Protein AF-0000000077118583 (afdb_homodimer)

Radius of gyration: 20.35 Å; Cα contacts (8 Å, |Δi|>4): 885; chains: 2; bounding box: 44×58×44 Å

Structure (mmCIF, N/CA/C/O backbone):
data_AF-0000000077118583-model_v1
#
loop_
_entity.id
_entity.type
_entity.pdbx_description
1 polymer 'Similar to isochorismatase hydrolase'
#
loop_
_atom_site.group_PDB
_atom_site.id
_atom_site.type_symbol
_atom_site.label_atom_id
_atom_site.label_alt_id
_atom_site.label_comp_id
_atom_site.label_asym_id
_atom_site.label_entity_id
_atom_site.label_seq_id
_atom_site.pdbx_PDB_ins_code
_atom_site.Cartn_x
_atom_site.Cartn_y
_atom_site.Cartn_z
_atom_site.occupancy
_atom_site.B_iso_or_equiv
_atom_site.auth_seq_id
_atom_site.auth_comp_id
_atom_site.auth_asym_id
_atom_site.auth_atom_id
_atom_site.pdbx_PDB_model_num
ATOM 1 N N . MET A 1 1 ? -18.406 1.458 -17.688 1 76.25 1 MET A N 1
ATOM 2 C CA . MET A 1 1 ? -17.297 1.815 -16.797 1 76.25 1 MET A CA 1
ATOM 3 C C . MET A 1 1 ? -17.016 0.694 -15.805 1 76.25 1 MET A C 1
ATOM 5 O O . MET A 1 1 ? -17.938 0.017 -15.344 1 76.25 1 MET A O 1
ATOM 9 N N . ALA A 1 2 ? -15.719 0.486 -15.555 1 88.06 2 ALA A N 1
ATOM 10 C CA . ALA A 1 2 ? -15.391 -0.625 -14.664 1 88.06 2 ALA A CA 1
ATOM 11 C C . ALA A 1 2 ? -15.898 -0.369 -13.25 1 88.06 2 ALA A C 1
ATOM 13 O O . ALA A 1 2 ? -15.812 0.752 -12.742 1 88.06 2 ALA A O 1
ATOM 14 N N . LEU A 1 3 ? -16.484 -1.35 -12.641 1 92.44 3 LEU A N 1
ATOM 15 C CA . LEU A 1 3 ? -16.844 -1.268 -11.234 1 92.44 3 LEU A CA 1
ATOM 16 C C . LEU A 1 3 ? -15.609 -1.41 -10.344 1 92.44 3 LEU A C 1
ATOM 18 O O . LEU A 1 3 ? -14.719 -2.215 -10.633 1 92.44 3 LEU A O 1
ATOM 22 N N . SER A 1 4 ? -15.633 -0.609 -9.289 1 94.81 4 SER A N 1
ATOM 23 C CA . SER A 1 4 ? -14.586 -0.809 -8.289 1 94.81 4 SER A CA 1
ATOM 24 C C . SER A 1 4 ? -14.797 -2.109 -7.523 1 94.81 4 SER A C 1
ATOM 26 O O . SER A 1 4 ? -15.891 -2.674 -7.531 1 94.81 4 SER A O 1
ATOM 28 N N . PHE A 1 5 ? -13.781 -2.555 -6.902 1 95.38 5 PHE A N 1
ATOM 29 C CA . PHE A 1 5 ? -13.875 -3.725 -6.035 1 95.38 5 PHE A CA 1
ATOM 30 C C . PHE A 1 5 ? -14.883 -3.486 -4.918 1 95.38 5 PHE A C 1
ATOM 32 O O . PHE A 1 5 ? -15.68 -4.367 -4.594 1 95.38 5 PHE A O 1
ATOM 39 N N . ARG A 1 6 ? -14.836 -2.309 -4.297 1 94.25 6 ARG A N 1
ATOM 40 C CA . ARG A 1 6 ? -15.758 -1.964 -3.217 1 94.25 6 ARG A CA 1
ATOM 41 C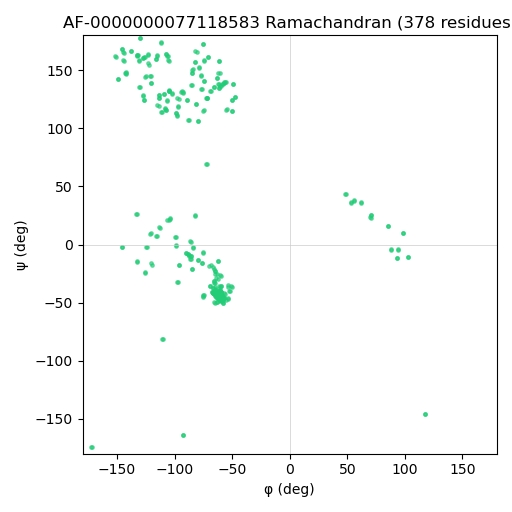 C . ARG A 1 6 ? -17.203 -1.99 -3.699 1 94.25 6 ARG A C 1
ATOM 43 O O . ARG A 1 6 ? -18.094 -2.49 -3.002 1 94.25 6 ARG A O 1
ATOM 50 N N . GLN A 1 7 ? -17.438 -1.504 -4.938 1 92.25 7 GLN A N 1
ATOM 51 C CA . GLN A 1 7 ? -18.766 -1.57 -5.527 1 92.25 7 GLN A CA 1
ATOM 52 C C . GLN A 1 7 ? -19.188 -3.018 -5.766 1 92.25 7 GLN A C 1
ATOM 54 O O . GLN A 1 7 ? -20.328 -3.389 -5.484 1 92.25 7 GLN A O 1
ATOM 59 N N . MET A 1 8 ? -18.266 -3.859 -6.246 1 90.88 8 MET A N 1
ATOM 60 C CA . MET A 1 8 ? -18.547 -5.25 -6.59 1 90.88 8 MET A CA 1
ATOM 61 C C . MET A 1 8 ? -18.922 -6.055 -5.348 1 90.88 8 MET A C 1
ATOM 63 O O . MET A 1 8 ? -19.734 -6.969 -5.414 1 90.88 8 MET A O 1
ATOM 67 N N . THR A 1 9 ? -18.297 -5.66 -4.219 1 89.88 9 THR A N 1
ATOM 68 C CA . THR A 1 9 ? -18.516 -6.43 -3 1 89.88 9 THR A CA 1
ATOM 69 C C . THR A 1 9 ? -19.562 -5.762 -2.117 1 89.88 9 THR A C 1
ATOM 71 O O . THR A 1 9 ? -19.812 -6.207 -0.995 1 89.88 9 THR A O 1
ATOM 74 N N . GLY A 1 10 ? -20.078 -4.637 -2.576 1 88.69 10 GLY A N 1
ATOM 75 C CA . GLY A 1 10 ? -21.203 -3.99 -1.91 1 88.69 10 GLY A CA 1
ATOM 76 C C . GLY A 1 10 ? -20.766 -3.08 -0.773 1 88.69 10 GLY A C 1
ATOM 77 O O . GLY A 1 10 ? -21.562 -2.785 0.124 1 88.69 10 GLY A O 1
ATOM 78 N N . ALA A 1 11 ? -19.5 -2.754 -0.754 1 88.81 11 ALA A N 1
ATOM 79 C CA . ALA A 1 11 ? -19.047 -1.814 0.268 1 88.81 11 ALA A CA 1
ATOM 80 C C . ALA A 1 11 ? -19.547 -0.401 -0.026 1 88.81 11 ALA A C 1
ATOM 82 O O . ALA A 1 11 ? -19.281 0.147 -1.098 1 88.81 11 ALA A O 1
ATOM 83 N N . PRO A 1 12 ? -20.188 0.228 0.84 1 87.56 12 PRO A N 1
ATOM 84 C CA . PRO A 1 12 ? -20.734 1.567 0.583 1 87.56 12 PRO A CA 1
ATOM 85 C C . PRO A 1 12 ? -19.672 2.66 0.694 1 87.56 12 PRO A C 1
ATOM 87 O O . PRO A 1 12 ? -18.656 2.473 1.371 1 87.56 12 PRO A O 1
ATOM 90 N N . ASN A 1 13 ? -19.875 3.773 -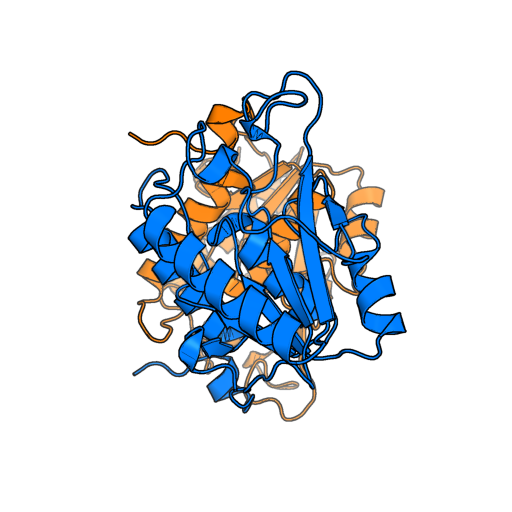0.042 1 92.62 13 ASN A N 1
ATOM 91 C CA . ASN A 1 13 ? -19.109 4.973 0.256 1 92.62 13 ASN A CA 1
ATOM 92 C C . ASN A 1 13 ? -19.406 5.508 1.651 1 92.62 13 ASN A C 1
ATOM 94 O O . ASN A 1 13 ? -20.547 5.426 2.115 1 92.62 13 ASN A O 1
ATOM 98 N N . SER A 1 14 ? -18.344 6 2.215 1 94.75 14 SER A N 1
ATOM 99 C CA . SER A 1 14 ? -18.5 6.535 3.562 1 94.75 14 SER A CA 1
ATOM 100 C C . SER A 1 14 ? -18.484 8.062 3.555 1 94.75 14 SER A C 1
ATOM 102 O O . SER A 1 14 ? -18.047 8.68 2.58 1 94.75 14 SER A O 1
ATOM 104 N N . THR A 1 15 ? -19.016 8.656 4.559 1 96.44 15 THR A N 1
ATOM 105 C CA . THR A 1 15 ? -18.875 10.07 4.883 1 96.44 15 THR A CA 1
ATOM 106 C C . THR A 1 15 ? -18.141 10.25 6.207 1 96.44 15 THR A C 1
ATOM 108 O O . THR A 1 15 ? -17.922 9.281 6.938 1 96.44 15 THR A O 1
ATOM 111 N N . ALA A 1 16 ? -17.656 11.422 6.41 1 97.81 16 ALA A N 1
ATOM 112 C CA . ALA A 1 16 ? -17 11.688 7.684 1 97.81 16 ALA A CA 1
ATOM 113 C C . ALA A 1 16 ? -17.297 13.109 8.172 1 97.81 16 ALA A C 1
ATOM 115 O O . ALA A 1 16 ? -17.5 14.016 7.363 1 97.81 16 ALA A O 1
ATOM 116 N N . SER A 1 17 ? -17.344 13.234 9.469 1 98.25 17 SER A N 1
ATOM 117 C CA . SER A 1 17 ? -17.422 14.516 10.164 1 98.25 17 SER A CA 1
ATOM 118 C C . SER A 1 17 ? -16.422 14.578 11.312 1 98.25 17 SER A C 1
ATOM 120 O O . SER A 1 17 ? -15.891 13.547 11.742 1 98.25 17 SER A O 1
ATOM 122 N N . PRO A 1 18 ? -16.156 15.766 11.773 1 98.12 18 PRO A N 1
ATOM 123 C CA . PRO A 1 18 ? -15.203 15.883 12.891 1 98.12 18 PRO A CA 1
ATOM 124 C C . PRO A 1 18 ? -15.688 15.172 14.148 1 98.12 18 PRO A C 1
ATOM 126 O O . PRO A 1 18 ? -14.875 14.859 15.031 1 98.12 18 PRO A O 1
ATOM 129 N N . SER A 1 19 ? -16.938 14.773 14.305 1 97.56 19 SER A N 1
ATOM 130 C CA . SER A 1 19 ? -17.453 14.18 15.539 1 97.56 19 SER A CA 1
ATOM 131 C C . SER A 1 19 ? -17.438 12.656 15.469 1 97.56 19 SER A C 1
ATOM 133 O O . SER A 1 19 ? -17.547 11.984 16.5 1 97.56 19 SER A O 1
ATOM 135 N N . ASP A 1 20 ? -17.328 12.125 14.297 1 98.12 20 ASP A N 1
ATOM 136 C CA . ASP A 1 20 ? -17.438 10.672 14.219 1 98.12 20 ASP A CA 1
ATOM 137 C C . ASP A 1 20 ? -16.172 10.047 13.625 1 98.12 20 ASP A C 1
ATOM 139 O O . ASP A 1 20 ? -16.172 8.883 13.234 1 98.12 20 ASP A O 1
ATOM 143 N N . SER A 1 21 ? -15.109 10.891 13.477 1 98.75 21 SER A N 1
ATOM 144 C CA . SER A 1 21 ? -13.867 10.406 12.883 1 98.75 21 SER A CA 1
ATOM 145 C C . SER A 1 21 ? -12.648 11.055 13.531 1 98.75 21 SER A C 1
ATOM 147 O O . SER A 1 21 ? -12.789 12 14.312 1 98.75 21 SER A O 1
ATOM 149 N N . ALA A 1 22 ? -11.5 10.508 13.305 1 98.88 22 ALA A N 1
ATOM 150 C CA . ALA A 1 22 ? -10.227 11.117 13.672 1 98.88 22 ALA A CA 1
ATOM 151 C C . ALA A 1 22 ? -9.469 11.586 12.438 1 98.88 22 ALA A C 1
ATOM 153 O O . ALA A 1 22 ? -9.312 10.828 11.469 1 98.88 22 ALA A O 1
ATOM 154 N N . LEU A 1 23 ? -9.031 12.836 12.469 1 98.94 23 LEU A N 1
ATOM 155 C CA . LEU A 1 23 ? -8.156 13.367 11.422 1 98.94 23 LEU A CA 1
ATOM 156 C C . LEU A 1 23 ? -6.707 12.969 11.672 1 98.94 23 LEU A C 1
ATOM 158 O O . LEU A 1 23 ? -6.16 13.234 12.742 1 98.94 23 LEU A O 1
ATOM 162 N N . ILE A 1 24 ? -6.117 12.297 10.766 1 98.94 24 ILE A N 1
ATOM 163 C CA . ILE A 1 24 ? -4.711 11.93 10.828 1 98.94 24 ILE A CA 1
ATOM 164 C C . ILE A 1 24 ? -3.924 12.688 9.766 1 98.94 24 ILE A C 1
ATOM 166 O O . ILE A 1 24 ? -4.148 12.5 8.562 1 98.94 24 ILE A O 1
ATOM 170 N N . ILE A 1 25 ? -3.059 13.547 10.164 1 98.94 25 ILE A N 1
ATOM 171 C CA . ILE A 1 25 ? -2.201 14.328 9.281 1 98.94 25 ILE A CA 1
ATOM 172 C C . ILE A 1 25 ? -0.825 13.672 9.188 1 98.94 25 ILE A C 1
ATOM 174 O O . ILE A 1 25 ? -0.042 13.711 10.141 1 98.94 25 ILE A O 1
ATOM 178 N N . ILE A 1 26 ? -0.534 13.148 8.039 1 98.94 26 ILE A N 1
ATOM 179 C CA . ILE A 1 26 ? 0.627 12.289 7.859 1 98.94 26 ILE A CA 1
ATOM 180 C C . ILE A 1 26 ? 1.782 13.094 7.266 1 98.94 26 ILE A C 1
ATOM 182 O O . ILE A 1 26 ? 1.703 13.555 6.129 1 98.94 26 ILE A O 1
ATOM 186 N N . ASP A 1 27 ? 2.795 13.281 7.969 1 98.81 27 ASP A N 1
ATOM 187 C CA . ASP A 1 27 ? 4.109 13.75 7.539 1 98.81 27 ASP A CA 1
ATOM 188 C C . ASP A 1 27 ? 4.027 15.156 6.949 1 98.81 27 ASP A C 1
ATOM 190 O O . ASP A 1 27 ? 4.664 15.445 5.938 1 98.81 27 ASP A O 1
ATOM 194 N N . ALA A 1 28 ? 3.16 16 7.492 1 98.62 28 ALA A N 1
ATOM 195 C CA . ALA A 1 28 ? 3.109 17.391 7.035 1 98.62 28 ALA A CA 1
ATOM 196 C C . ALA A 1 28 ? 4.336 18.172 7.508 1 98.62 28 ALA A C 1
ATOM 198 O O . ALA A 1 28 ? 4.223 19.078 8.328 1 98.62 28 ALA A O 1
ATOM 199 N N . GLN A 1 29 ? 5.426 17.844 6.973 1 98.75 29 GLN A N 1
ATOM 200 C CA . GLN A 1 29 ? 6.734 18.359 7.375 1 98.75 29 GLN A CA 1
ATOM 201 C C . GLN A 1 29 ? 7.375 19.156 6.254 1 98.75 29 GLN A C 1
ATOM 203 O O . GLN A 1 29 ? 7.102 18.938 5.078 1 98.75 29 GLN A O 1
ATOM 208 N N . ASN A 1 30 ? 8.328 20 6.594 1 98.69 30 ASN A N 1
ATOM 209 C CA . ASN A 1 30 ? 8.953 20.953 5.672 1 98.69 30 ASN A CA 1
ATOM 210 C C . ASN A 1 30 ? 9.727 20.234 4.574 1 98.69 30 ASN A C 1
ATOM 212 O O . ASN A 1 30 ? 9.977 20.797 3.51 1 98.69 30 ASN A O 1
ATOM 216 N N . GLU A 1 31 ? 10.141 18.969 4.801 1 98.5 31 GLU A N 1
ATOM 217 C CA . GLU A 1 31 ? 10.781 18.156 3.766 1 98.5 31 GLU A CA 1
ATOM 218 C C . GLU A 1 31 ? 9.961 18.156 2.482 1 98.5 31 GLU A C 1
ATOM 220 O O . GLU A 1 31 ? 10.508 18.25 1.383 1 98.5 31 GLU A O 1
ATOM 225 N N . TYR A 1 32 ? 8.672 18.156 2.611 1 98.69 32 TYR A N 1
ATOM 226 C CA . TYR A 1 32 ? 7.785 17.984 1.463 1 98.69 32 TYR A CA 1
ATOM 227 C C . TYR A 1 32 ? 7.488 19.328 0.804 1 98.69 32 TYR A C 1
ATOM 229 O O . TYR A 1 32 ? 6.902 19.391 -0.28 1 98.69 32 TYR A O 1
ATOM 237 N N . ALA A 1 33 ? 7.879 20.406 1.455 1 98.12 33 ALA A N 1
ATOM 238 C CA . ALA A 1 33 ? 7.707 21.734 0.86 1 98.12 33 ALA A CA 1
ATOM 239 C C . ALA A 1 33 ? 8.992 22.203 0.178 1 98.12 33 ALA A C 1
ATOM 241 O O . ALA A 1 33 ? 8.945 22.875 -0.851 1 98.12 33 ALA A O 1
ATOM 242 N N . SER A 1 34 ? 10.188 21.781 0.754 1 97.19 34 SER A N 1
ATOM 243 C CA . SER A 1 34 ? 11.383 22.469 0.298 1 97.19 34 SER A CA 1
ATOM 244 C C . SER A 1 34 ? 12.586 21.531 0.266 1 97.19 34 SER A C 1
ATOM 246 O O . SER A 1 34 ? 13.688 21.922 -0.126 1 97.19 34 SER A O 1
ATOM 248 N N . GLY A 1 35 ? 12.414 20.328 0.662 1 97 35 GLY A N 1
ATOM 249 C CA . GLY A 1 35 ? 13.508 19.375 0.677 1 97 35 GLY A CA 1
ATOM 250 C C . GLY A 1 35 ? 13.609 18.547 -0.598 1 97 35 GLY A C 1
ATOM 251 O O . GLY A 1 35 ? 13.078 18.953 -1.638 1 97 35 GLY A O 1
ATOM 252 N N . HIS A 1 36 ? 14.359 17.438 -0.546 1 96 36 HIS A N 1
ATOM 253 C CA . HIS A 1 36 ? 14.57 16.547 -1.681 1 96 36 HIS A CA 1
ATOM 254 C C . HIS A 1 36 ? 13.273 15.867 -2.102 1 96 36 HIS A C 1
ATOM 256 O O . HIS A 1 36 ? 13.117 15.484 -3.262 1 96 36 HIS A O 1
ATOM 262 N N . LEU A 1 37 ? 12.305 15.836 -1.151 1 97.94 37 LEU A N 1
ATOM 263 C CA . LEU A 1 37 ? 11.055 15.133 -1.426 1 97.94 37 LEU A CA 1
ATOM 264 C C . LEU A 1 37 ? 9.922 16.125 -1.7 1 97.94 37 LEU A C 1
ATOM 266 O O . LEU A 1 37 ? 8.75 15.773 -1.571 1 97.94 37 LEU A O 1
ATOM 270 N N . ALA A 1 38 ? 10.234 17.312 -2.055 1 98.31 38 ALA A N 1
ATOM 271 C CA . ALA A 1 38 ? 9.219 18.328 -2.291 1 98.31 38 ALA A CA 1
ATOM 272 C C . ALA A 1 38 ? 8.125 17.812 -3.223 1 98.31 38 ALA A C 1
ATOM 274 O O . ALA A 1 38 ? 8.414 17.328 -4.316 1 98.31 38 ALA A O 1
ATOM 275 N N . VAL A 1 39 ? 6.902 17.891 -2.746 1 98.56 39 VAL A N 1
ATOM 276 C CA . VAL A 1 39 ? 5.758 17.469 -3.549 1 98.56 39 VAL A CA 1
ATOM 277 C C . VAL A 1 39 ? 5.363 18.594 -4.508 1 98.56 39 VAL A C 1
ATOM 279 O O . VAL A 1 39 ? 5.73 19.75 -4.305 1 98.56 39 VAL A O 1
ATOM 282 N N . THR A 1 40 ? 4.551 18.297 -5.473 1 98.38 40 THR A N 1
ATOM 283 C CA . THR A 1 40 ? 4.309 19.219 -6.566 1 98.38 40 THR A CA 1
ATOM 284 C C . THR A 1 40 ? 3.164 20.172 -6.23 1 98.38 40 THR A C 1
ATOM 286 O O . THR A 1 40 ? 2.961 21.172 -6.914 1 98.38 40 THR A O 1
ATOM 289 N N . ASN A 1 41 ? 2.451 19.922 -5.105 1 98.44 41 ASN A N 1
ATOM 290 C CA . ASN A 1 41 ? 1.265 20.734 -4.824 1 98.44 41 ASN A CA 1
ATOM 291 C C . ASN A 1 41 ? 1.239 21.203 -3.375 1 98.44 41 ASN A C 1
ATOM 293 O O . ASN A 1 41 ? 0.167 21.406 -2.805 1 98.44 41 ASN A O 1
ATOM 297 N N . ALA A 1 42 ? 2.396 21.328 -2.748 1 97.88 42 ALA A N 1
ATOM 298 C CA . ALA A 1 42 ? 2.484 21.641 -1.325 1 97.88 42 ALA A CA 1
ATOM 299 C C . ALA A 1 42 ? 1.679 22.906 -0.99 1 97.88 42 ALA A C 1
ATOM 301 O O . ALA A 1 42 ? 0.892 22.906 -0.041 1 97.88 42 ALA A O 1
ATOM 302 N N . PRO A 1 43 ? 1.779 24 -1.736 1 97.88 43 PRO A N 1
ATOM 303 C CA . PRO A 1 43 ? 1.027 25.203 -1.365 1 97.88 43 PRO A CA 1
ATOM 304 C C . PRO A 1 43 ? -0.48 24.969 -1.322 1 97.88 43 PRO A C 1
ATOM 306 O O . PRO A 1 43 ? -1.153 25.406 -0.39 1 97.88 43 PRO A O 1
ATOM 309 N N . GLU A 1 44 ? -1.009 24.234 -2.279 1 98.19 44 GLU A N 1
ATOM 310 C CA . GLU A 1 44 ? -2.447 24 -2.344 1 98.19 44 GLU A CA 1
ATOM 311 C C . GLU A 1 44 ? -2.883 22.984 -1.285 1 98.19 44 GLU A C 1
ATOM 313 O O . GLU A 1 44 ? -3.887 23.188 -0.601 1 98.19 44 GLU A O 1
ATOM 318 N N . SER A 1 45 ? -2.121 21.891 -1.145 1 98.56 45 SER A N 1
ATOM 319 C CA . SER A 1 45 ? -2.52 20.844 -0.21 1 98.56 45 SER A CA 1
ATOM 320 C C . SER A 1 45 ? -2.396 21.312 1.234 1 98.56 45 SER A C 1
ATOM 322 O O . SER A 1 45 ? -3.244 20.984 2.07 1 98.56 45 SER A O 1
ATOM 324 N N . ARG A 1 46 ? -1.396 22.125 1.549 1 98.25 46 ARG A N 1
ATOM 325 C CA . ARG A 1 46 ? -1.222 22.656 2.896 1 98.25 46 ARG A CA 1
ATOM 326 C C . ARG A 1 46 ? -2.42 23.516 3.309 1 98.25 46 ARG A C 1
ATOM 328 O O . ARG A 1 46 ? -2.854 23.469 4.461 1 98.25 46 ARG A O 1
ATOM 335 N N . LYS A 1 47 ? -2.873 24.266 2.346 1 98.38 47 LYS A N 1
ATOM 336 C CA . LYS A 1 47 ? -4.031 25.125 2.619 1 98.38 47 LYS A CA 1
ATOM 337 C C . LYS A 1 47 ? -5.262 24.281 2.941 1 98.38 47 LYS A C 1
ATOM 339 O O . LYS A 1 47 ? -6.004 24.578 3.875 1 98.38 47 LYS A O 1
ATOM 344 N N . SER A 1 48 ? -5.469 23.266 2.189 1 98.69 48 SER A N 1
ATOM 345 C CA . SER A 1 48 ? -6.598 22.359 2.412 1 98.69 48 SER A CA 1
ATOM 346 C C . SER A 1 48 ? -6.484 21.656 3.758 1 98.69 48 SER A C 1
ATOM 348 O O . SER A 1 48 ? -7.465 21.547 4.496 1 98.69 48 SER A O 1
ATOM 350 N N . ILE A 1 49 ? -5.289 21.156 4.07 1 98.81 49 ILE A N 1
ATOM 351 C CA . ILE A 1 49 ? -5.066 20.469 5.332 1 98.81 49 ILE A CA 1
ATOM 352 C C . ILE A 1 49 ? -5.309 21.422 6.496 1 98.81 49 ILE A C 1
ATOM 354 O O . ILE A 1 49 ? -5.965 21.062 7.477 1 98.81 49 ILE A O 1
ATOM 358 N N . ALA A 1 50 ? -4.793 22.656 6.344 1 98.69 50 ALA A N 1
ATOM 359 C CA . ALA A 1 50 ? -4.957 23.656 7.402 1 98.69 50 ALA A CA 1
ATOM 360 C C . ALA A 1 50 ? -6.43 23.953 7.645 1 98.69 50 ALA A C 1
ATOM 362 O O . ALA A 1 50 ? -6.867 24.062 8.797 1 98.69 50 ALA A O 1
ATOM 363 N N . SER A 1 51 ? -7.152 24.109 6.551 1 98.38 51 SER A N 1
ATOM 364 C CA . SER A 1 51 ? -8.578 24.375 6.664 1 98.38 51 SER A CA 1
ATOM 365 C C . SER A 1 51 ? -9.305 23.219 7.355 1 98.38 51 SER A C 1
ATOM 367 O O . SER A 1 51 ? -10.148 23.453 8.227 1 98.38 51 SER A O 1
ATOM 369 N N . LEU A 1 52 ? -9.023 22.031 6.98 1 98.62 52 LEU A N 1
ATOM 370 C CA . LEU A 1 52 ? -9.641 20.844 7.566 1 98.62 52 LEU A CA 1
ATOM 371 C C . LEU A 1 52 ? -9.266 20.703 9.039 1 98.62 52 LEU A C 1
ATOM 373 O O . LEU A 1 52 ? -10.109 20.375 9.875 1 98.62 52 LEU A O 1
ATOM 377 N N . LEU A 1 53 ? -7.984 20.953 9.344 1 98.62 53 LEU A N 1
ATOM 378 C CA . LEU A 1 53 ? -7.496 20.938 10.719 1 98.62 53 LEU A CA 1
ATOM 379 C C . LEU A 1 53 ? -8.289 21.891 11.594 1 98.62 53 LEU A C 1
ATOM 381 O O . LEU A 1 53 ? -8.742 21.531 12.68 1 98.62 53 LEU A O 1
ATOM 385 N N . GLU A 1 54 ? -8.484 23.094 11.109 1 98.06 54 GLU A N 1
ATOM 386 C CA . GLU A 1 54 ? -9.234 24.078 11.867 1 98.06 54 GLU A CA 1
ATOM 387 C C . GLU A 1 54 ? -10.688 23.656 12.055 1 98.06 54 GLU A C 1
ATOM 389 O O . GLU A 1 54 ? -11.281 23.906 13.102 1 98.06 54 GLU A O 1
ATOM 394 N N . LYS A 1 55 ? -11.258 23.031 11.047 1 98.38 55 LYS A N 1
ATOM 395 C CA . LYS A 1 55 ? -12.609 22.5 11.164 1 98.38 55 LYS A CA 1
ATOM 396 C C . LYS A 1 55 ? -12.711 21.469 12.289 1 98.38 55 LYS A C 1
ATOM 398 O O . LYS A 1 55 ? -13.664 21.5 13.07 1 98.38 55 LYS A O 1
ATOM 403 N N . TYR A 1 56 ? -11.766 20.547 12.391 1 98.56 56 TYR A N 1
ATOM 404 C CA . TYR A 1 56 ? -11.758 19.562 13.453 1 98.56 56 TYR A CA 1
ATOM 405 C C . TYR A 1 56 ? -11.555 20.219 14.812 1 98.56 56 TYR A C 1
ATOM 407 O O . TYR A 1 56 ? -12.227 19.859 15.789 1 98.56 56 TYR A O 1
ATOM 415 N N . ARG A 1 57 ? -10.672 21.172 14.914 1 98.19 57 ARG A N 1
ATOM 416 C CA . ARG A 1 57 ? -10.43 21.875 16.172 1 98.19 57 ARG A CA 1
ATOM 417 C C . ARG A 1 57 ? -11.68 22.609 16.641 1 98.19 57 ARG A C 1
ATOM 419 O O . ARG A 1 57 ? -12.031 22.562 17.828 1 98.19 57 ARG A O 1
ATOM 426 N N . ALA A 1 58 ? -12.305 23.266 15.695 1 97.44 58 ALA A N 1
ATOM 427 C CA . ALA A 1 58 ? -13.508 24.031 16.016 1 97.44 58 ALA A CA 1
ATOM 428 C C . ALA A 1 58 ? -14.602 23.141 16.578 1 97.44 58 ALA A C 1
ATOM 430 O O . ALA A 1 58 ? -15.43 23.578 17.375 1 97.44 58 ALA A O 1
ATOM 431 N N . ALA A 1 59 ? -14.586 21.891 16.234 1 97.56 59 ALA A N 1
ATOM 432 C CA . ALA A 1 59 ? -15.602 20.938 16.672 1 97.56 59 ALA A CA 1
ATOM 433 C C . ALA A 1 59 ? -15.102 20.094 17.844 1 97.56 59 ALA A C 1
ATOM 435 O O . ALA A 1 59 ? -15.742 19.109 18.219 1 97.56 59 ALA A O 1
ATOM 436 N N . ASN A 1 60 ? -13.945 20.422 18.359 1 97.12 60 ASN A N 1
ATOM 437 C CA . ASN A 1 60 ? -13.297 19.625 19.391 1 97.12 60 ASN A CA 1
ATOM 438 C C . ASN A 1 60 ? -13.109 18.172 18.938 1 97.12 60 ASN A C 1
ATOM 440 O O . ASN A 1 60 ? -13.367 17.25 19.719 1 97.12 60 ASN A O 1
ATOM 444 N N . GLY A 1 61 ? -12.797 18.062 17.672 1 97.75 61 GLY A N 1
ATOM 445 C CA . GLY A 1 61 ? -12.609 16.75 17.078 1 97.75 61 GLY A CA 1
ATOM 446 C C . GLY A 1 61 ? -11.297 16.109 17.469 1 97.75 61 GLY A C 1
ATOM 447 O O . GLY A 1 61 ? -10.484 16.703 18.172 1 97.75 61 GLY A O 1
ATOM 448 N N . LYS A 1 62 ? -11.102 14.852 17.094 1 98.38 62 LYS A N 1
ATOM 449 C CA . LYS A 1 62 ? -9.891 14.07 17.359 1 98.38 62 LYS A CA 1
ATOM 450 C C . LYS A 1 62 ? -8.875 14.242 16.234 1 98.38 62 LYS A C 1
ATOM 452 O O . LYS A 1 62 ? -9.211 14.07 15.062 1 98.38 62 LYS A O 1
ATOM 457 N N . ILE A 1 63 ? -7.699 14.656 16.625 1 98.81 63 ILE A N 1
ATOM 458 C CA . ILE A 1 63 ? -6.645 14.945 15.656 1 98.81 63 ILE A CA 1
ATOM 459 C C . ILE A 1 63 ? -5.352 14.25 16.078 1 98.81 63 ILE A C 1
ATOM 461 O O . ILE A 1 63 ? -4.984 14.266 17.25 1 98.81 63 ILE A O 1
ATOM 465 N N . ILE A 1 64 ? -4.699 13.648 15.141 1 98.88 64 ILE A N 1
ATOM 466 C CA . ILE A 1 64 ? -3.385 13.062 15.367 1 98.88 64 ILE A CA 1
ATOM 467 C C . ILE A 1 64 ? -2.402 13.578 14.32 1 98.88 64 ILE A C 1
ATOM 469 O O . ILE A 1 64 ? -2.699 13.555 13.125 1 98.88 64 ILE A O 1
ATOM 473 N N . HIS A 1 65 ? -1.299 14.062 14.758 1 98.88 65 HIS A N 1
ATOM 474 C CA . HIS A 1 65 ? -0.186 14.414 13.883 1 98.88 65 HIS A CA 1
ATOM 475 C C . HIS A 1 65 ? 0.848 13.297 13.828 1 98.88 65 HIS A C 1
ATOM 477 O O . HIS A 1 65 ? 1.438 12.945 14.852 1 98.88 65 HIS A O 1
ATOM 483 N N . VAL A 1 66 ? 1.055 12.75 12.664 1 98.88 66 VAL A N 1
ATOM 484 C CA . VAL A 1 66 ? 2.096 11.75 12.461 1 98.88 66 VAL A CA 1
ATOM 485 C C . VAL A 1 66 ? 3.305 12.383 11.781 1 98.88 66 VAL A C 1
ATOM 487 O O . VAL A 1 66 ? 3.16 13.086 10.773 1 98.88 66 VAL A O 1
ATOM 490 N N . LEU A 1 67 ? 4.469 12.172 12.328 1 98.62 67 LEU A N 1
ATOM 491 C CA . LEU A 1 67 ? 5.703 12.719 11.766 1 98.62 67 LEU A CA 1
ATOM 492 C C . LEU A 1 67 ? 6.715 11.602 11.508 1 98.62 67 LEU A C 1
ATOM 494 O O . LEU A 1 67 ? 6.777 10.625 12.258 1 98.62 67 LEU A O 1
ATOM 498 N N . HIS A 1 68 ? 7.461 11.766 10.445 1 98.56 68 HIS A N 1
ATOM 499 C CA . HIS A 1 68 ? 8.453 10.781 10.039 1 98.56 68 HIS A CA 1
ATOM 500 C C . HIS A 1 68 ? 9.828 11.125 10.594 1 98.56 68 HIS A C 1
ATOM 502 O O . HIS A 1 68 ? 10.258 12.273 10.539 1 98.56 68 HIS A O 1
ATOM 508 N N . ARG A 1 69 ? 10.438 10.188 11.156 1 96.88 69 ARG A N 1
ATOM 509 C CA . ARG A 1 69 ? 11.812 10.344 11.617 1 96.88 69 ARG A CA 1
ATOM 510 C C . ARG A 1 69 ? 12.734 9.336 10.945 1 96.88 69 ARG A C 1
ATOM 512 O O . ARG A 1 69 ? 12.32 8.211 10.648 1 96.88 69 ARG A O 1
ATOM 519 N N . VAL A 1 70 ? 13.922 9.734 10.688 1 94.38 70 VAL A N 1
ATOM 520 C CA . VAL A 1 70 ? 14.945 8.906 10.055 1 94.38 70 VAL A CA 1
ATOM 521 C C . VAL A 1 70 ? 16.219 8.914 10.906 1 94.38 70 VAL A C 1
ATOM 523 O O . VAL A 1 70 ? 16.391 9.781 11.773 1 94.38 70 VAL A O 1
ATOM 526 N N . PRO A 1 71 ? 17.047 7.93 10.688 1 91.38 71 PRO A N 1
ATOM 527 C CA . PRO A 1 71 ? 18.344 7.969 11.383 1 91.38 71 PRO A CA 1
ATOM 528 C C . PRO A 1 71 ? 19.172 9.188 11 1 91.38 71 PRO A C 1
ATOM 530 O O . PRO A 1 71 ? 18.969 9.781 9.938 1 91.38 71 PRO A O 1
ATOM 533 N N . GLU A 1 72 ? 20.078 9.484 11.906 1 91.38 72 GLU A N 1
ATOM 534 C CA . GLU A 1 72 ? 21 10.578 11.625 1 91.38 72 GLU A CA 1
ATOM 535 C C . GLU A 1 72 ? 21.781 10.344 10.328 1 91.38 72 GLU A C 1
ATOM 537 O O . GLU A 1 72 ? 22.188 9.211 10.055 1 91.38 72 GLU A O 1
ATOM 542 N N . GLY A 1 73 ? 21.953 11.367 9.57 1 88.12 73 GLY A N 1
ATOM 543 C CA . GLY A 1 73 ? 22.734 11.266 8.352 1 88.12 73 GLY A CA 1
ATOM 544 C C . GLY A 1 73 ? 21.891 10.969 7.125 1 88.12 73 GLY A C 1
ATOM 545 O O . GLY A 1 73 ? 22.375 11.07 5.992 1 88.12 73 GLY A O 1
ATOM 546 N N . THR A 1 74 ? 20.672 10.625 7.332 1 88 74 THR A N 1
ATOM 547 C CA . THR A 1 74 ? 19.797 10.398 6.188 1 88 74 THR A CA 1
ATOM 548 C C . THR A 1 74 ? 19.5 11.703 5.469 1 88 74 THR A C 1
ATOM 550 O O . THR A 1 74 ? 19.141 12.703 6.105 1 88 74 THR A O 1
ATOM 553 N N . PRO A 1 75 ? 19.625 11.742 4.129 1 91.06 75 PRO A N 1
ATOM 554 C CA . PRO A 1 75 ? 19.516 12.992 3.377 1 91.06 75 PRO A CA 1
ATOM 555 C C . PRO A 1 75 ? 18.062 13.383 3.104 1 91.06 75 PRO A C 1
ATOM 557 O O . PRO A 1 75 ? 17.75 13.875 2.016 1 91.06 75 PRO A O 1
ATOM 560 N N . VAL A 1 76 ? 17.125 12.984 3.869 1 94.69 76 VAL A N 1
ATOM 561 C CA . VAL A 1 76 ? 15.719 13.375 3.867 1 94.69 76 VAL A CA 1
ATOM 562 C C . VAL A 1 76 ? 15.203 13.469 5.301 1 94.69 76 VAL A C 1
ATOM 564 O O . VAL A 1 76 ? 15.586 12.664 6.156 1 94.69 76 VAL A O 1
ATOM 567 N N . PHE A 1 77 ? 14.273 14.391 5.535 1 96.25 77 PHE A N 1
ATOM 568 C CA . PHE A 1 77 ? 13.844 14.648 6.906 1 96.25 77 PHE A CA 1
ATOM 569 C C . PHE A 1 77 ? 15.047 14.828 7.828 1 96.25 77 PHE A C 1
ATOM 571 O O . PHE A 1 77 ? 15.086 14.25 8.914 1 96.25 77 PHE A O 1
ATOM 578 N N . THR A 1 78 ? 16.016 15.555 7.375 1 94.31 78 THR A N 1
ATOM 579 C CA . THR A 1 78 ? 17.281 15.633 8.086 1 94.31 78 THR A CA 1
ATOM 580 C C . THR A 1 78 ? 17.078 16.062 9.531 1 94.31 78 THR A C 1
ATOM 582 O O . THR A 1 78 ? 16.656 17.203 9.781 1 94.31 78 THR A O 1
ATOM 585 N N . PRO A 1 79 ? 17.422 15.195 10.43 1 9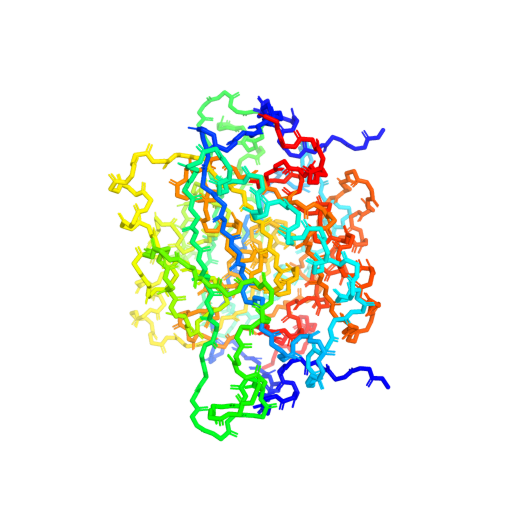3.19 79 PRO A N 1
ATOM 586 C CA . PRO A 1 79 ? 17.203 15.508 11.844 1 93.19 79 PRO A CA 1
ATOM 587 C C . PRO A 1 79 ? 17.922 16.781 12.289 1 93.19 79 PRO A C 1
ATOM 589 O O . PRO A 1 79 ? 19.062 17.031 11.867 1 93.19 79 PRO A O 1
ATOM 592 N N . GLY A 1 80 ? 17.219 17.578 13.086 1 93 80 GLY A N 1
ATOM 593 C CA . GLY A 1 80 ? 17.828 18.766 13.656 1 93 80 GLY A CA 1
ATOM 594 C C . GLY A 1 80 ? 17.703 19.984 12.75 1 93 80 GLY A C 1
ATOM 595 O O . GLY A 1 80 ? 18.172 21.062 13.102 1 93 80 GLY A O 1
ATOM 596 N N . THR A 1 81 ? 17.172 19.797 11.609 1 95.88 81 THR A N 1
ATOM 597 C CA . THR A 1 81 ? 16.984 20.906 10.695 1 95.88 81 THR A CA 1
ATOM 598 C C . THR A 1 81 ? 15.5 21.219 10.523 1 95.88 81 THR A C 1
ATOM 600 O O . THR A 1 81 ? 14.648 20.453 10.977 1 95.88 81 THR A O 1
ATOM 603 N N . GLU A 1 82 ? 15.203 22.281 9.805 1 96.88 82 GLU A N 1
ATOM 604 C CA . GLU A 1 82 ? 13.828 22.688 9.539 1 96.88 82 GLU A CA 1
ATOM 605 C C . GLU A 1 82 ? 13.109 21.641 8.68 1 96.88 82 GLU A C 1
ATOM 607 O O . GLU A 1 82 ? 11.883 21.531 8.727 1 96.88 82 GLU A O 1
ATOM 612 N N . LEU A 1 83 ? 13.82 20.906 7.93 1 97.69 83 LEU A N 1
ATOM 613 C CA . LEU A 1 83 ? 13.227 19.938 7.012 1 97.69 83 LEU A CA 1
ATOM 614 C C . LEU A 1 83 ? 12.453 18.875 7.777 1 97.69 83 LEU A C 1
ATOM 616 O O . LEU A 1 83 ? 11.469 18.328 7.273 1 97.69 83 LEU A O 1
ATOM 620 N N . ALA A 1 84 ? 12.898 18.578 9.023 1 97.38 84 ALA A N 1
ATOM 621 C CA . ALA A 1 84 ? 12.266 17.547 9.836 1 97.38 84 ALA A CA 1
ATOM 622 C C . ALA A 1 84 ? 11.07 18.109 10.609 1 97.38 84 ALA A C 1
ATOM 624 O O . ALA A 1 84 ? 10.266 17.359 11.156 1 97.38 84 ALA A O 1
ATOM 625 N N . GLN A 1 85 ? 10.883 19.422 10.617 1 97.62 85 GLN A N 1
ATOM 626 C CA . GLN A 1 85 ? 9.836 20.062 11.406 1 97.62 85 GLN A CA 1
ATOM 627 C C . GLN A 1 85 ? 8.508 20.062 10.664 1 97.62 85 GLN A C 1
ATOM 629 O O . GLN A 1 85 ? 8.477 20.078 9.43 1 97.62 85 GLN A O 1
ATOM 634 N N . GLU A 1 86 ? 7.477 19.969 11.469 1 98.06 86 GLU A N 1
ATOM 635 C CA . GLU A 1 86 ? 6.129 20.094 10.93 1 98.06 86 GLU A CA 1
ATOM 636 C C . GLU A 1 86 ? 5.914 21.484 10.312 1 98.06 86 GLU A C 1
ATOM 638 O O . GLU A 1 86 ? 6.551 22.453 10.719 1 98.06 86 GLU A O 1
ATOM 643 N N . PHE A 1 87 ? 5.059 21.547 9.219 1 98.25 87 PHE A N 1
ATOM 644 C CA . PHE A 1 87 ? 4.652 22.875 8.75 1 98.25 87 PHE A CA 1
ATOM 645 C C . PHE A 1 87 ? 4.168 23.734 9.906 1 98.25 87 PHE A C 1
ATOM 647 O O . PHE A 1 87 ? 3.383 23.281 10.742 1 98.25 87 PHE A O 1
ATOM 654 N N . LYS A 1 88 ? 4.543 24.906 9.898 1 97.31 88 LYS A N 1
ATOM 655 C CA . LYS A 1 88 ? 4.258 25.781 11.023 1 97.31 88 LYS A CA 1
ATOM 656 C C . LYS A 1 88 ? 2.758 25.891 11.281 1 97.31 88 LYS A C 1
ATOM 658 O O . LYS A 1 88 ? 2.307 25.797 12.422 1 97.31 88 LYS A O 1
ATOM 663 N N . GLU A 1 89 ? 1.957 26.047 10.258 1 97.56 89 GLU A N 1
ATOM 664 C CA . GLU A 1 89 ? 0.523 26.281 10.391 1 97.56 89 GLU A CA 1
ATOM 665 C C . GLU A 1 89 ? -0.219 25 10.758 1 97.56 89 GLU A C 1
ATOM 667 O O . GLU A 1 89 ? -1.407 25.047 11.078 1 97.56 89 GLU A O 1
ATOM 672 N N . LEU A 1 90 ? 0.492 23.859 10.758 1 98.25 90 LEU A N 1
ATOM 673 C CA . LEU A 1 90 ? -0.153 22.562 11.008 1 98.25 90 LEU A CA 1
ATOM 674 C C . LEU A 1 90 ? 0.359 21.938 12.305 1 98.25 90 LEU A C 1
ATOM 676 O O . LEU A 1 90 ? 0.003 20.812 12.633 1 98.25 90 LEU A O 1
ATOM 680 N N . THR A 1 91 ? 1.143 22.672 13.039 1 97.81 91 THR A N 1
ATOM 681 C CA . THR A 1 91 ? 1.79 22.156 14.242 1 97.81 91 THR A CA 1
ATOM 682 C C . THR A 1 91 ? 0.751 21.734 15.273 1 97.81 91 THR A C 1
ATOM 684 O O . THR A 1 91 ? -0.23 22.453 15.5 1 97.81 91 THR A O 1
ATOM 687 N N . ALA A 1 92 ? 0.982 20.641 15.883 1 97.31 92 ALA A N 1
ATOM 688 C CA . ALA A 1 92 ? 0.105 20.125 16.938 1 97.31 92 ALA A CA 1
ATOM 689 C C . ALA A 1 92 ? -0.069 21.156 18.047 1 97.31 92 ALA A C 1
ATOM 691 O O . ALA A 1 92 ? 0.888 21.828 18.438 1 97.31 92 ALA A O 1
ATOM 692 N N . LYS A 1 93 ? -1.284 21.25 18.531 1 94.88 93 LYS A N 1
ATOM 693 C CA . LYS A 1 93 ? -1.608 22.156 19.625 1 94.88 93 LYS A CA 1
ATOM 694 C C . LYS A 1 93 ? -2.4 21.453 20.719 1 94.88 93 LYS A C 1
ATOM 696 O O . LYS A 1 93 ? -2.979 20.391 20.484 1 94.88 93 LYS A O 1
ATOM 701 N N . ASP A 1 94 ? -2.332 22.047 21.953 1 89.5 94 ASP A N 1
ATOM 702 C CA . ASP A 1 94 ? -3.277 21.797 23.047 1 89.5 94 ASP A CA 1
ATOM 703 C C . ASP A 1 94 ? -3.393 20.297 23.344 1 89.5 94 ASP A C 1
ATOM 705 O O . ASP A 1 94 ? -4.5 19.766 23.469 1 89.5 94 ASP A O 1
ATOM 709 N N . GLY A 1 95 ? -2.312 19.562 23.234 1 92.44 95 GLY A N 1
ATOM 710 C CA . GLY A 1 95 ? -2.361 18.156 23.625 1 92.44 95 GLY A CA 1
ATOM 711 C C . GLY A 1 95 ? -2.646 17.219 22.484 1 92.44 95 GLY A C 1
ATOM 712 O O . GLY A 1 95 ? -2.738 16 22.672 1 92.44 95 GLY A O 1
ATOM 713 N N . GLU A 1 96 ? -2.9 17.766 21.312 1 97.31 96 GLU A N 1
ATOM 71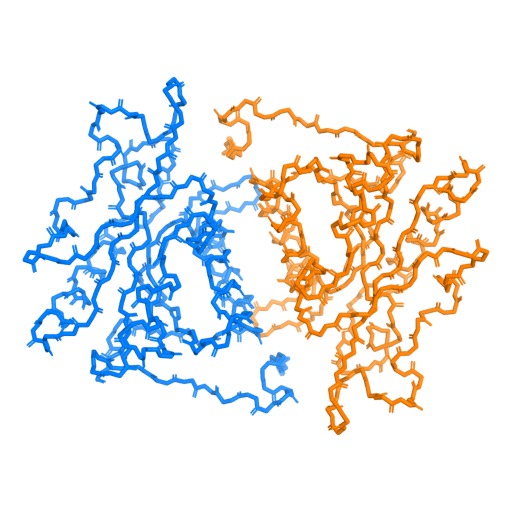4 C CA . GLU A 1 96 ? -2.984 16.891 20.141 1 97.31 96 GLU A CA 1
ATOM 715 C C . GLU A 1 96 ? -1.811 15.914 20.094 1 97.31 96 GLU A C 1
ATOM 717 O O . GLU A 1 96 ? -0.654 16.312 20.234 1 97.31 96 GLU A O 1
ATOM 722 N N . PRO A 1 97 ? -2.117 14.633 19.984 1 98.06 97 PRO A N 1
ATOM 723 C CA . PRO A 1 97 ? -1.02 13.664 19.938 1 98.06 97 PRO A CA 1
ATOM 724 C C . PRO A 1 97 ? -0.1 13.875 18.734 1 98.06 97 PRO A C 1
ATOM 726 O O . PRO A 1 97 ? -0.573 14.164 17.641 1 98.06 97 PRO A O 1
ATOM 729 N N . GLU A 1 98 ? 1.145 13.828 19.016 1 98.19 98 GLU A N 1
ATOM 730 C CA . GLU A 1 98 ? 2.205 13.734 18.016 1 98.19 98 GLU A CA 1
ATOM 731 C C . GLU A 1 98 ? 2.855 12.352 18.016 1 98.19 98 GLU A C 1
ATOM 733 O O . GLU A 1 98 ? 3.418 11.938 19.031 1 98.19 98 GLU A O 1
ATOM 738 N N . ILE A 1 99 ? 2.742 11.648 16.922 1 98.56 99 ILE A N 1
ATOM 739 C CA . ILE A 1 99 ? 3.266 10.289 16.844 1 98.56 99 ILE A CA 1
ATOM 740 C C . ILE A 1 99 ? 4.402 10.234 15.82 1 98.56 99 ILE A C 1
ATOM 742 O O . ILE A 1 99 ? 4.199 10.539 14.641 1 98.56 99 ILE A O 1
ATOM 746 N N . TRP A 1 100 ? 5.574 9.875 16.219 1 98.25 100 TRP A N 1
ATOM 747 C CA . TRP A 1 100 ? 6.734 9.734 15.352 1 98.25 100 TRP A CA 1
ATOM 748 C C . TRP A 1 100 ? 6.863 8.305 14.844 1 98.25 100 TRP A C 1
ATOM 750 O O . TRP A 1 100 ? 6.754 7.352 15.625 1 98.25 100 TRP A O 1
ATOM 760 N N . LYS A 1 101 ? 7.031 8.188 13.562 1 98.44 101 LYS A N 1
ATOM 761 C CA . LYS A 1 101 ? 7.168 6.871 12.961 1 98.44 101 LYS A CA 1
ATOM 762 C C . LYS A 1 101 ? 8.477 6.75 12.188 1 98.44 101 LYS A C 1
ATOM 764 O O . LYS A 1 101 ? 9.078 7.762 11.805 1 98.44 101 LYS A O 1
ATOM 769 N N . GLN A 1 102 ? 8.852 5.484 11.891 1 97.19 102 GLN A N 1
ATOM 770 C CA . GLN A 1 102 ? 10.078 5.219 11.141 1 97.19 102 GLN A CA 1
ATOM 771 C C . GLN A 1 102 ? 9.773 4.484 9.836 1 97.19 102 GLN A C 1
ATOM 773 O O . GLN A 1 102 ? 10.617 4.43 8.938 1 97.19 102 GLN A O 1
ATOM 778 N N . HIS A 1 103 ? 8.602 3.893 9.719 1 97.88 103 HIS A N 1
ATOM 779 C CA . HIS A 1 103 ? 8.172 3.164 8.531 1 97.88 103 HIS A CA 1
ATOM 780 C C . HIS A 1 103 ? 7.141 3.963 7.734 1 97.88 103 HIS A C 1
ATOM 782 O O . HIS A 1 103 ? 6.523 4.887 8.266 1 97.88 103 HIS A O 1
ATOM 788 N N . PRO A 1 104 ? 6.922 3.609 6.473 1 98.44 104 PRO A N 1
ATOM 789 C CA . PRO A 1 104 ? 5.918 4.305 5.668 1 98.44 104 PRO A CA 1
ATOM 790 C C . PRO A 1 104 ? 4.523 4.258 6.293 1 98.44 104 PRO A C 1
ATOM 792 O O . PRO A 1 104 ? 3.832 5.277 6.344 1 98.44 104 PRO A O 1
ATOM 795 N N . GLY A 1 105 ? 4.105 3.105 6.766 1 98.81 105 GLY A N 1
ATOM 796 C CA . GLY A 1 105 ? 2.805 2.971 7.402 1 98.81 105 GLY A CA 1
ATOM 797 C C . GLY A 1 105 ? 2.773 3.518 8.812 1 98.81 105 GLY A C 1
ATOM 798 O O . GLY A 1 105 ? 3.602 3.145 9.648 1 98.81 105 GLY A O 1
ATOM 799 N N . SER A 1 106 ? 1.807 4.262 9.148 1 98.94 106 SER A N 1
ATOM 800 C CA . SER A 1 106 ? 1.758 4.996 10.414 1 98.94 106 SER A CA 1
ATOM 801 C C . SER A 1 106 ? 1.416 4.07 11.578 1 98.94 106 SER A C 1
ATOM 803 O O . SER A 1 106 ? 1.609 4.43 12.742 1 98.94 106 SER A O 1
ATOM 805 N N . PHE A 1 107 ? 0.909 2.877 11.305 1 98.81 107 PHE A N 1
ATOM 806 C CA . PHE A 1 107 ? 0.537 1.942 12.359 1 98.81 107 PHE A CA 1
ATOM 807 C C . PHE A 1 107 ? 1.741 1.121 12.805 1 98.81 107 PHE A C 1
ATOM 809 O O . PHE A 1 107 ? 1.722 0.511 13.875 1 98.81 107 PHE A O 1
ATOM 816 N N . ALA A 1 108 ? 2.76 1.051 11.938 1 98.44 108 ALA A N 1
ATOM 817 C CA . ALA A 1 108 ? 3.893 0.163 12.195 1 98.44 108 ALA A CA 1
ATOM 818 C C . ALA A 1 108 ? 4.801 0.729 13.281 1 98.44 108 ALA A C 1
ATOM 820 O O . ALA A 1 108 ? 5.422 1.779 13.094 1 98.44 108 ALA A O 1
ATOM 821 N N . GLY A 1 109 ? 4.879 0.027 14.391 1 98.06 109 GLY A N 1
ATOM 822 C CA . GLY A 1 109 ? 5.805 0.403 15.453 1 98.06 109 GLY A CA 1
ATOM 823 C C . GLY A 1 109 ? 5.398 1.672 16.172 1 98.06 109 GLY A C 1
ATOM 824 O O . GLY A 1 109 ? 6.254 2.41 16.672 1 98.06 109 GLY A O 1
ATOM 825 N N . THR A 1 110 ? 4.191 2.064 16.219 1 98.69 110 THR A N 1
ATOM 826 C CA . THR A 1 110 ? 3.705 3.275 16.859 1 98.69 110 THR A CA 1
ATOM 827 C C . THR A 1 110 ? 2.527 2.957 17.781 1 98.69 110 THR A C 1
ATOM 829 O O . THR A 1 110 ? 2.08 1.81 17.859 1 98.69 110 THR A O 1
ATOM 832 N N . ASN A 1 111 ? 2.047 3.922 18.438 1 98.56 111 ASN A N 1
ATOM 833 C CA . ASN A 1 111 ? 0.881 3.734 19.297 1 98.56 111 ASN A CA 1
ATOM 834 C C . ASN A 1 111 ? -0.385 4.293 18.656 1 98.56 111 ASN A C 1
ATOM 836 O O . ASN A 1 111 ? -1.342 4.637 19.344 1 98.56 111 ASN A O 1
ATOM 840 N N . LEU A 1 112 ? -0.395 4.438 17.312 1 98.81 112 LEU A N 1
AT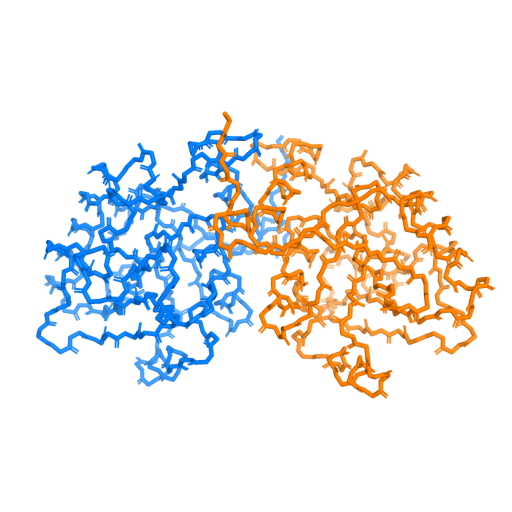OM 841 C CA . LEU A 1 112 ? -1.548 4.977 16.594 1 98.81 112 LEU A CA 1
ATOM 842 C C . LEU A 1 112 ? -2.793 4.133 16.859 1 98.81 112 LEU A C 1
ATOM 844 O O . LEU A 1 112 ? -3.844 4.668 17.219 1 98.81 112 LEU A O 1
ATOM 848 N N . GLN A 1 113 ? -2.637 2.842 16.688 1 98.56 113 GLN A N 1
ATOM 849 C CA . GLN A 1 113 ? -3.779 1.956 16.875 1 98.56 113 GLN A CA 1
ATOM 850 C C . GLN A 1 113 ? -4.316 2.055 18.297 1 98.56 113 GLN A C 1
ATOM 852 O O . GLN A 1 113 ? -5.527 2.152 18.516 1 98.56 113 GLN A O 1
ATOM 857 N N . GLU A 1 114 ? -3.424 1.986 19.266 1 98.56 114 GLU A N 1
ATOM 858 C CA . GLU A 1 114 ? -3.812 2.092 20.656 1 98.56 114 GLU A CA 1
ATOM 859 C C . GLU A 1 114 ? -4.547 3.4 20.938 1 98.56 114 GLU A C 1
ATOM 861 O O . GLU A 1 114 ? -5.543 3.42 21.656 1 98.56 114 GLU A O 1
ATOM 866 N N . THR A 1 115 ? -4.066 4.484 20.375 1 98.62 115 THR A N 1
ATOM 867 C CA . THR A 1 115 ? -4.68 5.797 20.547 1 98.62 115 THR A CA 1
ATOM 868 C C . THR A 1 115 ? -6.102 5.805 20 1 98.62 115 THR A C 1
ATOM 870 O O . THR A 1 115 ? -7.035 6.238 20.672 1 98.62 115 THR A O 1
ATOM 873 N N . LEU A 1 116 ? -6.305 5.281 18.797 1 98.75 116 LEU A N 1
ATOM 874 C CA . LEU A 1 116 ? -7.613 5.246 18.156 1 98.75 116 LEU A CA 1
ATOM 875 C C . LEU A 1 116 ? -8.578 4.363 18.938 1 98.75 116 LEU A C 1
ATOM 877 O O . LEU A 1 116 ? -9.75 4.703 19.094 1 98.75 116 LEU A O 1
ATOM 881 N N . GLN A 1 117 ? -8.055 3.236 19.438 1 98.44 117 GLN A N 1
ATOM 882 C CA . GLN A 1 117 ? -8.875 2.318 20.219 1 98.44 117 GLN A CA 1
ATOM 883 C C . GLN A 1 117 ? -9.328 2.959 21.531 1 98.44 117 GLN A C 1
ATOM 885 O O . GLN A 1 117 ? -10.484 2.816 21.938 1 98.44 117 GLN A O 1
ATOM 890 N N . LYS A 1 118 ? -8.438 3.633 22.156 1 98.25 118 LYS A N 1
ATOM 891 C CA . LYS A 1 118 ? -8.766 4.332 23.406 1 98.25 118 LYS A CA 1
ATOM 892 C C . LYS A 1 118 ? -9.867 5.363 23.172 1 98.25 118 LYS A C 1
ATOM 894 O O . LYS A 1 118 ? -10.727 5.566 24.031 1 98.25 118 LYS A O 1
ATOM 899 N N . TRP A 1 119 ? -9.828 5.98 22 1 98.12 119 TRP A N 1
ATOM 900 C CA . TRP A 1 119 ? -10.82 7 21.672 1 98.12 119 TRP A CA 1
ATOM 901 C C . TRP A 1 119 ? -12.133 6.359 21.219 1 98.12 119 TRP A C 1
ATOM 903 O O . TRP A 1 119 ? -13.141 7.047 21.062 1 98.12 119 TRP A O 1
ATOM 913 N N . GLY A 1 120 ? -12.094 5.012 20.922 1 98.25 120 GLY A N 1
ATOM 914 C CA . GLY A 1 120 ? -13.266 4.34 20.391 1 98.25 120 GLY A CA 1
ATOM 915 C C . GLY A 1 120 ? -13.586 4.746 18.953 1 98.25 120 GLY A C 1
ATOM 916 O O . GLY A 1 120 ? -14.742 4.699 18.547 1 98.25 120 GLY A O 1
ATOM 917 N N . ILE A 1 121 ? -12.594 5.227 18.234 1 97.94 121 ILE A N 1
ATOM 918 C CA . ILE A 1 121 ? -12.758 5.711 16.875 1 97.94 121 ILE A CA 1
ATOM 919 C C . ILE A 1 121 ? -12.656 4.543 15.891 1 97.94 121 ILE A C 1
ATOM 921 O O . ILE A 1 121 ? -11.75 3.719 15.992 1 97.94 121 ILE A O 1
ATOM 925 N N . LYS A 1 122 ? -13.523 4.531 14.922 1 97.94 122 LYS A N 1
ATOM 926 C CA . LYS A 1 122 ? -13.516 3.475 13.914 1 97.94 122 LYS A CA 1
ATOM 927 C C . LYS A 1 122 ? -13.406 4.055 12.508 1 97.94 122 LYS A C 1
ATOM 929 O O . LYS A 1 122 ? -13.352 3.312 11.531 1 97.94 122 LYS A O 1
ATOM 934 N N . LYS A 1 123 ? -13.383 5.367 12.422 1 98.75 123 LYS A N 1
ATOM 935 C CA . LYS A 1 123 ? -13.328 6.09 11.156 1 98.75 123 LYS A CA 1
ATOM 936 C C . LYS A 1 123 ? -12.172 7.082 11.133 1 98.75 123 LYS A C 1
ATOM 938 O O . LYS A 1 123 ? -12.055 7.934 12.016 1 98.75 123 LYS A O 1
ATOM 943 N N . VAL A 1 124 ? -11.289 6.938 10.078 1 98.94 124 VAL A N 1
ATOM 944 C CA . VAL A 1 124 ? -10.117 7.812 10.016 1 98.94 124 VAL A CA 1
ATOM 945 C C . VAL A 1 124 ? -10.148 8.625 8.727 1 98.94 124 VAL A C 1
ATOM 947 O O . VAL A 1 124 ? -10.539 8.109 7.672 1 98.94 124 VAL A O 1
ATOM 950 N N . VAL A 1 125 ? -9.805 9.852 8.797 1 98.94 125 VAL A N 1
ATOM 951 C CA . VAL A 1 125 ? -9.625 10.781 7.688 1 98.94 125 VAL A CA 1
ATOM 952 C C . VAL A 1 125 ? -8.141 11.07 7.484 1 98.94 125 VAL A C 1
ATOM 954 O O . VAL A 1 125 ? -7.492 11.656 8.352 1 98.94 125 VAL A O 1
ATOM 957 N N . LEU A 1 126 ? -7.645 10.672 6.355 1 98.94 126 LEU A N 1
ATOM 958 C CA . LEU A 1 126 ? -6.207 10.727 6.109 1 98.94 126 LEU A CA 1
ATOM 959 C C . LEU A 1 126 ? -5.859 11.875 5.172 1 98.94 126 LEU A C 1
ATOM 961 O O . LEU A 1 126 ? -6.508 12.055 4.137 1 98.94 126 LEU A O 1
ATOM 965 N N . THR A 1 127 ? -4.891 12.656 5.508 1 98.94 127 THR A N 1
ATOM 966 C CA . THR A 1 127 ? -4.262 13.695 4.691 1 98.94 127 THR A CA 1
ATOM 967 C C . THR A 1 127 ? -2.746 13.672 4.859 1 98.94 127 THR A C 1
ATOM 969 O O . THR A 1 127 ? -2.223 12.977 5.73 1 98.94 127 THR A O 1
ATOM 972 N N . GLY A 1 128 ? -2.08 14.375 3.967 1 98.81 128 GLY A N 1
ATOM 973 C CA . GLY A 1 128 ? -0.639 14.508 4.113 1 98.81 128 GLY A CA 1
ATOM 974 C C . GLY A 1 128 ? 0.139 13.898 2.963 1 98.81 128 GLY A C 1
ATOM 975 O O . GLY A 1 128 ? -0.261 14.023 1.803 1 98.81 128 GLY A O 1
ATOM 976 N N . TYR A 1 129 ? 1.38 13.328 3.336 1 98.75 129 TYR A N 1
ATOM 977 C CA . TYR A 1 129 ? 2.342 12.984 2.297 1 98.75 129 TYR A CA 1
ATOM 978 C C . TYR A 1 129 ? 3.107 11.719 2.664 1 98.75 129 TYR A C 1
ATOM 980 O O . TYR A 1 129 ? 3.26 11.398 3.846 1 98.75 129 TYR A O 1
ATOM 988 N N . MET A 1 130 ? 3.605 11.164 1.624 1 98.5 130 MET A N 1
ATOM 989 C CA . MET A 1 130 ? 3.275 11.211 0.202 1 98.5 130 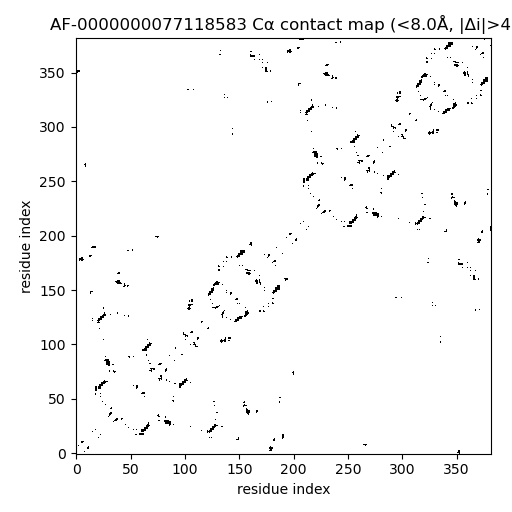MET A CA 1
ATOM 990 C C . MET A 1 130 ? 2.137 10.258 -0.126 1 98.5 130 MET A C 1
ATOM 992 O O . MET A 1 130 ? 1.943 9.25 0.565 1 98.5 130 MET A O 1
ATOM 996 N N . ALA A 1 131 ? 1.471 10.5 -1.158 1 98.81 131 ALA A N 1
ATOM 997 C CA . ALA A 1 131 ? 0.308 9.703 -1.545 1 98.81 131 ALA A CA 1
ATOM 998 C C . ALA A 1 131 ? 0.685 8.234 -1.73 1 98.81 131 ALA A C 1
ATOM 1000 O O . ALA A 1 131 ? 0.095 7.352 -1.104 1 98.81 131 ALA A O 1
ATOM 1001 N N . HIS A 1 132 ? 1.764 7.984 -2.48 1 98.88 132 HIS A N 1
ATOM 1002 C CA . HIS A 1 132 ? 2.01 6.621 -2.928 1 98.88 132 HIS A CA 1
ATOM 1003 C C . HIS A 1 132 ? 2.779 5.828 -1.878 1 98.88 132 HIS A C 1
ATOM 1005 O O . HIS A 1 132 ? 2.869 4.598 -1.964 1 98.88 132 HIS A O 1
ATOM 1011 N N . VAL A 1 133 ? 3.367 6.477 -0.824 1 98.81 133 VAL A N 1
ATOM 1012 C CA . VAL A 1 133 ? 4.18 5.781 0.168 1 98.81 133 VAL A CA 1
ATOM 1013 C C . VAL A 1 133 ? 3.447 5.75 1.507 1 98.81 133 VAL A C 1
ATOM 1015 O O . VAL A 1 133 ? 2.779 4.77 1.835 1 98.81 133 VAL A O 1
ATOM 1018 N N . CYS A 1 134 ? 3.539 6.828 2.217 1 98.88 134 CYS A N 1
ATOM 1019 C CA . CYS A 1 134 ? 3.082 6.805 3.602 1 98.88 134 CYS A CA 1
ATOM 1020 C C . CYS A 1 134 ? 1.559 6.816 3.672 1 98.88 134 CYS A C 1
ATOM 1022 O O . CYS A 1 134 ? 0.964 6.086 4.469 1 98.88 134 CYS A O 1
ATOM 1024 N N . VAL A 1 135 ? 0.876 7.668 2.854 1 98.94 135 VAL A N 1
ATOM 1025 C CA . VAL A 1 135 ? -0.578 7.77 2.898 1 98.94 135 VAL A CA 1
ATOM 1026 C C . VAL A 1 135 ? -1.204 6.449 2.455 1 98.94 135 VAL A C 1
ATOM 1028 O O . VAL A 1 135 ? -2.057 5.895 3.15 1 98.94 135 VAL A O 1
ATOM 1031 N N . SER A 1 136 ? -0.758 5.953 1.339 1 98.94 136 SER A N 1
ATOM 1032 C CA . SER A 1 136 ? -1.3 4.711 0.798 1 98.94 136 SER A CA 1
ATOM 1033 C C . SER A 1 136 ? -1.049 3.541 1.742 1 98.94 136 SER A C 1
ATOM 1035 O O . SER A 1 136 ? -1.947 2.734 1.994 1 98.94 136 SER A O 1
ATOM 1037 N N . THR A 1 137 ? 0.181 3.439 2.287 1 98.94 137 THR A N 1
ATOM 1038 C CA . THR A 1 137 ? 0.5 2.35 3.203 1 98.94 137 THR A CA 1
ATOM 1039 C C . THR A 1 137 ? -0.35 2.439 4.465 1 98.94 137 THR A C 1
ATOM 1041 O O . THR A 1 137 ? -0.875 1.43 4.941 1 98.94 137 THR A O 1
ATOM 1044 N N . THR A 1 138 ? -0.553 3.631 4.98 1 98.94 138 THR A N 1
ATOM 1045 C CA . THR A 1 138 ? -1.365 3.834 6.176 1 98.94 138 THR A CA 1
ATOM 1046 C C . THR A 1 138 ? -2.826 3.486 5.902 1 98.94 138 THR A C 1
ATOM 1048 O O . THR A 1 138 ? -3.49 2.869 6.738 1 98.94 138 THR A O 1
ATOM 1051 N N . ALA A 1 139 ? -3.332 3.895 4.715 1 98.94 139 ALA A N 1
ATOM 1052 C CA . ALA A 1 139 ? -4.707 3.576 4.336 1 98.94 139 ALA A CA 1
ATOM 1053 C C . ALA A 1 139 ? -4.93 2.068 4.297 1 98.94 139 ALA A C 1
ATOM 1055 O O . ALA A 1 139 ? -5.949 1.571 4.785 1 98.94 139 ALA A O 1
ATOM 1056 N N . ARG A 1 140 ? -4.004 1.382 3.77 1 98.88 140 ARG A N 1
ATOM 1057 C CA . ARG A 1 140 ? -4.094 -0.071 3.666 1 98.88 140 ARG A CA 1
ATOM 1058 C C . ARG A 1 140 ? -4.051 -0.721 5.047 1 98.88 140 ARG A C 1
ATOM 1060 O O . ARG A 1 140 ? -4.805 -1.658 5.32 1 98.88 140 ARG A O 1
ATOM 1067 N N . GLN A 1 141 ? -3.191 -0.223 5.926 1 98.88 141 GLN A N 1
ATOM 1068 C CA . GLN A 1 141 ? -3.129 -0.715 7.297 1 98.88 141 GLN A CA 1
ATOM 1069 C C . GLN A 1 141 ? -4.449 -0.476 8.031 1 98.88 141 GLN A C 1
ATOM 1071 O O . GLN A 1 141 ? -4.953 -1.366 8.719 1 98.88 141 GLN A O 1
ATOM 1076 N N . ALA A 1 142 ? -4.93 0.722 7.859 1 98.88 142 ALA A N 1
ATOM 1077 C CA . ALA A 1 142 ? -6.176 1.076 8.531 1 98.88 142 ALA A CA 1
ATOM 1078 C C . ALA A 1 142 ? -7.32 0.177 8.07 1 98.88 142 ALA A C 1
ATOM 1080 O O . ALA A 1 142 ? -8.086 -0.329 8.898 1 98.88 142 ALA A O 1
ATOM 1081 N N . ALA A 1 143 ? -7.43 -0.007 6.773 1 98.56 143 ALA A N 1
ATOM 1082 C CA . ALA A 1 143 ? -8.477 -0.867 6.23 1 98.56 143 ALA A CA 1
ATOM 1083 C C . ALA A 1 143 ? -8.352 -2.291 6.766 1 98.56 143 ALA A C 1
ATOM 1085 O O . ALA A 1 143 ? -9.352 -2.918 7.121 1 98.56 143 ALA A O 1
ATOM 1086 N N . GLN A 1 144 ? -7.129 -2.779 6.848 1 98.12 144 GLN A N 1
ATOM 1087 C CA . GLN A 1 144 ? -6.859 -4.117 7.359 1 98.12 144 GLN A CA 1
ATOM 1088 C C . GLN A 1 144 ? -7.324 -4.254 8.805 1 98.12 144 GLN A C 1
ATOM 1090 O O . GLN A 1 144 ? -7.82 -5.309 9.211 1 98.12 144 GLN A O 1
ATOM 1095 N N . GLU A 1 145 ? -7.176 -3.188 9.562 1 97.75 145 GLU A N 1
ATOM 1096 C CA . GLU A 1 145 ? -7.535 -3.201 10.977 1 97.75 145 GLU A CA 1
ATOM 1097 C C . GLU A 1 145 ? -9.023 -2.934 11.172 1 97.75 145 GLU A C 1
ATOM 1099 O O . GLU A 1 145 ? -9.5 -2.85 12.305 1 97.75 145 GLU A O 1
ATOM 1104 N N . GLY A 1 146 ? -9.773 -2.68 10.102 1 97 146 GLY A N 1
ATOM 1105 C CA . GLY A 1 146 ? -11.219 -2.6 10.164 1 97 146 GLY A CA 1
ATOM 1106 C C . GLY A 1 146 ? -11.734 -1.175 10.242 1 97 146 GLY A C 1
ATOM 1107 O O . GLY A 1 146 ? -12.922 -0.951 10.5 1 97 146 GLY A O 1
ATOM 1108 N N . TYR A 1 147 ? -10.914 -0.203 10.055 1 98.44 147 TYR A N 1
ATOM 1109 C CA . TYR A 1 147 ? -11.359 1.186 10.07 1 98.44 147 TYR A CA 1
ATOM 1110 C C . TYR A 1 147 ? -12.062 1.544 8.766 1 98.44 147 TYR A C 1
ATOM 1112 O O . TYR A 1 147 ? -11.688 1.047 7.699 1 98.44 147 TYR A O 1
ATOM 1120 N N . GLU A 1 148 ? -13.047 2.377 8.867 1 98.38 148 GLU A N 1
ATOM 1121 C CA . GLU A 1 148 ? -13.492 3.115 7.688 1 98.38 148 GLU A CA 1
ATOM 1122 C C . GLU A 1 148 ? -12.484 4.191 7.293 1 98.38 148 GLU A C 1
ATOM 1124 O O . GLU A 1 148 ? -12.117 5.035 8.117 1 98.38 148 GLU A O 1
ATOM 1129 N N . VAL A 1 149 ? -12.07 4.176 6.09 1 98.88 149 VAL A N 1
ATOM 1130 C CA . VAL A 1 149 ? -10.969 5.039 5.68 1 98.88 149 VAL A CA 1
ATOM 1131 C C . VAL A 1 149 ? -11.477 6.09 4.695 1 98.88 149 VAL A C 1
ATOM 1133 O O . VAL A 1 149 ? -12.102 5.754 3.686 1 98.88 149 VAL A O 1
ATOM 1136 N N . ILE A 1 150 ? -11.234 7.316 4.98 1 98.88 150 ILE A N 1
ATOM 1137 C CA . ILE A 1 150 ? -11.477 8.438 4.078 1 98.88 150 ILE A CA 1
ATOM 1138 C C . ILE A 1 150 ? -10.141 9.062 3.668 1 98.88 150 ILE A C 1
ATOM 1140 O O . ILE A 1 150 ? -9.297 9.344 4.52 1 98.88 150 ILE A O 1
ATOM 1144 N N . ILE A 1 151 ? -9.969 9.219 2.41 1 98.88 151 ILE A N 1
ATOM 1145 C CA . ILE A 1 151 ? -8.797 9.906 1.869 1 98.88 151 ILE A CA 1
ATOM 1146 C C . ILE A 1 151 ? -9.211 11.289 1.347 1 98.88 151 ILE A C 1
ATOM 1148 O O . ILE A 1 151 ? -10.094 11.398 0.498 1 98.88 151 ILE A O 1
ATOM 1152 N N . VAL A 1 152 ? -8.586 12.297 1.823 1 98.88 152 VAL A N 1
ATOM 1153 C CA . VAL A 1 152 ? -8.93 13.656 1.435 1 98.88 152 VAL A CA 1
ATOM 1154 C C . VAL A 1 152 ? -8.148 14.055 0.187 1 98.88 152 VAL A C 1
ATOM 1156 O O . VAL A 1 152 ? -6.969 14.398 0.272 1 98.88 152 VAL A O 1
ATOM 1159 N N . GLU A 1 153 ? -8.797 14.117 -0.863 1 98.81 153 GLU A N 1
ATOM 1160 C CA . GLU A 1 153 ? -8.18 14.273 -2.178 1 98.81 153 GLU A CA 1
ATOM 1161 C C . GLU A 1 153 ? -7.34 15.539 -2.246 1 98.81 153 GLU A C 1
ATOM 1163 O O . GLU A 1 153 ? -6.203 15.516 -2.723 1 98.81 153 GLU A O 1
ATOM 1168 N N . ASP A 1 154 ? -7.859 16.641 -1.805 1 98.81 154 ASP A N 1
ATOM 1169 C CA . ASP A 1 154 ? -7.176 17.922 -1.962 1 98.81 154 ASP A CA 1
ATOM 1170 C C . ASP A 1 154 ? -6.199 18.172 -0.812 1 98.81 154 ASP A C 1
ATOM 1172 O O . ASP A 1 154 ? -5.613 19.25 -0.708 1 98.81 154 ASP A O 1
ATOM 1176 N N . GLY A 1 155 ? -6.051 17.203 0.128 1 98.75 155 GLY A N 1
ATOM 1177 C CA . GLY A 1 155 ? -5.129 17.297 1.246 1 98.75 155 GLY A CA 1
ATOM 1178 C C . GLY A 1 155 ? -3.992 16.297 1.176 1 98.75 155 GLY A C 1
ATOM 1179 O O . GLY A 1 155 ? -3.359 15.992 2.189 1 98.75 155 GLY A O 1
ATOM 1180 N N . ILE A 1 156 ? -3.781 15.68 0.04 1 98.5 156 ILE A N 1
ATOM 1181 C CA . ILE A 1 156 ? -2.668 14.758 -0.139 1 98.5 156 ILE A CA 1
ATOM 1182 C C . ILE A 1 156 ? -1.796 15.219 -1.305 1 98.5 156 ILE A C 1
ATOM 1184 O O . ILE A 1 156 ? -2.262 15.945 -2.188 1 98.5 156 ILE A O 1
ATOM 1188 N N . GLY A 1 157 ? -0.595 14.82 -1.272 1 98.31 157 GLY A N 1
ATOM 1189 C CA . GLY A 1 157 ? 0.328 15.203 -2.328 1 98.31 157 GLY A CA 1
ATOM 1190 C C . GLY A 1 157 ? 1.434 14.188 -2.553 1 98.31 157 GLY A C 1
ATOM 1191 O O . GLY A 1 157 ? 1.65 13.305 -1.722 1 98.31 157 GLY A O 1
ATOM 1192 N N . ASP A 1 158 ? 2.035 14.289 -3.668 1 98.75 158 ASP A N 1
ATOM 1193 C CA . ASP A 1 158 ? 3.16 13.438 -4.047 1 98.75 158 ASP A CA 1
ATOM 1194 C C . ASP A 1 158 ? 4.168 14.203 -4.898 1 98.75 158 ASP A C 1
ATOM 1196 O O . ASP A 1 158 ? 3.922 15.352 -5.273 1 98.75 158 ASP A O 1
ATOM 1200 N N . ARG A 1 159 ? 5.273 13.648 -5.09 1 98.69 159 ARG A N 1
ATOM 1201 C CA . ARG A 1 159 ? 6.363 14.195 -5.891 1 98.69 159 ARG A CA 1
ATOM 1202 C C . ARG A 1 159 ? 6.504 13.445 -7.211 1 98.69 159 ARG A C 1
ATOM 1204 O O . ARG A 1 159 ? 5.895 12.383 -7.398 1 98.69 159 ARG A O 1
ATOM 1211 N N . ASP A 1 160 ? 7.25 14.109 -8.125 1 98.5 160 ASP A N 1
ATOM 1212 C CA . ASP A 1 160 ? 7.617 13.352 -9.32 1 98.5 160 ASP A CA 1
ATOM 1213 C C . ASP A 1 160 ? 8.438 12.117 -8.961 1 98.5 160 ASP A C 1
ATOM 1215 O O . ASP A 1 160 ? 9.305 12.172 -8.094 1 98.5 160 ASP A O 1
ATOM 1219 N N . ILE A 1 161 ? 8.109 11 -9.594 1 98.44 161 ILE A N 1
ATOM 1220 C CA . ILE A 1 161 ? 8.93 9.797 -9.5 1 98.44 161 ILE A CA 1
ATOM 1221 C C . ILE A 1 161 ? 9.297 9.305 -10.898 1 98.44 161 ILE A C 1
ATOM 1223 O O . ILE A 1 161 ? 8.711 9.75 -11.891 1 98.44 161 ILE A O 1
ATOM 1227 N N . PRO A 1 162 ? 10.312 8.477 -11.023 1 97.88 162 PRO A N 1
ATOM 1228 C CA . PRO A 1 162 ? 10.609 7.965 -12.367 1 97.88 162 PRO A CA 1
ATOM 1229 C C . PRO A 1 162 ? 9.367 7.406 -13.062 1 97.88 162 PRO A C 1
ATOM 1231 O O . PRO A 1 162 ? 8.711 6.508 -12.539 1 97.88 162 PRO A O 1
ATOM 1234 N N . GLY A 1 163 ? 8.984 8.039 -14.109 1 97.62 163 GLY A N 1
ATOM 1235 C CA . GLY A 1 163 ? 7.918 7.52 -14.945 1 97.62 163 GLY A CA 1
ATOM 1236 C C . GLY A 1 163 ? 6.598 8.234 -14.734 1 97.62 163 GLY A C 1
ATOM 1237 O O . GLY A 1 163 ? 5.648 8.031 -15.5 1 97.62 163 GLY A O 1
ATOM 1238 N N . MET A 1 164 ? 6.492 9.102 -13.648 1 98.31 164 MET A N 1
ATOM 1239 C CA . MET A 1 164 ? 5.223 9.773 -13.359 1 98.31 164 MET A CA 1
ATOM 1240 C C . MET A 1 164 ? 5.461 11.133 -12.727 1 98.31 164 MET A C 1
ATOM 1242 O O . MET A 1 164 ? 6.355 11.289 -11.891 1 98.31 164 MET A O 1
ATOM 1246 N N . THR A 1 165 ? 4.605 12.125 -13.117 1 98.5 165 THR A N 1
ATOM 1247 C CA . THR A 1 165 ? 4.582 13.391 -12.391 1 98.5 165 THR A CA 1
ATOM 1248 C C . THR A 1 165 ? 3.885 13.234 -11.047 1 98.5 165 THR A C 1
ATOM 1250 O O . THR A 1 165 ? 3.135 12.281 -10.836 1 98.5 165 THR A O 1
ATOM 1253 N N . GLY A 1 166 ? 4.191 14.141 -10.172 1 98.62 166 GLY A N 1
ATOM 1254 C CA . GLY A 1 166 ? 3.533 14.117 -8.875 1 98.62 166 GLY A CA 1
ATOM 1255 C C . GLY A 1 166 ? 2.02 14.078 -8.977 1 98.62 166 GLY A C 1
ATOM 1256 O O . GLY A 1 166 ? 1.362 13.367 -8.211 1 98.62 166 GLY A O 1
ATOM 1257 N N . ALA A 1 167 ? 1.458 14.828 -9.906 1 98.44 167 ALA A N 1
ATOM 1258 C CA . ALA A 1 167 ? 0.011 14.844 -10.102 1 98.44 167 ALA A CA 1
ATOM 1259 C C . ALA A 1 167 ? -0.495 13.484 -10.57 1 98.44 167 ALA A C 1
ATOM 1261 O O . ALA A 1 167 ? -1.547 13.016 -10.125 1 98.44 167 ALA A O 1
ATOM 1262 N N . GLU A 1 168 ? 0.276 12.828 -11.445 1 98.62 168 GLU A N 1
ATOM 1263 C CA . GLU A 1 168 ? -0.093 11.508 -11.938 1 98.62 168 GLU A CA 1
ATOM 1264 C C . GLU A 1 168 ? -0.039 10.469 -10.82 1 98.62 168 GLU A C 1
ATOM 1266 O O . GLU A 1 168 ? -0.918 9.609 -10.727 1 98.62 168 GLU A O 1
ATOM 1271 N N . VAL A 1 169 ? 1.008 10.547 -9.977 1 98.88 169 VAL A N 1
ATOM 1272 C CA . VAL A 1 169 ? 1.144 9.625 -8.859 1 98.88 169 VAL A CA 1
ATOM 1273 C C . VAL A 1 169 ? -0.052 9.773 -7.918 1 98.88 169 VAL A C 1
ATOM 1275 O O . VAL A 1 169 ? -0.684 8.781 -7.547 1 98.88 169 VAL A O 1
ATOM 1278 N N . THR A 1 170 ? -0.354 11.008 -7.594 1 98.81 170 THR A N 1
ATOM 1279 C CA . THR A 1 170 ? -1.458 11.273 -6.676 1 98.81 170 THR A CA 1
ATOM 1280 C C . THR A 1 170 ? -2.771 10.734 -7.242 1 98.81 170 THR A C 1
ATOM 1282 O O . THR A 1 170 ? -3.525 10.062 -6.539 1 98.81 170 THR A O 1
ATOM 1285 N N . LYS A 1 171 ? -3.004 10.977 -8.492 1 98.69 171 LYS A N 1
ATOM 1286 C CA . LYS A 1 171 ? -4.234 10.523 -9.133 1 98.69 171 LYS A CA 1
ATOM 1287 C C . LYS A 1 171 ? -4.316 9 -9.148 1 98.69 171 LYS A C 1
ATOM 1289 O O . LYS A 1 171 ? -5.367 8.422 -8.852 1 98.69 171 LYS A O 1
ATOM 1294 N N . ALA A 1 172 ? -3.244 8.328 -9.508 1 98.88 172 ALA A N 1
ATOM 1295 C CA . ALA A 1 172 ? -3.217 6.871 -9.547 1 98.88 172 ALA A CA 1
ATOM 1296 C C . ALA A 1 172 ? -3.5 6.277 -8.172 1 98.88 172 ALA A C 1
ATOM 1298 O O . ALA A 1 172 ? -4.309 5.352 -8.047 1 98.88 172 ALA A O 1
ATOM 1299 N N . VAL A 1 173 ? -2.867 6.836 -7.156 1 98.88 173 VAL A N 1
ATOM 1300 C CA . VAL A 1 173 ? -3.018 6.348 -5.789 1 98.88 173 VAL A CA 1
ATOM 1301 C C . VAL A 1 173 ? -4.465 6.52 -5.336 1 98.88 173 VAL A C 1
ATOM 1303 O O . VAL A 1 173 ? -5.043 5.617 -4.727 1 98.88 173 VAL A O 1
ATOM 1306 N N . LEU A 1 174 ? -5.059 7.652 -5.664 1 98.88 174 LEU A N 1
ATOM 1307 C CA . LEU A 1 174 ? -6.441 7.902 -5.277 1 98.88 174 LEU A CA 1
ATOM 1308 C C . LEU A 1 174 ? -7.383 6.906 -5.945 1 98.88 174 LEU A C 1
ATOM 1310 O O . LEU A 1 174 ? -8.312 6.402 -5.312 1 98.88 174 LEU A O 1
ATOM 1314 N N . ASN A 1 175 ? -7.16 6.625 -7.219 1 98.81 175 ASN A N 1
ATOM 1315 C CA . ASN A 1 175 ? -7.969 5.629 -7.918 1 98.81 175 ASN A CA 1
ATOM 1316 C C . ASN A 1 175 ? -7.812 4.242 -7.297 1 98.81 175 ASN A C 1
ATOM 1318 O O . ASN A 1 175 ? -8.797 3.521 -7.125 1 98.81 175 ASN A O 1
ATOM 1322 N N . GLU A 1 176 ? -6.574 3.881 -6.945 1 98.88 176 GLU A N 1
ATOM 1323 C CA . GLU A 1 176 ? -6.293 2.586 -6.336 1 98.88 176 GLU A CA 1
ATOM 1324 C C . GLU A 1 176 ? -7 2.447 -4.988 1 98.88 176 GLU A C 1
ATOM 1326 O O . GLU A 1 176 ? -7.664 1.439 -4.73 1 98.88 176 GLU A O 1
ATOM 1331 N N . LEU A 1 177 ? -6.836 3.459 -4.152 1 98.81 177 LEU A N 1
ATOM 1332 C CA . LEU A 1 177 ? -7.406 3.412 -2.811 1 98.81 177 LEU A CA 1
ATOM 1333 C C . LEU A 1 177 ? -8.93 3.441 -2.865 1 98.81 177 LEU A C 1
ATOM 1335 O O . LEU A 1 177 ? -9.594 2.76 -2.084 1 98.81 177 LEU A O 1
ATOM 1339 N N . ALA A 1 178 ? -9.492 4.215 -3.793 1 98.62 178 ALA A N 1
ATOM 1340 C CA . ALA A 1 178 ? -10.945 4.273 -3.961 1 98.62 178 ALA A CA 1
ATOM 1341 C C . ALA A 1 178 ? -11.492 2.932 -4.43 1 98.62 178 ALA A C 1
ATOM 1343 O O . ALA A 1 178 ? -12.633 2.576 -4.105 1 98.62 178 ALA A O 1
ATOM 1344 N N . ASP A 1 179 ? -10.727 2.25 -5.156 1 98.56 179 ASP A N 1
ATOM 1345 C CA . ASP A 1 179 ? -11.18 0.961 -5.672 1 98.56 179 ASP A CA 1
ATOM 1346 C C . ASP A 1 179 ? -11.352 -0.053 -4.543 1 98.56 179 ASP A C 1
ATOM 1348 O O . ASP A 1 179 ? -12.383 -0.719 -4.453 1 98.56 179 ASP A O 1
ATOM 1352 N N . ALA A 1 180 ? -10.344 -0.029 -3.562 1 98.12 180 ALA A N 1
ATOM 1353 C CA . ALA A 1 180 ? -10.344 -1.239 -2.744 1 98.12 180 ALA A CA 1
ATOM 1354 C C . ALA A 1 180 ? -10.266 -0.897 -1.258 1 98.12 180 ALA A C 1
ATOM 1356 O O . ALA A 1 180 ? -10.562 -1.736 -0.405 1 98.12 180 ALA A O 1
ATOM 1357 N N . PHE A 1 181 ? -9.906 0.368 -0.857 1 98.56 181 PHE A N 1
ATOM 1358 C CA . PHE A 1 181 ? -9.453 0.504 0.523 1 98.56 181 PHE A CA 1
ATOM 1359 C C . PHE A 1 181 ? -10.258 1.577 1.25 1 98.56 181 PHE A C 1
ATOM 1361 O O . PHE A 1 181 ? -10.312 1.59 2.48 1 98.56 181 PHE A O 1
ATOM 1368 N N . GLY A 1 182 ? -10.812 2.496 0.438 1 98.5 182 GLY A N 1
ATOM 1369 C CA . GLY A 1 182 ? -11.508 3.566 1.135 1 98.5 182 GLY A CA 1
ATOM 1370 C C . GLY A 1 182 ? -12.281 4.48 0.204 1 98.5 182 GLY A C 1
ATOM 1371 O O . GLY A 1 182 ? -12.383 4.211 -0.995 1 98.5 182 GLY A O 1
ATOM 1372 N N . THR A 1 183 ? -12.844 5.562 0.81 1 98.69 183 THR A N 1
ATOM 1373 C CA . THR A 1 183 ? -13.609 6.57 0.081 1 98.69 183 THR A CA 1
ATOM 1374 C C . THR A 1 183 ? -12.789 7.848 -0.09 1 98.69 183 THR A C 1
ATOM 1376 O O . THR A 1 183 ? -12.141 8.305 0.853 1 98.69 183 THR A O 1
ATOM 1379 N N . VAL A 1 184 ? -12.742 8.367 -1.27 1 98.69 184 VAL A N 1
ATOM 1380 C CA . VAL A 1 184 ? -12.047 9.617 -1.555 1 98.69 184 VAL A CA 1
ATOM 1381 C C . VAL A 1 184 ? -13.039 10.781 -1.542 1 98.69 184 VAL A C 1
ATOM 1383 O O . VAL A 1 184 ? -14.062 10.742 -2.236 1 98.69 184 VAL A O 1
ATOM 1386 N N . LEU A 1 185 ? -12.734 11.758 -0.742 1 98.56 185 LEU A N 1
ATOM 1387 C CA . LEU A 1 185 ? -13.57 12.953 -0.635 1 98.56 185 LEU A CA 1
ATOM 1388 C C . LEU A 1 185 ? -12.727 14.219 -0.719 1 98.56 185 LEU A C 1
ATOM 1390 O O . LEU A 1 185 ? -11.508 14.164 -0.545 1 98.56 185 LEU A O 1
ATOM 1394 N N . GLN A 1 186 ? -13.414 15.305 -0.982 1 98.25 186 GLN A N 1
ATOM 1395 C CA . GLN A 1 186 ? -12.812 16.625 -0.815 1 98.25 186 GLN A CA 1
ATOM 1396 C C . GLN A 1 186 ? -12.914 17.094 0.631 1 98.25 186 GLN A C 1
ATOM 1398 O O . GLN A 1 186 ? -13.867 16.75 1.336 1 98.25 186 GLN A O 1
ATOM 1403 N N . SER A 1 187 ? -11.93 17.922 1.024 1 98.12 187 SER A N 1
ATOM 1404 C CA . SER A 1 187 ? -11.945 18.453 2.383 1 98.12 187 SER A CA 1
ATOM 1405 C C . SER A 1 187 ? -13.281 19.125 2.695 1 98.12 187 SER A C 1
ATOM 1407 O O . SER A 1 187 ? -13.805 19 3.805 1 98.12 187 SER A O 1
ATOM 1409 N N . LYS A 1 188 ? -13.867 19.797 1.7 1 96.94 188 LYS A N 1
ATOM 1410 C CA . LYS A 1 188 ? -15.102 20.547 1.888 1 96.94 188 LYS A CA 1
ATOM 1411 C C . LYS A 1 188 ? -16.281 19.609 2.141 1 96.94 188 LYS A C 1
ATOM 1413 O O . LYS A 1 188 ? -17.328 20.031 2.625 1 96.94 188 LYS A O 1
ATOM 1418 N N . ASP A 1 189 ? -16.109 18.328 1.796 1 97.19 189 ASP A N 1
ATOM 1419 C CA . ASP A 1 189 ? -17.203 17.359 1.922 1 97.19 189 ASP A CA 1
ATOM 1420 C C . ASP A 1 189 ? -17.188 16.688 3.289 1 97.19 189 ASP A C 1
ATOM 1422 O O . ASP A 1 189 ? -18.078 15.914 3.619 1 97.19 189 ASP A O 1
ATOM 1426 N N . ILE A 1 190 ? -16.188 16.922 4.062 1 97.19 190 ILE A N 1
ATOM 1427 C CA . ILE A 1 190 ? -16.172 16.5 5.457 1 97.19 190 ILE A CA 1
ATOM 1428 C C . ILE A 1 190 ? -16.984 17.469 6.301 1 97.19 190 ILE A C 1
ATOM 1430 O O . ILE A 1 190 ? -16.625 18.641 6.449 1 97.19 190 ILE A O 1
ATOM 1434 N N . LYS A 1 191 ? -18.281 17.031 6.773 1 89.75 191 LYS A N 1
ATOM 1435 C CA . LYS A 1 191 ? -19.203 17.953 7.414 1 89.75 191 LYS A CA 1
ATOM 1436 C C . LYS A 1 191 ? -19.734 17.375 8.727 1 89.75 191 LYS A C 1
ATOM 1438 O O . LYS A 1 191 ? -19.844 16.156 8.883 1 89.75 191 LYS A O 1
ATOM 1443 N N . MET B 1 1 ? 15.758 13.664 -14.891 1 76.44 1 MET B N 1
ATOM 1444 C CA . MET B 1 1 ? 14.781 12.672 -14.453 1 76.44 1 MET B CA 1
ATOM 1445 C C . MET B 1 1 ? 14.727 12.586 -12.93 1 76.44 1 MET B C 1
ATOM 1447 O O . MET B 1 1 ? 15.758 12.727 -12.266 1 76.44 1 MET B O 1
ATOM 1451 N N . ALA B 1 2 ? 13.516 12.422 -12.43 1 88 2 ALA B N 1
ATOM 1452 C CA . ALA B 1 2 ? 13.391 12.406 -10.977 1 88 2 ALA B CA 1
ATOM 1453 C C . ALA B 1 2 ? 14.086 11.188 -10.383 1 88 2 ALA B C 1
ATOM 1455 O O . ALA B 1 2 ? 14 10.086 -10.93 1 88 2 ALA B O 1
ATOM 1456 N N . LEU B 1 3 ? 14.812 11.375 -9.336 1 92.44 3 LEU B N 1
ATOM 1457 C CA . LEU B 1 3 ? 15.367 10.258 -8.578 1 92.44 3 LEU B CA 1
ATOM 1458 C C . LEU B 1 3 ? 14.289 9.578 -7.75 1 92.44 3 LEU B C 1
ATOM 1460 O O . LEU B 1 3 ? 13.422 10.242 -7.176 1 92.44 3 LEU B O 1
ATOM 1464 N N . SER B 1 4 ? 14.406 8.242 -7.727 1 94.88 4 SER B N 1
ATOM 1465 C CA . SER B 1 4 ? 13.531 7.523 -6.812 1 94.88 4 SER B CA 1
ATOM 1466 C C . SER B 1 4 ? 13.938 7.754 -5.359 1 94.88 4 SER B C 1
ATOM 1468 O O . SER B 1 4 ? 15.055 8.195 -5.086 1 94.88 4 SER B O 1
ATOM 1470 N N . PHE B 1 5 ? 13.055 7.484 -4.484 1 95.38 5 PHE B N 1
ATOM 1471 C CA . PHE B 1 5 ? 13.359 7.547 -3.059 1 95.38 5 PHE B CA 1
ATOM 1472 C C . PHE B 1 5 ? 14.492 6.598 -2.703 1 95.38 5 PHE B C 1
ATOM 1474 O O . PHE B 1 5 ? 15.391 6.953 -1.932 1 95.38 5 PHE B O 1
ATOM 1481 N N . ARG B 1 6 ? 14.461 5.375 -3.232 1 94.31 6 ARG B N 1
ATOM 1482 C CA . ARG B 1 6 ? 15.5 4.383 -2.973 1 94.31 6 ARG B CA 1
ATOM 1483 C C . ARG B 1 6 ? 16.859 4.875 -3.459 1 94.31 6 ARG B C 1
ATOM 1485 O O . ARG B 1 6 ? 17.875 4.707 -2.77 1 94.31 6 ARG B O 1
ATOM 1492 N N . GLN B 1 7 ? 16.875 5.551 -4.621 1 92.31 7 GLN B N 1
ATOM 1493 C CA . GLN B 1 7 ? 18.109 6.145 -5.125 1 92.31 7 GLN B CA 1
ATOM 1494 C C . GLN B 1 7 ? 18.594 7.266 -4.207 1 92.31 7 GLN B C 1
ATOM 1496 O O . GLN B 1 7 ? 19.781 7.363 -3.916 1 92.31 7 GLN B O 1
ATOM 1501 N N . MET B 1 8 ? 17.688 8.102 -3.713 1 90.88 8 MET B N 1
ATOM 1502 C CA . MET B 1 8 ? 18 9.258 -2.883 1 90.88 8 MET B CA 1
ATOM 1503 C C . MET B 1 8 ? 18.594 8.82 -1.548 1 90.88 8 MET B C 1
ATOM 1505 O O . MET B 1 8 ? 19.469 9.5 -0.997 1 90.88 8 MET B O 1
ATOM 1509 N N . THR B 1 9 ? 18.125 7.652 -1.077 1 90 9 THR B N 1
ATOM 1510 C CA . THR B 1 9 ? 18.562 7.199 0.237 1 90 9 THR B CA 1
ATOM 1511 C C . THR B 1 9 ? 19.688 6.168 0.107 1 90 9 THR B C 1
ATOM 1513 O O . THR B 1 9 ? 20.109 5.582 1.103 1 90 9 THR B O 1
ATOM 1516 N N . GLY B 1 10 ? 20.047 5.859 -1.126 1 88.62 10 GLY B N 1
ATOM 1517 C CA . GLY B 1 10 ? 21.203 5.016 -1.383 1 88.62 10 GLY B CA 1
ATOM 1518 C C . GLY B 1 10 ? 20.891 3.535 -1.334 1 88.62 10 GLY B C 1
ATOM 1519 O O . GLY B 1 10 ? 21.781 2.707 -1.131 1 88.62 10 GLY B O 1
ATOM 1520 N N . ALA B 1 11 ? 19.609 3.219 -1.396 1 88.75 11 ALA B N 1
ATOM 1521 C CA . ALA B 1 11 ? 19.25 1.806 -1.433 1 88.75 11 ALA B CA 1
ATOM 1522 C C . ALA B 1 11 ? 19.609 1.183 -2.779 1 88.75 11 ALA B C 1
ATOM 1524 O O . ALA B 1 11 ? 19.156 1.659 -3.828 1 88.75 11 ALA B O 1
ATOM 1525 N N . PRO B 1 12 ? 20.328 0.154 -2.818 1 87.44 12 PRO B N 1
ATOM 1526 C CA . PRO B 1 12 ? 20.734 -0.453 -4.09 1 87.44 12 PRO B CA 1
ATOM 1527 C C . PRO B 1 12 ? 19.625 -1.293 -4.719 1 87.44 12 PRO B C 1
ATOM 1529 O O . PRO B 1 12 ? 18.719 -1.767 -4.012 1 87.44 12 PRO B O 1
ATOM 1532 N N . ASN B 1 13 ? 19.641 -1.4 -6.062 1 92.5 13 ASN B N 1
ATOM 1533 C CA . ASN B 1 13 ? 18.844 -2.436 -6.699 1 92.5 13 ASN B CA 1
ATOM 1534 C C . ASN B 1 13 ? 19.312 -3.834 -6.301 1 92.5 13 ASN B C 1
ATOM 1536 O O . ASN B 1 13 ? 20.5 -4.062 -6.117 1 92.5 13 ASN B O 1
ATOM 1540 N N . SER B 1 14 ? 18.297 -4.641 -6.18 1 94.69 14 SER B N 1
ATOM 1541 C CA . SER B 1 14 ? 18.609 -6.012 -5.789 1 94.69 14 SER B CA 1
ATOM 1542 C C . SER B 1 14 ? 18.484 -6.965 -6.973 1 94.69 14 SER B C 1
ATOM 1544 O O . SER B 1 14 ? 17.875 -6.625 -7.988 1 94.69 14 SER B O 1
ATOM 1546 N N . THR B 1 15 ? 19.125 -8.086 -6.898 1 96.44 15 THR B N 1
ATOM 1547 C CA . THR B 1 15 ? 18.922 -9.234 -7.773 1 96.44 15 THR B CA 1
ATOM 1548 C C . THR B 1 15 ? 18.375 -10.422 -6.992 1 96.44 15 THR B C 1
ATOM 1550 O O . THR B 1 15 ? 18.344 -10.406 -5.762 1 96.44 15 THR B O 1
ATOM 1553 N N . ALA B 1 16 ? 17.844 -11.359 -7.711 1 97.88 16 ALA B N 1
ATOM 1554 C CA . ALA B 1 16 ? 17.359 -12.562 -7.039 1 97.88 16 ALA B CA 1
ATOM 1555 C C . ALA B 1 16 ? 17.625 -13.805 -7.879 1 97.88 16 ALA B C 1
ATOM 1557 O O . ALA B 1 16 ? 17.656 -13.734 -9.109 1 97.88 16 ALA B O 1
ATOM 1558 N N . SER B 1 17 ? 17.859 -14.883 -7.191 1 98.25 17 SER B N 1
ATOM 1559 C CA . SER B 1 17 ? 17.953 -16.219 -7.766 1 98.25 17 SER B CA 1
ATOM 1560 C C . SER B 1 17 ? 17.125 -17.219 -6.965 1 98.25 17 SER B C 1
ATOM 1562 O O . SER B 1 17 ? 16.75 -16.953 -5.824 1 98.25 17 SER B O 1
ATOM 1564 N N . PRO B 1 18 ? 16.844 -18.344 -7.566 1 98.12 18 PRO B N 1
ATOM 1565 C CA . PRO B 1 18 ? 16.062 -19.344 -6.84 1 98.12 18 PRO B CA 1
ATOM 1566 C C . PRO B 1 18 ? 16.766 -19.844 -5.578 1 98.12 18 PRO B C 1
ATOM 1568 O O . PRO B 1 18 ? 16.125 -20.391 -4.68 1 98.12 18 PRO B O 1
ATOM 1571 N N . SER B 1 19 ? 18.047 -19.625 -5.348 1 97.56 19 SER B N 1
ATOM 1572 C CA . SER B 1 19 ? 18.781 -20.172 -4.207 1 97.56 19 SER B CA 1
ATOM 1573 C C . SER B 1 19 ? 18.859 -19.172 -3.064 1 97.56 19 SER B C 1
ATOM 1575 O O . SER B 1 19 ? 19.141 -19.531 -1.923 1 97.56 19 SER B O 1
ATOM 1577 N N . ASP B 1 20 ? 18.609 -17.922 -3.35 1 98.19 20 ASP B N 1
ATOM 1578 C CA . ASP B 1 20 ? 18.812 -16.938 -2.287 1 98.19 20 ASP B CA 1
ATOM 1579 C C . ASP B 1 20 ? 17.531 -16.188 -1.99 1 98.19 20 ASP B C 1
ATOM 1581 O O . ASP B 1 20 ? 17.547 -15.148 -1.319 1 98.19 20 ASP B O 1
ATOM 1585 N N . SER B 1 21 ? 16.406 -16.672 -2.59 1 98.75 21 SER B N 1
ATOM 1586 C CA . SER B 1 21 ? 15.125 -15.992 -2.408 1 98.75 21 SER B CA 1
ATOM 1587 C C . SER B 1 21 ? 13.969 -16.984 -2.334 1 98.75 21 SER B C 1
ATOM 1589 O O . SER B 1 21 ? 14.148 -18.172 -2.607 1 98.75 21 SER B O 1
ATOM 1591 N N . ALA B 1 22 ? 12.836 -16.547 -1.882 1 98.88 22 ALA B N 1
ATOM 1592 C CA . ALA B 1 22 ? 11.594 -17.312 -1.943 1 98.88 22 ALA B CA 1
ATOM 1593 C C . ALA B 1 22 ? 10.625 -16.703 -2.955 1 98.88 22 ALA B C 1
ATOM 1595 O O . ALA B 1 22 ? 10.391 -15.492 -2.945 1 98.88 22 ALA B O 1
ATOM 1596 N N . LEU B 1 23 ? 10.109 -17.531 -3.842 1 98.94 23 LEU B N 1
ATOM 1597 C CA . LEU B 1 23 ? 9.062 -17.125 -4.766 1 98.94 23 LEU B CA 1
ATOM 1598 C C . LEU B 1 23 ? 7.691 -17.172 -4.094 1 98.94 23 LEU B C 1
ATOM 1600 O O . LEU B 1 23 ? 7.289 -18.203 -3.562 1 98.94 23 LEU B O 1
ATOM 1604 N N . ILE B 1 24 ? 7.023 -16.078 -4.055 1 98.94 24 ILE B N 1
ATOM 1605 C CA . ILE B 1 24 ? 5.668 -15.992 -3.523 1 98.94 24 ILE B CA 1
ATOM 1606 C C . ILE B 1 24 ? 4.684 -15.703 -4.656 1 98.94 24 ILE B C 1
ATOM 1608 O O . ILE B 1 24 ? 4.746 -14.641 -5.277 1 98.94 24 ILE B O 1
ATOM 1612 N N . ILE B 1 25 ? 3.838 -16.609 -4.949 1 98.94 25 ILE B N 1
ATOM 1613 C CA . ILE B 1 25 ? 2.809 -16.484 -5.977 1 98.94 25 ILE B CA 1
ATOM 1614 C C . ILE B 1 25 ? 1.483 -16.094 -5.328 1 98.94 25 ILE B C 1
ATOM 1616 O O . ILE B 1 25 ? 0.844 -16.906 -4.664 1 98.94 25 ILE B O 1
ATOM 1620 N N . ILE B 1 26 ? 1.061 -14.891 -5.586 1 98.94 26 ILE B N 1
ATOM 1621 C CA . ILE B 1 26 ? -0.052 -14.297 -4.859 1 98.94 26 ILE B CA 1
ATOM 1622 C C . ILE B 1 26 ? -1.334 -14.422 -5.68 1 98.94 26 ILE B C 1
ATOM 1624 O O . ILE B 1 26 ? -1.456 -13.82 -6.75 1 98.94 26 ILE B O 1
ATOM 1628 N N . ASP B 1 27 ? -2.234 -15.156 -5.25 1 98.75 27 ASP B N 1
ATOM 1629 C CA . ASP B 1 27 ? -3.627 -15.211 -5.684 1 98.75 27 ASP B CA 1
ATOM 1630 C C . ASP B 1 27 ? -3.73 -15.625 -7.148 1 98.75 27 ASP B C 1
ATOM 1632 O O . ASP B 1 27 ? -4.527 -15.062 -7.902 1 98.75 27 ASP B O 1
ATOM 1636 N N . ALA B 1 28 ? -2.861 -16.531 -7.602 1 98.62 28 ALA B N 1
ATOM 1637 C CA . ALA B 1 28 ? -2.977 -17.031 -8.969 1 98.62 28 ALA B CA 1
ATOM 1638 C C . ALA B 1 28 ? -4.176 -17.969 -9.102 1 98.62 28 ALA B C 1
ATOM 1640 O O . ALA B 1 28 ? -4.008 -19.172 -9.32 1 98.62 28 ALA B O 1
ATOM 1641 N N . GLN B 1 29 ? -5.301 -17.422 -9.008 1 98.75 29 GLN B N 1
ATOM 1642 C CA . GLN B 1 29 ? -6.566 -18.156 -8.969 1 98.75 29 GLN B CA 1
ATOM 1643 C C . GLN B 1 29 ? -7.422 -17.828 -10.188 1 98.75 29 GLN B C 1
ATOM 1645 O O . GLN B 1 29 ? -7.305 -16.75 -10.773 1 98.75 29 GLN B O 1
ATOM 1650 N N . ASN B 1 30 ? -8.375 -18.688 -10.5 1 98.69 30 ASN B N 1
ATOM 1651 C CA . ASN B 1 30 ? -9.188 -18.609 -11.703 1 98.69 30 ASN B CA 1
ATOM 1652 C C . ASN B 1 30 ? -10.062 -17.359 -11.711 1 98.69 30 ASN B C 1
ATOM 1654 O O . ASN B 1 30 ? -10.5 -16.906 -12.766 1 98.69 30 ASN B O 1
ATOM 1658 N N . GLU B 1 31 ? -10.344 -16.781 -10.531 1 98.5 31 GLU B N 1
ATOM 1659 C CA . GLU B 1 31 ? -11.07 -15.516 -10.445 1 98.5 31 GLU B CA 1
ATOM 1660 C C . GLU B 1 31 ? -10.438 -14.461 -11.344 1 98.5 31 GLU B C 1
ATOM 1662 O O . GLU B 1 31 ? -11.148 -13.703 -12.016 1 98.5 31 GLU B O 1
ATOM 1667 N N . TYR B 1 32 ? -9.148 -14.477 -11.453 1 98.69 32 TYR B N 1
ATOM 1668 C CA . TYR B 1 32 ? -8.43 -13.414 -12.164 1 98.69 32 TYR B CA 1
ATOM 1669 C C . TYR B 1 32 ? -8.328 -13.727 -13.648 1 98.69 32 TYR B C 1
ATOM 1671 O O . TYR B 1 32 ? -7.91 -12.875 -14.438 1 98.69 32 TYR B O 1
ATOM 1679 N N . ALA B 1 33 ? -8.703 -14.93 -14.031 1 98.12 33 ALA B N 1
ATOM 1680 C CA . ALA B 1 33 ? -8.711 -15.281 -15.445 1 98.12 33 ALA B CA 1
ATOM 1681 C C . ALA B 1 33 ? -10.109 -15.141 -16.031 1 98.12 33 ALA B C 1
ATOM 1683 O O . ALA B 1 33 ? -10.258 -14.758 -17.203 1 98.12 33 ALA B O 1
ATOM 1684 N N . SER B 1 34 ? -11.164 -15.414 -15.18 1 97.25 34 SER B N 1
ATOM 1685 C CA . SER B 1 34 ? -12.469 -15.578 -15.82 1 97.25 34 SER B CA 1
ATOM 1686 C C . SER B 1 34 ? -13.594 -15.047 -14.938 1 97.25 34 SER B C 1
ATOM 1688 O O . SER B 1 34 ? -14.758 -15.078 -15.328 1 97.25 34 SER B O 1
ATOM 1690 N N . GLY B 1 35 ? -13.281 -14.586 -13.789 1 97.06 35 GLY B N 1
ATOM 1691 C CA . GLY B 1 35 ? -14.297 -14.078 -12.883 1 97.06 35 GLY B CA 1
ATOM 1692 C C . GLY B 1 35 ? -14.516 -12.578 -13.016 1 97.06 35 GLY B C 1
ATOM 1693 O O . GLY B 1 35 ? -14.18 -11.984 -14.039 1 97.06 35 GLY B O 1
ATOM 1694 N N . HIS B 1 36 ? -15.172 -11.969 -12.008 1 96 36 HIS B N 1
ATOM 1695 C CA . HIS B 1 36 ? -15.492 -10.547 -11.984 1 96 36 HIS B CA 1
ATOM 1696 C C . HIS B 1 36 ? -14.219 -9.703 -11.891 1 96 36 HIS B C 1
ATOM 1698 O O . HIS B 1 36 ? -14.211 -8.547 -12.328 1 96 36 HIS B O 1
ATOM 1704 N N . LEU B 1 37 ? -13.125 -10.359 -11.445 1 97.94 37 LEU B N 1
ATOM 1705 C CA . LEU B 1 37 ? -11.883 -9.617 -11.242 1 97.94 37 LEU B CA 1
ATOM 1706 C C . LEU B 1 37 ? -10.875 -9.945 -12.344 1 97.94 37 LEU B C 1
ATOM 1708 O O . LEU B 1 37 ? -9.672 -9.75 -12.156 1 97.94 37 LEU B O 1
ATOM 1712 N N . ALA B 1 38 ? -11.32 -10.43 -13.438 1 98.31 38 ALA B N 1
ATOM 1713 C CA . ALA B 1 38 ? -10.422 -10.812 -14.523 1 98.31 38 ALA B CA 1
ATOM 1714 C C . ALA B 1 38 ? -9.438 -9.688 -14.852 1 98.31 38 ALA B C 1
ATOM 1716 O O . ALA B 1 38 ? -9.852 -8.555 -15.109 1 98.31 38 ALA B O 1
ATOM 1717 N N . VAL B 1 39 ? -8.172 -10.023 -14.789 1 98.56 39 VAL B N 1
ATOM 1718 C CA . VAL B 1 39 ? -7.129 -9.062 -15.133 1 98.56 39 VAL B CA 1
ATOM 1719 C C . VAL B 1 39 ? -6.961 -8.992 -16.641 1 98.56 39 VAL B C 1
ATOM 1721 O O . VAL B 1 39 ? -7.371 -9.906 -17.359 1 98.56 39 VAL B O 1
ATOM 1724 N N . THR B 1 40 ? -6.281 -7.996 -17.125 1 98.38 40 THR B N 1
ATOM 1725 C CA . THR B 1 40 ? -6.273 -7.715 -18.562 1 98.38 40 THR B CA 1
ATOM 1726 C C . THR B 1 40 ? -5.156 -8.492 -19.25 1 98.38 40 THR B C 1
ATOM 1728 O O . THR B 1 40 ? -5.129 -8.586 -20.484 1 98.38 40 THR B O 1
ATOM 1731 N N . ASN B 1 41 ? -4.27 -9.148 -18.469 1 98.5 41 ASN B N 1
ATOM 1732 C CA . ASN B 1 41 ? -3.111 -9.789 -19.094 1 98.5 41 ASN B CA 1
ATOM 1733 C C . ASN B 1 41 ? -2.912 -11.211 -18.578 1 98.5 41 ASN B C 1
ATOM 1735 O O . ASN B 1 41 ? -1.786 -11.711 -18.547 1 98.5 41 ASN B O 1
ATOM 1739 N N . ALA B 1 42 ? -3.969 -11.867 -18.125 1 97.88 42 ALA B N 1
ATOM 1740 C CA . ALA B 1 42 ? -3.869 -13.172 -17.484 1 97.88 42 ALA B CA 1
ATOM 1741 C C . ALA B 1 42 ? -3.109 -14.164 -18.375 1 97.88 42 ALA B C 1
ATOM 1743 O O . ALA B 1 42 ? -2.193 -14.844 -17.906 1 97.88 42 ALA B O 1
ATOM 1744 N N . PRO B 1 43 ? -3.389 -14.273 -19.672 1 97.88 43 PRO B N 1
ATOM 1745 C CA . PRO B 1 43 ? -2.672 -15.258 -20.469 1 97.88 43 PRO B CA 1
ATOM 1746 C C . PRO B 1 43 ? -1.161 -15.039 -20.484 1 97.88 43 PRO B C 1
ATOM 1748 O O . PRO B 1 43 ? -0.392 -15.992 -20.344 1 97.88 43 PRO B O 1
ATOM 1751 N N . GLU B 1 44 ? -0.732 -13.812 -20.578 1 98.19 44 GLU B N 1
ATOM 1752 C CA . GLU B 1 44 ? 0.694 -13.508 -20.641 1 98.19 44 GLU B CA 1
ATOM 1753 C C . GLU B 1 44 ? 1.347 -13.664 -19.266 1 98.19 44 GLU B C 1
ATOM 1755 O O . GLU B 1 44 ? 2.426 -14.25 -19.156 1 98.19 44 GLU B O 1
ATOM 1760 N N . SER B 1 45 ? 0.692 -13.141 -18.219 1 98.56 45 SER B N 1
ATOM 1761 C CA . SER B 1 45 ? 1.294 -13.18 -16.891 1 98.56 45 SER B CA 1
ATOM 1762 C C . SER B 1 45 ? 1.35 -14.602 -16.359 1 98.56 45 SER B C 1
ATOM 1764 O O . SER B 1 45 ? 2.328 -14.992 -15.711 1 98.56 45 SER B O 1
ATOM 1766 N N . ARG B 1 46 ? 0.352 -15.43 -16.656 1 98.31 46 ARG B N 1
ATOM 1767 C CA . ARG B 1 46 ? 0.339 -16.828 -16.219 1 98.31 46 ARG B CA 1
ATOM 1768 C C . ARG B 1 46 ? 1.521 -17.594 -16.797 1 98.31 46 ARG B C 1
ATOM 1770 O O . ARG B 1 46 ? 2.121 -18.422 -16.109 1 98.31 46 ARG B O 1
ATOM 1777 N N . LYS B 1 47 ? 1.77 -17.281 -18.031 1 98.38 47 LYS B N 1
ATOM 1778 C CA . LYS B 1 47 ? 2.893 -17.953 -18.688 1 98.38 47 LYS B CA 1
ATOM 1779 C C . LYS B 1 47 ? 4.215 -17.578 -18.016 1 98.38 47 LYS B C 1
ATOM 1781 O O . LYS B 1 47 ? 5.062 -18.453 -17.797 1 98.38 47 LYS B O 1
ATOM 1786 N N . SER B 1 48 ? 4.383 -16.344 -17.734 1 98.69 48 SER B N 1
ATOM 1787 C CA . SER B 1 48 ? 5.59 -15.875 -17.062 1 98.69 48 SER B CA 1
ATOM 1788 C C . SER B 1 48 ? 5.723 -16.484 -15.664 1 98.69 48 SER B C 1
ATOM 1790 O O . SER B 1 48 ? 6.809 -16.922 -15.273 1 98.69 48 SER B O 1
ATOM 1792 N N . ILE B 1 49 ? 4.629 -16.5 -14.922 1 98.81 49 ILE B N 1
ATOM 1793 C CA . ILE B 1 49 ? 4.645 -17.062 -13.57 1 98.81 49 ILE B CA 1
ATOM 1794 C C . ILE B 1 49 ? 4.988 -18.547 -13.641 1 98.81 49 ILE B C 1
ATOM 1796 O O . ILE B 1 49 ? 5.801 -19.047 -12.852 1 98.81 49 ILE B O 1
ATOM 1800 N N . ALA B 1 50 ? 4.363 -19.25 -14.609 1 98.69 50 ALA B N 1
ATOM 1801 C CA . ALA B 1 50 ? 4.609 -20.672 -14.758 1 98.69 50 ALA B CA 1
ATOM 1802 C C . ALA B 1 50 ? 6.082 -20.953 -15.055 1 98.69 50 ALA B C 1
ATOM 1804 O O . ALA B 1 50 ? 6.676 -21.875 -14.492 1 98.69 50 ALA B O 1
ATOM 1805 N N . SER B 1 51 ? 6.625 -20.156 -15.961 1 98.38 51 SER B N 1
ATOM 1806 C CA . SER B 1 51 ? 8.031 -20.312 -16.297 1 98.38 51 SER B CA 1
ATOM 1807 C C . SER B 1 51 ? 8.93 -20.062 -15.086 1 98.38 51 SER B C 1
ATOM 1809 O O . SER B 1 51 ? 9.867 -20.828 -14.844 1 98.38 51 SER B O 1
ATOM 1811 N N . LEU B 1 52 ? 8.68 -19.047 -14.344 1 98.62 52 LEU B N 1
ATOM 1812 C CA . LEU B 1 52 ? 9.461 -18.719 -13.148 1 98.62 52 LEU B CA 1
ATOM 1813 C C . LEU B 1 52 ? 9.305 -19.797 -12.086 1 98.62 52 LEU B C 1
ATOM 1815 O O . LEU B 1 52 ? 10.281 -20.172 -11.43 1 98.62 52 LEU B O 1
ATOM 1819 N N . LEU B 1 53 ? 8.07 -20.297 -11.906 1 98.62 53 LEU B N 1
ATOM 1820 C CA . LEU B 1 53 ? 7.793 -21.375 -10.969 1 98.62 53 LEU B CA 1
ATOM 1821 C C . LEU B 1 53 ? 8.641 -22.609 -11.297 1 98.62 53 LEU B C 1
ATOM 1823 O O . LEU B 1 53 ? 9.266 -23.188 -10.406 1 98.62 53 LEU B O 1
ATOM 1827 N N . GLU B 1 54 ? 8.68 -22.953 -12.539 1 98.06 54 GLU B N 1
ATOM 1828 C CA . GLU B 1 54 ? 9.461 -24.109 -12.961 1 98.06 54 GLU B CA 1
ATOM 1829 C C . GLU B 1 54 ? 10.953 -23.891 -12.719 1 98.06 54 GLU B C 1
ATOM 1831 O O . GLU B 1 54 ? 11.672 -24.828 -12.359 1 98.06 54 GLU B O 1
ATOM 1836 N N . LYS B 1 55 ? 11.414 -22.688 -12.945 1 98.31 55 LYS B N 1
ATOM 1837 C CA . LYS B 1 55 ? 12.805 -22.344 -12.656 1 98.31 55 LYS B CA 1
ATOM 1838 C C . LYS B 1 55 ? 13.133 -22.562 -11.188 1 98.31 55 LYS B C 1
ATOM 1840 O O . LYS B 1 55 ? 14.188 -23.125 -10.859 1 98.31 55 LYS B O 1
ATOM 1845 N N . TYR B 1 56 ? 12.273 -22.125 -10.273 1 98.56 56 TYR B N 1
ATOM 1846 C CA . TYR B 1 56 ? 12.484 -22.328 -8.844 1 98.56 56 TYR B CA 1
ATOM 1847 C C . TYR B 1 56 ? 12.445 -23.812 -8.492 1 98.56 56 TYR B C 1
ATOM 1849 O O . TYR B 1 56 ? 13.273 -24.297 -7.719 1 98.56 56 TYR B O 1
ATOM 1857 N N . ARG B 1 57 ? 11.516 -24.562 -9.047 1 98.19 57 ARG B N 1
ATOM 1858 C CA . ARG B 1 57 ? 11.414 -25.984 -8.773 1 98.19 57 ARG B CA 1
ATOM 1859 C C . ARG B 1 57 ? 12.664 -26.734 -9.242 1 98.19 57 ARG B C 1
ATOM 1861 O O . ARG B 1 57 ? 13.188 -27.594 -8.531 1 98.19 57 ARG B O 1
ATOM 1868 N N . ALA B 1 58 ? 13.102 -26.375 -10.422 1 97.44 58 ALA B N 1
ATOM 1869 C CA . ALA B 1 58 ? 14.281 -27.016 -10.992 1 97.44 58 ALA B CA 1
ATOM 1870 C C . ALA B 1 58 ? 15.508 -26.812 -10.102 1 97.44 58 ALA B C 1
ATOM 1872 O O . ALA B 1 58 ? 16.406 -27.641 -10.07 1 97.44 58 ALA B O 1
ATOM 1873 N N . ALA B 1 59 ? 15.523 -25.75 -9.359 1 97.56 59 ALA B N 1
ATOM 1874 C CA . ALA B 1 59 ? 16.656 -25.406 -8.5 1 97.56 59 ALA B CA 1
ATOM 1875 C C . ALA B 1 59 ? 16.391 -25.828 -7.055 1 97.56 59 ALA B C 1
ATOM 1877 O O . ALA B 1 59 ? 17.156 -25.469 -6.152 1 97.56 59 ALA B O 1
ATOM 1878 N N . ASN B 1 60 ? 15.305 -26.516 -6.832 1 97.12 60 ASN B N 1
ATOM 1879 C CA . ASN B 1 60 ? 14.875 -26.859 -5.48 1 97.12 60 ASN B CA 1
ATOM 1880 C C . ASN B 1 60 ? 14.727 -25.625 -4.605 1 97.12 60 ASN B C 1
ATOM 1882 O O . ASN B 1 60 ? 15.156 -25.625 -3.449 1 97.12 60 ASN B O 1
ATOM 1886 N N . GLY B 1 61 ? 14.234 -24.594 -5.246 1 97.75 61 GLY B N 1
ATOM 1887 C CA . GLY B 1 61 ? 14.055 -23.328 -4.566 1 97.75 61 GLY B CA 1
ATOM 1888 C C . GLY B 1 61 ? 12.859 -23.312 -3.629 1 97.75 61 GLY B C 1
ATOM 1889 O O . GLY B 1 61 ? 12.117 -24.297 -3.553 1 97.75 61 GLY B O 1
ATOM 1890 N N . LYS B 1 62 ? 12.695 -22.266 -2.861 1 98.38 62 LYS B N 1
ATOM 1891 C CA . LYS B 1 62 ? 11.594 -22.062 -1.924 1 98.38 62 LYS B CA 1
ATOM 1892 C C . LYS B 1 62 ? 10.414 -21.359 -2.6 1 98.38 62 LYS B C 1
ATOM 1894 O O . LYS B 1 62 ? 10.578 -20.328 -3.236 1 98.38 62 LYS B O 1
ATOM 1899 N N . ILE B 1 63 ? 9.273 -22 -2.514 1 98.81 63 ILE B N 1
ATOM 1900 C CA . ILE B 1 63 ? 8.07 -21.516 -3.182 1 98.81 63 ILE B CA 1
ATOM 1901 C C . ILE B 1 63 ? 6.906 -21.484 -2.197 1 98.81 63 ILE B C 1
ATOM 1903 O O . ILE B 1 63 ? 6.707 -22.453 -1.441 1 98.81 63 ILE B O 1
ATOM 1907 N N . ILE B 1 64 ? 6.164 -20.438 -2.205 1 98.88 64 ILE B N 1
ATOM 1908 C CA . ILE B 1 64 ? 4.938 -20.328 -1.418 1 98.88 64 ILE B CA 1
ATOM 1909 C C . ILE B 1 64 ? 3.781 -19.906 -2.318 1 98.88 64 ILE B C 1
ATOM 1911 O O . ILE B 1 64 ? 3.902 -18.953 -3.084 1 98.88 64 ILE B O 1
ATOM 1915 N N . HIS B 1 65 ? 2.725 -20.625 -2.268 1 98.88 65 HIS B N 1
ATOM 1916 C CA . HIS B 1 65 ? 1.476 -20.234 -2.916 1 98.88 65 HIS B CA 1
ATOM 1917 C C . HIS B 1 65 ? 0.526 -19.562 -1.932 1 98.88 65 HIS B C 1
ATOM 1919 O O . HIS B 1 65 ? 0.121 -20.172 -0.939 1 98.88 65 HIS B O 1
ATOM 1925 N N . VAL B 1 66 ? 0.193 -18.344 -2.201 1 98.88 66 VAL B N 1
ATOM 1926 C CA . VAL B 1 66 ? -0.794 -17.625 -1.394 1 98.88 66 VAL B CA 1
ATOM 1927 C C . VAL B 1 66 ? -2.131 -17.594 -2.131 1 98.88 66 VAL B C 1
ATOM 1929 O O . VAL B 1 66 ? -2.184 -17.234 -3.312 1 98.88 66 VAL B O 1
ATOM 1932 N N . LEU B 1 67 ? -3.186 -17.953 -1.462 1 98.62 67 LEU B N 1
ATOM 1933 C CA . LEU B 1 67 ? -4.523 -17.953 -2.043 1 98.62 67 LEU B CA 1
ATOM 1934 C C . LEU B 1 67 ? -5.484 -17.125 -1.196 1 98.62 67 LEU B C 1
ATOM 1936 O O . LEU B 1 67 ? -5.375 -17.109 0.031 1 98.62 67 LEU B O 1
ATOM 1940 N N . HIS B 1 68 ? -6.383 -16.453 -1.871 1 98.56 68 HIS B N 1
ATOM 1941 C CA . HIS B 1 68 ? -7.355 -15.594 -1.209 1 98.56 68 HIS B CA 1
ATOM 1942 C C . HIS B 1 68 ? -8.656 -16.344 -0.926 1 98.56 68 HIS B C 1
ATOM 1944 O O . HIS B 1 68 ? -9.164 -17.062 -1.791 1 98.56 68 HIS B O 1
ATOM 1950 N N . ARG B 1 69 ? -9.102 -16.219 0.238 1 96.81 69 ARG B N 1
ATOM 1951 C CA . ARG B 1 69 ? -10.398 -16.781 0.601 1 96.81 69 ARG B CA 1
ATOM 1952 C C . ARG B 1 69 ? -11.344 -15.688 1.104 1 96.81 69 ARG B C 1
ATOM 1954 O O . ARG B 1 69 ? -10.906 -14.727 1.729 1 96.81 69 ARG B O 1
ATOM 1961 N N . VAL B 1 70 ? -12.578 -15.836 0.802 1 94.38 70 VAL B N 1
ATOM 1962 C CA . VAL B 1 70 ? -13.625 -14.906 1.204 1 94.38 70 VAL B CA 1
ATOM 1963 C C . VAL B 1 70 ? -14.758 -15.664 1.898 1 94.38 70 VAL B C 1
ATOM 1965 O O . VAL B 1 70 ? -14.852 -16.891 1.78 1 94.38 70 VAL B O 1
ATOM 1968 N N . PRO B 1 71 ? -15.547 -14.938 2.654 1 91.38 71 PRO B N 1
ATOM 1969 C CA . PRO B 1 71 ? -16.719 -15.594 3.23 1 91.38 71 PRO B CA 1
ATOM 1970 C C . PRO B 1 71 ? -17.688 -16.125 2.166 1 91.38 71 PRO B C 1
ATOM 1972 O O . PRO B 1 71 ? -17.672 -15.656 1.026 1 91.38 71 PRO B O 1
ATOM 1975 N N . GLU B 1 72 ? -18.469 -17.078 2.615 1 91.38 72 GLU B N 1
ATOM 1976 C CA . GLU B 1 72 ? -19.5 -17.609 1.722 1 91.38 72 GLU B CA 1
ATOM 1977 C C . GLU B 1 72 ? -20.422 -16.516 1.224 1 91.38 72 GLU B C 1
ATOM 1979 O O . GLU B 1 72 ? -20.812 -15.625 1.987 1 91.38 72 GLU B O 1
ATOM 1984 N N . GLY B 1 73 ? -20.781 -16.578 -0.013 1 88.12 73 GLY B N 1
ATOM 1985 C CA . GLY B 1 73 ? -21.719 -15.617 -0.573 1 88.12 73 GLY B CA 1
ATOM 1986 C C . GLY B 1 73 ? -21.047 -14.422 -1.212 1 88.12 73 GLY B C 1
ATOM 1987 O O . GLY B 1 73 ? -21.688 -13.633 -1.903 1 88.12 73 GLY B O 1
ATOM 1988 N N . THR B 1 74 ? -19.797 -14.281 -0.987 1 88.19 74 THR B N 1
ATOM 1989 C CA . THR B 1 74 ? -19.078 -13.188 -1.631 1 88.19 74 THR B CA 1
ATOM 1990 C C . THR B 1 74 ? -18.984 -13.422 -3.137 1 88.19 74 THR B C 1
ATOM 1992 O O . THR B 1 74 ? -18.625 -14.508 -3.58 1 88.19 74 THR B O 1
ATOM 1995 N N . PRO B 1 75 ? -19.297 -12.398 -3.959 1 91.06 75 PRO B N 1
ATOM 1996 C CA . PRO B 1 75 ? -19.391 -12.578 -5.41 1 91.06 75 PRO B CA 1
ATOM 1997 C C . PRO B 1 75 ? -18.016 -12.523 -6.094 1 91.06 75 PRO B C 1
ATOM 1999 O O . PRO B 1 75 ? -17.906 -11.969 -7.188 1 91.06 75 PRO B O 1
ATOM 2002 N N . VAL B 1 76 ? -16.953 -12.797 -5.438 1 94.69 76 VAL B N 1
ATOM 2003 C CA . VAL B 1 76 ? -15.594 -12.945 -5.953 1 94.69 76 VAL B CA 1
ATOM 2004 C C . VAL B 1 76 ? -14.883 -14.086 -5.215 1 94.69 76 VAL B C 1
ATOM 2006 O O . VAL B 1 76 ? -15.078 -14.266 -4.012 1 94.69 76 VAL B O 1
ATOM 2009 N N . PHE B 1 77 ? -13.992 -14.773 -5.93 1 96.31 77 PHE B N 1
ATOM 2010 C CA . PHE B 1 77 ? -13.383 -15.969 -5.352 1 96.31 77 PHE B CA 1
ATOM 2011 C C . PHE B 1 77 ? -14.453 -16.875 -4.754 1 96.31 77 PHE B C 1
ATOM 2013 O O . PHE B 1 77 ? -14.297 -17.375 -3.631 1 96.31 77 PHE B O 1
ATOM 2020 N N . THR B 1 78 ? -15.531 -17.047 -5.449 1 94.31 78 THR B N 1
ATOM 2021 C CA . THR B 1 78 ? -16.688 -17.734 -4.895 1 94.31 78 THR B CA 1
ATOM 2022 C C . THR B 1 78 ? -16.297 -19.125 -4.379 1 94.31 78 THR B C 1
ATOM 2024 O O . THR B 1 78 ? -15.93 -20 -5.16 1 94.31 78 THR B O 1
ATOM 2027 N N . PRO B 1 79 ? -16.438 -19.297 -3.092 1 93.25 79 PRO B N 1
ATOM 2028 C CA . PRO B 1 79 ? -16.047 -20.578 -2.5 1 93.25 79 PRO B CA 1
ATOM 2029 C C . PRO B 1 79 ? -16.781 -21.766 -3.111 1 93.25 79 PRO B C 1
ATOM 2031 O O . PRO B 1 79 ? -17.969 -21.672 -3.402 1 93.25 79 PRO B O 1
ATOM 2034 N N . GLY B 1 80 ? -16.016 -22.844 -3.342 1 93 80 GLY B N 1
ATOM 2035 C CA . GLY B 1 80 ? -16.625 -24.062 -3.836 1 93 80 GLY B CA 1
ATOM 2036 C C . GLY B 1 80 ? -16.719 -24.125 -5.348 1 93 80 GLY B C 1
ATOM 2037 O O . GLY B 1 80 ? -17.203 -25.094 -5.91 1 93 80 GLY B O 1
ATOM 2038 N N . THR B 1 81 ? -16.344 -23.078 -5.98 1 95.88 81 THR B N 1
ATOM 2039 C CA . THR B 1 81 ? -16.375 -23.047 -7.438 1 95.88 81 THR B CA 1
ATOM 2040 C C . THR B 1 81 ? -14.953 -23 -7.996 1 95.88 81 THR B C 1
ATOM 2042 O O . THR B 1 81 ? -13.992 -22.812 -7.25 1 95.88 81 THR B O 1
ATOM 2045 N N . GLU B 1 82 ? -14.828 -23.109 -9.305 1 96.88 82 GLU B N 1
ATOM 2046 C CA . GLU B 1 82 ? -13.539 -23.047 -9.984 1 96.88 82 GLU B CA 1
ATOM 2047 C C . GLU B 1 82 ? -12.883 -21.688 -9.805 1 96.88 82 GLU B C 1
ATOM 2049 O O . GLU B 1 82 ? -11.656 -21.562 -9.867 1 96.88 82 GLU B O 1
ATOM 2054 N N . LEU B 1 83 ? -13.648 -20.688 -9.578 1 97.69 83 LEU B N 1
ATOM 2055 C CA . LEU B 1 83 ? -13.125 -19.328 -9.477 1 97.69 83 LEU B CA 1
ATOM 2056 C C . LEU B 1 83 ? -12.18 -19.188 -8.289 1 97.69 83 LEU B C 1
ATOM 2058 O O . LEU B 1 83 ? -11.242 -18.391 -8.328 1 97.69 83 LEU B O 1
ATOM 2062 N N . ALA B 1 84 ? -12.414 -20.016 -7.238 1 97.38 84 ALA B N 1
ATOM 2063 C CA . ALA B 1 84 ? -11.594 -19.953 -6.031 1 97.38 84 ALA B CA 1
ATOM 2064 C C . ALA B 1 84 ? -10.344 -20.812 -6.168 1 97.38 84 ALA B C 1
ATOM 2066 O O . ALA B 1 84 ? -9.422 -20.719 -5.363 1 97.38 84 ALA B O 1
ATOM 2067 N N . GLN B 1 85 ? -10.25 -21.625 -7.199 1 97.62 85 GLN B N 1
ATOM 2068 C CA . GLN B 1 85 ? -9.148 -22.578 -7.363 1 97.62 85 GLN B CA 1
ATOM 2069 C C . GLN B 1 85 ? -7.941 -21.906 -8.016 1 97.62 85 GLN B C 1
ATOM 2071 O O . GLN B 1 85 ? -8.094 -20.953 -8.789 1 97.62 85 GLN B O 1
ATOM 2076 N N . GLU B 1 86 ? -6.805 -22.391 -7.602 1 98.06 86 GLU B N 1
ATOM 2077 C CA . GLU B 1 86 ? -5.562 -21.969 -8.234 1 98.06 86 GLU B CA 1
ATOM 2078 C C . GLU B 1 86 ? -5.543 -22.328 -9.719 1 98.06 86 GLU B C 1
ATOM 2080 O O . GLU B 1 86 ? -6.176 -23.312 -10.125 1 98.06 86 GLU B O 1
ATOM 2085 N N . PHE B 1 87 ? -4.863 -21.469 -10.57 1 98.25 87 PHE B N 1
ATOM 2086 C CA . PHE B 1 87 ? -4.625 -21.906 -11.945 1 98.25 87 PHE B CA 1
ATOM 2087 C C . PHE B 1 87 ? -4.035 -23.312 -11.977 1 98.25 87 PHE B C 1
ATOM 2089 O O . PHE B 1 87 ? -3.107 -23.609 -11.227 1 98.25 87 PHE B O 1
ATOM 2096 N N . LYS B 1 88 ? -4.484 -24.078 -12.836 1 97.31 88 LYS B N 1
ATOM 2097 C CA . LYS B 1 88 ? -4.102 -25.484 -12.859 1 97.31 88 LYS B CA 1
ATOM 2098 C C . LYS B 1 88 ? -2.592 -25.641 -13 1 97.31 88 LYS B C 1
ATOM 2100 O O . LYS B 1 88 ? -1.975 -26.422 -12.281 1 97.31 88 LYS B O 1
ATOM 2105 N N . GLU B 1 89 ? -1.966 -24.891 -13.875 1 97.5 89 GLU B N 1
ATOM 2106 C CA . GLU B 1 89 ? -0.547 -25.047 -14.18 1 97.5 89 GLU B CA 1
ATOM 2107 C C . GLU B 1 89 ? 0.324 -24.469 -13.07 1 97.5 89 GLU B C 1
ATOM 2109 O O . GLU B 1 89 ? 1.542 -24.656 -13.062 1 97.5 89 GLU B O 1
ATOM 2114 N N . LEU B 1 90 ? -0.298 -23.797 -12.062 1 98.25 90 LEU B N 1
ATOM 2115 C CA . LEU B 1 90 ? 0.463 -23.141 -11.008 1 98.25 90 LEU B CA 1
ATOM 2116 C C . LEU B 1 90 ? 0.187 -23.781 -9.656 1 98.25 90 LEU B C 1
ATOM 2118 O O . LEU B 1 90 ? 0.664 -23.297 -8.625 1 98.25 90 LEU B O 1
ATOM 2122 N N . THR B 1 91 ? -0.537 -24.875 -9.664 1 97.81 91 THR B N 1
ATOM 2123 C CA . THR B 1 91 ? -0.962 -25.516 -8.422 1 97.81 91 THR B CA 1
ATOM 2124 C C . THR B 1 91 ? 0.244 -25.984 -7.617 1 97.81 91 THR B C 1
ATOM 2126 O O . THR B 1 91 ? 1.195 -26.531 -8.172 1 97.81 91 THR B O 1
ATOM 2129 N N . ALA B 1 92 ? 0.183 -25.781 -6.352 1 97.38 92 ALA B N 1
ATOM 2130 C CA . ALA B 1 92 ? 1.238 -26.203 -5.441 1 97.38 92 ALA B CA 1
ATOM 2131 C C . ALA B 1 92 ? 1.5 -27.703 -5.574 1 97.38 92 ALA B C 1
ATOM 2133 O O . ALA B 1 92 ? 0.563 -28.5 -5.719 1 97.38 92 ALA B O 1
ATOM 2134 N N . LYS B 1 93 ? 2.766 -28.047 -5.531 1 94.94 93 LYS B N 1
ATOM 2135 C CA . LYS B 1 93 ? 3.18 -29.438 -5.609 1 94.94 93 LYS B CA 1
ATOM 2136 C C . LYS B 1 93 ? 4.164 -29.781 -4.496 1 94.94 93 LYS B C 1
ATOM 2138 O O . LYS B 1 93 ? 4.77 -28.891 -3.896 1 94.94 93 LYS B O 1
ATOM 2143 N N . ASP B 1 94 ? 4.254 -31.125 -4.191 1 89.38 94 ASP B N 1
ATOM 2144 C CA . ASP B 1 94 ? 5.363 -31.75 -3.471 1 89.38 94 ASP B CA 1
ATOM 2145 C C . ASP B 1 94 ? 5.617 -31.031 -2.145 1 89.38 94 ASP B C 1
ATOM 2147 O O . ASP B 1 94 ? 6.762 -30.734 -1.808 1 89.38 94 ASP B O 1
ATOM 2151 N N . GLY B 1 95 ? 4.582 -30.562 -1.464 1 92.38 95 GLY B N 1
ATOM 2152 C CA . GLY B 1 95 ? 4.777 -30 -0.14 1 92.38 95 GLY B CA 1
ATOM 2153 C C . GLY B 1 95 ? 4.965 -28.484 -0.158 1 92.38 95 GLY B C 1
ATOM 2154 O O . GLY B 1 95 ? 5.172 -27.875 0.888 1 92.38 95 GLY B O 1
ATOM 2155 N N . GLU B 1 96 ? 5 -27.906 -1.344 1 97.31 96 GLU B N 1
ATOM 2156 C CA . GLU B 1 96 ? 4.977 -26.453 -1.394 1 97.31 96 GLU B CA 1
ATOM 2157 C C . GLU B 1 96 ? 3.881 -25.891 -0.495 1 97.31 96 GLU B C 1
ATOM 2159 O O . GLU B 1 96 ? 2.732 -26.328 -0.556 1 97.31 96 GLU B O 1
ATOM 2164 N N . PRO B 1 97 ? 4.258 -24.969 0.39 1 98.06 97 PRO B N 1
ATOM 2165 C CA . PRO B 1 97 ? 3.236 -24.406 1.271 1 98.06 97 PRO B CA 1
ATOM 2166 C C . PRO B 1 97 ? 2.139 -23.672 0.502 1 98.06 97 PRO B C 1
ATOM 2168 O O . PRO B 1 97 ? 2.426 -22.969 -0.465 1 98.06 97 PRO B O 1
ATOM 2171 N N . GLU B 1 98 ? 0.954 -23.938 0.873 1 98.19 98 GLU B N 1
ATOM 2172 C CA . GLU B 1 98 ? -0.233 -23.188 0.482 1 98.19 98 GLU B CA 1
ATOM 2173 C C . GLU B 1 98 ? -0.781 -22.375 1.652 1 98.19 98 GLU B C 1
ATOM 2175 O O . GLU B 1 98 ? -1.169 -22.938 2.678 1 98.19 98 GLU B O 1
ATOM 2180 N N . ILE B 1 99 ? -0.769 -21.078 1.518 1 98.56 99 ILE B N 1
ATOM 2181 C CA . ILE B 1 99 ? -1.203 -20.188 2.596 1 98.56 99 ILE B CA 1
ATOM 2182 C C . ILE B 1 99 ? -2.469 -19.453 2.176 1 98.56 99 ILE B C 1
ATOM 2184 O O . ILE B 1 99 ? -2.463 -18.703 1.189 1 98.56 99 ILE B O 1
ATOM 2188 N N . TRP B 1 100 ? -3.545 -19.625 2.879 1 98.25 100 TRP B N 1
ATOM 2189 C CA . TRP B 1 100 ? -4.805 -18.938 2.619 1 98.25 100 TRP B CA 1
ATOM 2190 C C . TRP B 1 100 ? -4.906 -17.656 3.436 1 98.25 100 TRP B C 1
ATOM 2192 O O . TRP B 1 100 ? -4.621 -17.656 4.637 1 98.25 100 TRP B O 1
ATOM 2202 N N . LYS B 1 101 ? -5.258 -16.594 2.766 1 98.44 101 LYS B N 1
ATOM 2203 C CA . LYS B 1 101 ? -5.387 -15.305 3.436 1 98.44 101 LYS B CA 1
ATOM 2204 C C . LYS B 1 101 ? -6.785 -14.727 3.244 1 98.44 101 LYS B C 1
ATOM 2206 O O . LYS B 1 101 ? -7.5 -15.102 2.314 1 98.44 101 LYS B O 1
ATOM 2211 N N . GLN B 1 102 ? -7.113 -13.727 4.102 1 97.19 102 GLN B N 1
ATOM 2212 C CA . GLN B 1 102 ? -8.414 -13.062 4.023 1 97.19 102 GLN B CA 1
ATOM 2213 C C . GLN B 1 102 ? -8.25 -11.57 3.76 1 97.19 102 GLN B C 1
ATOM 2215 O O . GLN B 1 102 ? -9.211 -10.898 3.385 1 97.19 102 GLN B O 1
ATOM 2220 N N . HIS B 1 103 ? -7.066 -11.031 3.959 1 97.94 103 HIS B N 1
ATOM 2221 C CA . HIS B 1 103 ? -6.762 -9.617 3.734 1 97.94 103 HIS B CA 1
ATOM 2222 C C . HIS B 1 103 ? -5.918 -9.43 2.479 1 97.94 103 HIS B C 1
ATOM 2224 O O . HIS B 1 103 ? -5.293 -10.383 1.998 1 97.94 103 HIS B O 1
ATOM 2230 N N . PRO B 1 104 ? -5.859 -8.219 1.943 1 98.38 104 PRO B N 1
ATOM 2231 C CA . PRO B 1 104 ? -5.031 -7.957 0.765 1 98.38 104 PRO B CA 1
ATOM 2232 C C . PRO B 1 104 ? -3.564 -8.32 0.985 1 98.38 104 PRO B C 1
ATOM 2234 O O . PRO B 1 104 ? -2.943 -8.953 0.126 1 98.38 104 PRO B O 1
ATOM 2237 N N . GLY B 1 105 ? -3.002 -7.93 2.107 1 98.81 105 GLY B N 1
ATOM 2238 C CA . GLY B 1 105 ? -1.617 -8.25 2.416 1 98.81 105 GLY B CA 1
ATOM 2239 C C . GLY B 1 105 ? -1.419 -9.688 2.859 1 98.81 105 GLY B C 1
ATOM 2240 O O . GLY B 1 105 ? -2.086 -10.148 3.785 1 98.81 105 GLY B O 1
ATOM 2241 N N . SER B 1 106 ? -0.475 -10.344 2.352 1 98.88 106 SER B N 1
ATOM 2242 C CA . SER B 1 106 ? -0.295 -11.781 2.555 1 98.88 106 SER B CA 1
ATOM 2243 C C . SER B 1 106 ? 0.279 -12.078 3.938 1 98.88 106 SER B C 1
ATOM 2245 O O . SER B 1 106 ? 0.234 -13.219 4.402 1 98.88 106 SER B O 1
ATOM 2247 N N . PHE B 1 107 ? 0.822 -11.078 4.617 1 98.81 107 PHE B N 1
ATOM 2248 C CA . PHE B 1 107 ? 1.41 -11.281 5.934 1 98.81 107 PHE B CA 1
ATOM 2249 C C . PHE B 1 107 ? 0.345 -11.203 7.023 1 98.81 107 PHE B C 1
ATOM 2251 O O . PHE B 1 107 ? 0.563 -11.648 8.148 1 98.81 107 PHE B O 1
ATOM 2258 N N . ALA B 1 108 ? -0.784 -10.562 6.699 1 98.44 108 ALA B N 1
ATOM 2259 C CA . ALA B 1 108 ? -1.803 -10.289 7.707 1 98.44 108 ALA B CA 1
ATOM 2260 C C . ALA B 1 108 ? -2.582 -11.547 8.062 1 98.44 108 ALA B C 1
ATOM 2262 O O . ALA B 1 108 ? -3.289 -12.109 7.219 1 98.44 108 ALA B O 1
ATOM 2263 N N . GLY B 1 109 ? -2.449 -11.977 9.297 1 98.06 109 GLY B N 1
ATOM 2264 C CA . GLY B 1 109 ? -3.236 -13.094 9.789 1 98.06 109 GLY B CA 1
ATOM 2265 C C . GLY B 1 109 ? -2.82 -14.422 9.18 1 98.06 109 GLY B C 1
ATOM 2266 O O . GLY B 1 109 ? -3.646 -15.328 9.023 1 98.06 109 GLY B O 1
ATOM 2267 N N . THR B 1 110 ? -1.643 -14.617 8.734 1 98.69 110 THR B N 1
ATOM 2268 C CA . THR B 1 110 ? -1.15 -15.852 8.117 1 98.69 110 THR B CA 1
ATOM 2269 C C . THR B 1 110 ? 0.168 -16.281 8.758 1 98.69 110 THR B C 1
ATOM 2271 O O . THR B 1 110 ? 0.698 -15.586 9.625 1 98.69 110 THR B O 1
ATOM 2274 N N . ASN B 1 111 ? 0.67 -17.359 8.336 1 98.56 111 ASN B N 1
ATOM 2275 C CA . ASN B 1 111 ? 1.958 -17.812 8.844 1 98.56 111 ASN B CA 1
ATOM 2276 C C . ASN B 1 111 ? 3.074 -17.578 7.828 1 98.56 111 ASN B C 1
ATOM 2278 O O . ASN B 1 111 ? 4.098 -18.266 7.852 1 98.56 111 ASN B O 1
ATOM 2282 N N . LEU B 1 112 ? 2.877 -16.625 6.887 1 98.81 112 LEU B N 1
ATOM 2283 C CA . LEU B 1 112 ? 3.875 -16.328 5.863 1 98.81 112 LEU B CA 1
ATOM 2284 C C . LEU B 1 112 ? 5.199 -15.922 6.5 1 98.81 112 LEU B C 1
ATOM 2286 O O . LEU B 1 112 ? 6.254 -16.469 6.152 1 98.81 112 LEU B O 1
ATOM 2290 N N . GLN B 1 113 ? 5.113 -14.984 7.422 1 98.56 113 GLN B N 1
ATOM 2291 C CA . GLN B 1 113 ? 6.332 -14.5 8.062 1 98.56 113 GLN B CA 1
ATOM 2292 C C . GLN B 1 113 ? 7.059 -15.633 8.781 1 98.56 113 GLN B C 1
ATOM 2294 O O . GLN B 1 113 ? 8.281 -15.773 8.664 1 98.56 113 GLN B O 1
ATOM 2299 N N . GLU B 1 114 ? 6.324 -16.391 9.555 1 98.56 114 GLU B N 1
ATOM 2300 C CA . GLU B 1 114 ? 6.902 -17.531 10.273 1 98.56 114 GLU B CA 1
ATOM 2301 C C . GLU B 1 114 ? 7.578 -18.5 9.32 1 98.56 114 GLU B C 1
ATOM 2303 O O . GLU B 1 114 ? 8.664 -19.016 9.609 1 98.56 114 GLU B O 1
ATOM 2308 N N . THR B 1 115 ? 6.949 -18.781 8.203 1 98.69 115 THR B N 1
ATOM 2309 C CA . THR B 1 115 ? 7.492 -19.703 7.207 1 98.69 115 THR B CA 1
ATOM 2310 C C . THR B 1 115 ? 8.812 -19.172 6.652 1 98.69 115 THR B C 1
ATOM 2312 O O . THR B 1 115 ? 9.805 -19.906 6.602 1 98.69 115 THR B O 1
ATOM 2315 N N . LEU B 1 116 ? 8.875 -17.906 6.297 1 98.75 116 LEU B N 1
ATOM 2316 C CA . LEU B 1 116 ? 10.078 -17.297 5.742 1 98.75 116 LEU B CA 1
ATOM 2317 C C . LEU B 1 116 ? 11.203 -17.281 6.773 1 98.75 116 LEU B C 1
ATOM 2319 O O . LEU B 1 116 ? 12.359 -17.531 6.434 1 98.75 116 LEU B O 1
ATOM 2323 N N . GLN B 1 117 ? 10.844 -17 8.031 1 98.44 117 GLN B N 1
ATOM 2324 C CA . GLN B 1 117 ? 11.828 -16.969 9.109 1 98.44 117 GLN B CA 1
ATOM 2325 C C . GLN B 1 117 ? 12.422 -18.359 9.344 1 98.44 117 GLN B C 1
ATOM 2327 O O . GLN B 1 117 ? 13.625 -18.5 9.539 1 98.44 117 GLN B O 1
ATOM 2332 N N . LYS B 1 118 ? 11.578 -19.328 9.336 1 98.25 118 LYS B N 1
ATOM 2333 C CA . LYS B 1 118 ? 12.039 -20.703 9.508 1 98.25 118 LYS B CA 1
ATOM 2334 C C . LYS B 1 118 ? 13.023 -21.094 8.414 1 98.25 118 LYS B C 1
ATOM 2336 O O . LYS B 1 118 ? 13.977 -21.844 8.656 1 98.25 118 LYS B O 1
ATOM 2341 N N . TRP B 1 119 ? 12.766 -20.578 7.223 1 98.19 119 TRP B N 1
ATOM 2342 C CA . TRP B 1 119 ? 13.625 -20.891 6.082 1 98.19 119 TRP B CA 1
ATOM 2343 C C . TRP B 1 119 ? 14.898 -20.047 6.113 1 98.19 119 TRP B C 1
ATOM 2345 O O . TRP B 1 119 ? 15.828 -20.297 5.34 1 98.19 119 TRP B O 1
ATOM 2355 N N . GLY B 1 120 ? 14.914 -18.984 6.984 1 98.25 120 GLY B N 1
ATOM 2356 C CA . GLY B 1 120 ? 16.031 -18.047 7.004 1 98.25 120 GLY B CA 1
ATOM 2357 C C . GLY B 1 120 ? 16.109 -17.172 5.766 1 98.25 120 GLY B C 1
ATOM 2358 O O . GLY B 1 120 ? 17.188 -16.734 5.375 1 98.25 120 GLY B O 1
ATOM 2359 N N . ILE B 1 121 ? 15 -16.984 5.086 1 98 121 ILE B N 1
ATOM 2360 C CA . ILE B 1 121 ? 14.93 -16.219 3.85 1 98 121 ILE B CA 1
ATOM 2361 C C . ILE B 1 121 ? 14.766 -14.734 4.172 1 98 121 ILE B C 1
ATOM 2363 O O . ILE B 1 121 ? 13.945 -14.367 5.016 1 98 121 ILE B O 1
ATOM 2367 N N . LYS B 1 122 ? 15.477 -13.922 3.457 1 97.94 122 LYS B N 1
ATOM 2368 C CA . LYS B 1 122 ? 15.398 -12.477 3.662 1 97.94 122 LYS B CA 1
ATOM 2369 C C . LYS B 1 122 ? 15.047 -11.758 2.363 1 97.94 122 LYS B C 1
ATOM 2371 O O . LYS B 1 122 ? 14.898 -10.531 2.346 1 97.94 122 LYS B O 1
ATOM 2376 N N . LYS B 1 123 ? 14.914 -12.508 1.289 1 98.75 123 LYS B N 1
ATOM 2377 C CA . LYS B 1 123 ? 14.633 -11.977 -0.04 1 98.75 123 LYS B CA 1
ATOM 2378 C C . LYS B 1 123 ? 13.414 -12.664 -0.659 1 98.75 123 LYS B C 1
ATOM 2380 O O . LYS B 1 123 ? 13.375 -13.891 -0.769 1 98.75 123 LYS B O 1
ATOM 2385 N N . VAL B 1 124 ? 12.398 -11.82 -1.068 1 98.94 124 VAL B N 1
ATOM 2386 C CA . VAL B 1 124 ? 11.172 -12.406 -1.611 1 98.94 124 VAL B CA 1
ATOM 2387 C C . VAL B 1 124 ? 10.953 -11.914 -3.039 1 98.94 124 VAL B C 1
ATOM 2389 O O . VAL B 1 124 ? 11.219 -10.75 -3.344 1 98.94 124 VAL B O 1
ATOM 2392 N N . VAL B 1 125 ? 10.547 -12.773 -3.898 1 98.94 125 VAL B N 1
ATOM 2393 C CA . VAL B 1 125 ? 10.148 -12.508 -5.277 1 98.94 125 VAL B CA 1
ATOM 2394 C C . VAL B 1 125 ? 8.633 -12.633 -5.406 1 98.94 125 VAL B C 1
ATOM 2396 O O . VAL B 1 125 ? 8.078 -13.719 -5.238 1 98.94 125 VAL B O 1
ATOM 2399 N N . LEU B 1 126 ? 8.016 -11.531 -5.715 1 98.94 126 LEU B N 1
ATOM 2400 C CA . LEU B 1 126 ? 6.555 -11.477 -5.703 1 98.94 126 LEU B CA 1
ATOM 2401 C C . LEU B 1 126 ? 5.996 -11.492 -7.121 1 98.94 126 LEU B C 1
ATOM 2403 O O . LEU B 1 126 ? 6.473 -10.758 -7.988 1 98.94 126 LEU B O 1
ATOM 2407 N N . THR B 1 127 ? 5.027 -12.312 -7.379 1 98.94 127 THR B N 1
ATOM 2408 C CA . THR B 1 127 ? 4.219 -12.375 -8.594 1 98.94 127 THR B CA 1
ATOM 2409 C C . THR B 1 127 ? 2.748 -12.594 -8.258 1 98.94 127 THR B C 1
ATOM 2411 O O . THR B 1 127 ? 2.404 -12.867 -7.105 1 98.94 127 THR B O 1
ATOM 2414 N N . GLY B 1 128 ? 1.918 -12.383 -9.25 1 98.81 128 GLY B N 1
ATOM 2415 C CA . GLY B 1 128 ? 0.507 -12.68 -9.062 1 98.81 128 GLY B CA 1
ATOM 2416 C C . GLY B 1 128 ? -0.383 -11.461 -9.18 1 98.81 128 GLY B C 1
ATOM 2417 O O . GLY B 1 128 ? -0.162 -10.609 -10.047 1 98.81 128 GLY B O 1
ATOM 2418 N N . TYR B 1 129 ? -1.512 -11.477 -8.336 1 98.75 129 TYR B N 1
ATOM 2419 C CA . TYR B 1 129 ? -2.588 -10.523 -8.562 1 98.75 129 TYR B CA 1
ATOM 2420 C C . TYR B 1 129 ? -3.199 -10.062 -7.242 1 98.75 129 TYR B C 1
ATOM 2422 O O . TYR B 1 129 ? -3.162 -10.797 -6.25 1 98.75 129 TYR B O 1
ATOM 2430 N N . MET B 1 130 ? -3.801 -8.938 -7.375 1 98.5 130 MET B N 1
ATOM 2431 C CA . MET B 1 130 ? -3.691 -7.84 -8.336 1 98.5 130 MET B CA 1
ATOM 2432 C C . MET B 1 130 ? -2.545 -6.906 -7.961 1 98.5 130 MET B C 1
ATOM 2434 O O . MET B 1 130 ? -2.184 -6.797 -6.785 1 98.5 130 MET B O 1
ATOM 2438 N N . ALA B 1 131 ? -2.061 -6.215 -8.875 1 98.81 131 ALA B N 1
ATOM 2439 C CA . ALA B 1 131 ? -0.916 -5.332 -8.664 1 98.81 131 ALA B CA 1
ATOM 2440 C C . ALA B 1 131 ? -1.213 -4.297 -7.586 1 98.81 131 ALA B C 1
ATOM 2442 O O . ALA B 1 131 ? -0.478 -4.188 -6.602 1 98.81 131 ALA B O 1
ATOM 2443 N N . HIS B 1 132 ? -2.371 -3.633 -7.688 1 98.88 132 HIS B N 1
ATOM 2444 C CA . HIS B 1 132 ? -2.586 -2.447 -6.867 1 98.88 132 HIS B CA 1
ATOM 2445 C C . HIS B 1 132 ? -3.139 -2.82 -5.496 1 98.88 132 HIS B C 1
ATOM 2447 O O . HIS B 1 132 ? -3.158 -1.991 -4.582 1 98.88 132 HIS B O 1
ATOM 2453 N N . VAL B 1 133 ? -3.605 -4.094 -5.27 1 98.81 133 VAL B N 1
ATOM 2454 C CA . VAL B 1 133 ? -4.215 -4.484 -4.004 1 98.81 133 VAL B CA 1
ATOM 2455 C C . VAL B 1 133 ? -3.299 -5.457 -3.266 1 98.81 133 VAL B C 1
ATOM 2457 O O . VAL B 1 133 ? -2.521 -5.051 -2.398 1 98.81 133 VAL B O 1
ATOM 2460 N N . CYS B 1 134 ? -3.363 -6.691 -3.656 1 98.88 134 CYS B N 1
ATOM 2461 C CA . CYS B 1 134 ? -2.711 -7.723 -2.855 1 98.88 134 CYS B CA 1
ATOM 2462 C C . CYS B 1 134 ? -1.198 -7.68 -3.041 1 98.88 134 CYS B C 1
ATOM 2464 O O . CYS B 1 134 ? -0.446 -7.801 -2.072 1 98.88 134 CYS B O 1
ATOM 2466 N N . VAL B 1 135 ? -0.705 -7.523 -4.297 1 98.94 135 VAL B N 1
ATOM 2467 C CA . VAL B 1 135 ? 0.73 -7.523 -4.559 1 98.94 135 VAL B CA 1
ATOM 2468 C C . VAL B 1 135 ? 1.377 -6.309 -3.898 1 98.94 135 VAL B C 1
ATOM 2470 O O . VAL B 1 135 ? 2.357 -6.441 -3.164 1 98.94 135 VAL B O 1
ATOM 2473 N N . SER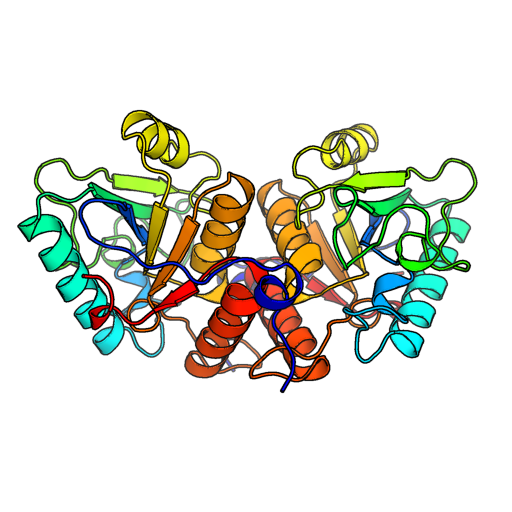 B 1 136 ? 0.809 -5.16 -4.133 1 98.94 136 SER B N 1
ATOM 2474 C CA . SER B 1 136 ? 1.353 -3.924 -3.576 1 98.94 136 SER B CA 1
ATOM 2475 C C . SER B 1 136 ? 1.321 -3.939 -2.053 1 98.94 136 SER B C 1
ATOM 2477 O O . SER B 1 136 ? 2.301 -3.57 -1.401 1 98.94 136 SER B O 1
ATOM 2479 N N . THR B 1 137 ? 0.194 -4.387 -1.461 1 98.94 137 THR B N 1
ATOM 2480 C CA . THR B 1 137 ? 0.086 -4.438 -0.007 1 98.94 137 THR B CA 1
ATOM 2481 C C . THR B 1 137 ? 1.101 -5.418 0.576 1 98.94 137 THR B C 1
ATOM 2483 O O . THR B 1 137 ? 1.76 -5.117 1.573 1 98.94 137 THR B O 1
ATOM 2486 N N . THR B 1 138 ? 1.294 -6.547 -0.062 1 98.94 138 THR B N 1
ATOM 2487 C CA . THR B 1 138 ? 2.256 -7.543 0.394 1 98.94 138 THR B CA 1
ATOM 2488 C C . THR B 1 138 ? 3.682 -7.012 0.281 1 98.94 138 THR B C 1
ATOM 2490 O O . THR B 1 138 ? 4.504 -7.223 1.176 1 98.94 138 THR B O 1
ATOM 2493 N N . ALA B 1 139 ? 3.98 -6.312 -0.841 1 98.94 139 ALA B N 1
ATOM 2494 C CA . ALA B 1 139 ? 5.305 -5.723 -1.028 1 98.94 139 ALA B CA 1
ATOM 2495 C C . ALA B 1 139 ? 5.625 -4.73 0.084 1 98.94 139 ALA B C 1
ATOM 2497 O O . ALA B 1 139 ? 6.734 -4.723 0.62 1 98.94 139 ALA B O 1
ATOM 2498 N N . ARG B 1 140 ? 4.68 -3.953 0.425 1 98.88 140 ARG B N 1
ATOM 2499 C CA . ARG B 1 140 ? 4.855 -2.955 1.475 1 98.88 140 ARG B CA 1
ATOM 2500 C C . ARG B 1 140 ? 5.059 -3.617 2.834 1 98.88 140 ARG B C 1
ATOM 2502 O O . ARG B 1 140 ? 5.906 -3.186 3.619 1 98.88 140 ARG B O 1
ATOM 2509 N N . GLN B 1 141 ? 4.309 -4.672 3.119 1 98.88 141 GLN B N 1
ATOM 2510 C CA . GLN B 1 141 ? 4.48 -5.434 4.352 1 98.88 141 GLN B CA 1
ATOM 2511 C C . GLN B 1 141 ? 5.875 -6.055 4.426 1 98.88 141 GLN B C 1
ATOM 2513 O O . GLN B 1 141 ? 6.535 -5.992 5.465 1 98.88 141 GLN B O 1
ATOM 2518 N N . ALA B 1 142 ? 6.242 -6.641 3.326 1 98.88 142 ALA B N 1
ATOM 2519 C CA . ALA B 1 142 ? 7.547 -7.297 3.279 1 98.88 142 ALA B CA 1
ATOM 2520 C C . ALA B 1 142 ? 8.672 -6.297 3.529 1 98.88 142 ALA B C 1
ATOM 2522 O O . ALA B 1 142 ? 9.586 -6.566 4.316 1 98.88 142 ALA B O 1
ATOM 2523 N N . ALA B 1 143 ? 8.602 -5.172 2.852 1 98.56 143 ALA B N 1
ATOM 2524 C CA . ALA B 1 143 ? 9.617 -4.137 3.035 1 98.56 143 ALA B CA 1
ATOM 2525 C C . ALA B 1 143 ? 9.664 -3.668 4.484 1 98.56 143 ALA B C 1
ATOM 2527 O O . ALA B 1 143 ? 10.75 -3.477 5.043 1 98.56 143 ALA B O 1
ATOM 2528 N N . GLN B 1 144 ? 8.508 -3.508 5.09 1 98.12 144 GLN B N 1
ATOM 2529 C CA . GLN B 1 144 ? 8.406 -3.086 6.484 1 98.12 144 GLN B CA 1
ATOM 2530 C C . GLN B 1 144 ? 9.086 -4.086 7.41 1 98.12 144 GLN B C 1
ATOM 2532 O O . GLN B 1 144 ? 9.711 -3.699 8.398 1 98.12 144 GLN B O 1
ATOM 2537 N N . GLU B 1 145 ? 8.977 -5.352 7.066 1 97.75 145 GLU B N 1
ATOM 2538 C CA . GLU B 1 145 ? 9.539 -6.414 7.895 1 97.75 145 GLU B CA 1
ATOM 2539 C C . GLU B 1 145 ? 11.023 -6.625 7.59 1 97.75 145 GLU B C 1
ATOM 2541 O O . GLU B 1 145 ? 11.656 -7.523 8.148 1 97.75 145 GLU B O 1
ATOM 2546 N N . GLY B 1 146 ? 11.594 -5.902 6.629 1 97 146 GLY B N 1
ATOM 2547 C CA . GLY B 1 146 ? 13.023 -5.902 6.395 1 97 146 GLY B CA 1
ATOM 2548 C C . GLY B 1 146 ? 13.445 -6.82 5.262 1 97 146 GLY B C 1
ATOM 2549 O O . GLY B 1 146 ? 14.633 -7.082 5.074 1 97 146 GLY B O 1
ATOM 2550 N N . TYR B 1 147 ? 12.531 -7.344 4.512 1 98.44 147 TYR B N 1
ATOM 2551 C CA . TYR B 1 147 ? 12.883 -8.195 3.381 1 98.44 147 TYR B CA 1
ATOM 2552 C C . TYR B 1 147 ? 13.359 -7.359 2.197 1 98.44 147 TYR B C 1
ATOM 2554 O O . TYR B 1 147 ? 12.875 -6.246 1.979 1 98.44 147 TYR B O 1
ATOM 2562 N N . GLU B 1 148 ? 14.281 -7.898 1.462 1 98.38 148 GLU B N 1
ATOM 2563 C CA . GLU B 1 148 ? 14.5 -7.418 0.101 1 98.38 148 GLU B CA 1
ATOM 2564 C C . GLU B 1 148 ? 13.367 -7.855 -0.828 1 98.38 148 GLU B C 1
ATOM 2566 O O . GLU B 1 148 ? 13.062 -9.047 -0.919 1 98.38 148 GLU B O 1
ATOM 2571 N N . VAL B 1 149 ? 12.789 -6.945 -1.49 1 98.88 149 VAL B N 1
ATOM 2572 C CA . VAL B 1 149 ? 11.586 -7.246 -2.252 1 98.88 149 VAL B CA 1
ATOM 2573 C C . VAL B 1 149 ? 11.867 -7.105 -3.746 1 98.88 149 VAL B C 1
ATOM 2575 O O . VAL B 1 149 ? 12.359 -6.066 -4.199 1 98.88 149 VAL B O 1
ATOM 2578 N N . ILE B 1 150 ? 11.586 -8.117 -4.48 1 98.88 150 ILE B N 1
ATOM 2579 C CA . ILE B 1 150 ? 11.617 -8.109 -5.941 1 98.88 150 ILE B CA 1
ATOM 2580 C C . ILE B 1 150 ? 10.203 -8.281 -6.484 1 98.88 150 ILE B C 1
ATOM 2582 O O . ILE B 1 150 ? 9.469 -9.172 -6.059 1 98.88 150 ILE B O 1
ATOM 2586 N N . ILE B 1 151 ? 9.836 -7.414 -7.352 1 98.88 151 ILE B N 1
ATOM 2587 C CA . ILE B 1 151 ? 8.555 -7.504 -8.047 1 98.88 151 ILE B CA 1
ATOM 2588 C C . ILE B 1 151 ? 8.781 -7.934 -9.492 1 98.88 151 ILE B C 1
ATOM 2590 O O . ILE B 1 151 ? 9.523 -7.281 -10.234 1 98.88 151 ILE B O 1
ATOM 2594 N N . VAL B 1 152 ? 8.172 -8.977 -9.898 1 98.88 152 VAL B N 1
ATOM 2595 C CA . VAL B 1 152 ? 8.359 -9.5 -11.242 1 98.88 152 VAL B CA 1
ATOM 2596 C C . VAL B 1 152 ? 7.379 -8.836 -12.203 1 98.88 152 VAL B C 1
ATOM 2598 O O . VAL B 1 152 ? 6.203 -9.203 -12.25 1 98.88 152 VAL B O 1
ATOM 2601 N N . GLU B 1 153 ? 7.859 -8.023 -12.992 1 98.81 153 GLU B N 1
ATOM 2602 C CA . GLU B 1 153 ? 7.047 -7.148 -13.828 1 98.81 153 GLU B CA 1
ATOM 2603 C C . GLU B 1 153 ? 6.121 -7.949 -14.734 1 98.81 153 GLU B C 1
ATOM 2605 O O . GLU B 1 153 ? 4.93 -7.645 -14.844 1 98.81 153 GLU B O 1
ATOM 2610 N N . ASP B 1 154 ? 6.625 -8.945 -15.398 1 98.81 154 ASP B N 1
ATOM 2611 C CA . ASP B 1 154 ? 5.84 -9.672 -16.391 1 98.81 154 ASP B CA 1
ATOM 2612 C C . ASP B 1 154 ? 5.023 -10.781 -15.734 1 98.81 154 ASP B C 1
ATOM 2614 O O . ASP B 1 154 ? 4.387 -11.578 -16.422 1 98.81 154 ASP B O 1
ATOM 2618 N N . GLY B 1 155 ? 5.078 -10.914 -14.383 1 98.75 155 GLY B N 1
ATOM 2619 C CA . GLY B 1 155 ? 4.312 -11.906 -13.641 1 98.75 155 GLY B CA 1
ATOM 2620 C C . GLY B 1 155 ? 3.258 -11.289 -12.742 1 98.75 155 GLY B C 1
ATOM 2621 O O . GLY B 1 155 ? 2.797 -11.93 -11.789 1 98.75 155 GLY B O 1
ATOM 2622 N N . ILE B 1 156 ? 2.932 -10.039 -12.938 1 98.5 156 ILE B N 1
ATOM 2623 C CA . ILE B 1 156 ? 1.886 -9.375 -12.164 1 98.5 156 ILE B CA 1
ATOM 2624 C C . ILE B 1 156 ? 0.812 -8.836 -13.109 1 98.5 156 ILE B C 1
ATOM 2626 O O . ILE B 1 156 ? 1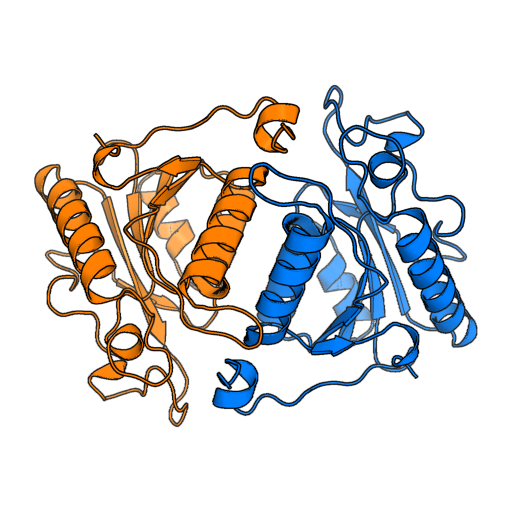.084 -8.57 -14.281 1 98.5 156 ILE B O 1
ATOM 2630 N N . GLY B 1 157 ? -0.334 -8.703 -12.602 1 98.31 157 GLY B N 1
ATOM 2631 C CA . GLY B 1 157 ? -1.431 -8.203 -13.414 1 98.31 157 GLY B CA 1
ATOM 2632 C C . GLY B 1 157 ? -2.482 -7.461 -12.602 1 98.31 157 GLY B C 1
ATOM 2633 O O . GLY B 1 157 ? -2.512 -7.566 -11.375 1 98.31 157 GLY B O 1
ATOM 2634 N N . ASP B 1 158 ? -3.25 -6.707 -13.273 1 98.75 158 ASP B N 1
ATOM 2635 C CA . ASP B 1 158 ? -4.355 -5.957 -12.688 1 98.75 158 ASP B CA 1
ATOM 2636 C C . ASP B 1 158 ? -5.531 -5.852 -13.656 1 98.75 158 ASP B C 1
ATOM 2638 O O . ASP B 1 158 ? -5.422 -6.258 -14.82 1 98.75 158 ASP B O 1
ATOM 2642 N N . ARG B 1 159 ? -6.609 -5.43 -13.18 1 98.69 159 ARG B N 1
ATOM 2643 C CA . ARG B 1 159 ? -7.844 -5.23 -13.938 1 98.69 159 ARG B CA 1
ATOM 2644 C C . ARG B 1 159 ? -8.125 -3.744 -14.141 1 98.69 159 ARG B C 1
ATOM 2646 O O . ARG B 1 159 ? -7.484 -2.893 -13.523 1 98.69 159 ARG B O 1
ATOM 2653 N N . ASP B 1 160 ? -9.039 -3.504 -15.117 1 98.56 160 ASP B N 1
ATOM 2654 C CA . ASP B 1 160 ? -9.523 -2.131 -15.219 1 98.56 160 ASP B CA 1
ATOM 2655 C C . ASP B 1 160 ? -10.195 -1.688 -13.914 1 98.56 160 ASP B C 1
ATOM 2657 O O . ASP B 1 160 ? -10.93 -2.457 -13.297 1 98.56 160 ASP B O 1
ATOM 2661 N N . ILE B 1 161 ? -9.891 -0.474 -13.484 1 98.44 161 ILE B N 1
ATOM 2662 C CA . ILE B 1 161 ? -10.602 0.151 -12.375 1 98.44 161 ILE B CA 1
ATOM 2663 C C . ILE B 1 161 ? -11.125 1.521 -12.805 1 98.44 161 ILE B C 1
ATOM 2665 O O . ILE B 1 161 ? -10.719 2.049 -13.844 1 98.44 161 ILE B O 1
ATOM 2669 N N . PRO B 1 162 ? -12.086 2.064 -12.086 1 97.88 162 PRO B N 1
ATOM 2670 C CA . PRO B 1 162 ? -12.531 3.404 -12.477 1 97.88 162 PRO B CA 1
ATOM 2671 C C . PRO B 1 162 ? -11.375 4.387 -12.656 1 97.88 162 PRO B C 1
ATOM 2673 O O . PRO B 1 162 ? -10.586 4.586 -11.734 1 97.88 162 PRO B O 1
ATOM 2676 N N . GLY B 1 163 ? -11.195 4.828 -13.844 1 97.69 163 GLY B N 1
ATOM 2677 C CA . GLY B 1 163 ? -10.227 5.875 -14.117 1 97.69 163 GLY B CA 1
ATOM 2678 C C . GLY B 1 163 ? -8.938 5.352 -14.734 1 97.69 163 GLY B C 1
ATOM 2679 O O . GLY B 1 163 ? -8.102 6.133 -15.188 1 97.69 163 GLY B O 1
ATOM 2680 N N . MET B 1 164 ? -8.734 3.969 -14.758 1 98.31 164 MET B N 1
ATOM 2681 C CA . MET B 1 164 ? -7.492 3.414 -15.281 1 98.31 164 MET B CA 1
ATOM 2682 C C . MET B 1 164 ? -7.73 2.047 -15.914 1 98.31 164 MET B C 1
ATOM 2684 O O . MET B 1 164 ? -8.508 1.243 -15.398 1 98.31 164 MET B O 1
ATOM 2688 N N . THR B 1 165 ? -7.016 1.788 -17.031 1 98.5 165 THR B N 1
ATOM 2689 C CA . THR B 1 165 ? -6.977 0.435 -17.578 1 98.5 165 THR B CA 1
ATOM 2690 C C . THR B 1 165 ? -6.082 -0.463 -16.734 1 98.5 165 THR B C 1
ATOM 2692 O O . THR B 1 165 ? -5.242 0.028 -15.969 1 98.5 165 THR B O 1
ATOM 2695 N N . GLY B 1 166 ? -6.32 -1.736 -16.844 1 98.62 166 GLY B N 1
ATOM 2696 C CA . GLY B 1 166 ? -5.48 -2.676 -16.125 1 98.62 166 GLY B CA 1
ATOM 2697 C C . GLY B 1 166 ? -3.998 -2.471 -16.375 1 98.62 166 GLY B C 1
ATOM 2698 O O . GLY B 1 166 ? -3.189 -2.568 -15.445 1 98.62 166 GLY B O 1
ATOM 2699 N N . ALA B 1 167 ? -3.629 -2.186 -17.609 1 98.5 167 ALA B N 1
ATOM 2700 C CA . ALA B 1 167 ? -2.23 -1.942 -17.953 1 98.5 167 ALA B CA 1
ATOM 2701 C C . ALA B 1 167 ? -1.704 -0.688 -17.266 1 98.5 167 ALA B C 1
ATOM 2703 O O . ALA B 1 167 ? -0.569 -0.667 -16.781 1 98.5 167 ALA B O 1
ATOM 2704 N N . GLU B 1 168 ? -2.547 0.344 -17.188 1 98.62 168 GLU B N 1
ATOM 2705 C CA . GLU B 1 168 ? -2.162 1.585 -16.516 1 98.62 168 GLU B CA 1
ATOM 2706 C C . GLU B 1 168 ? -1.98 1.373 -15.016 1 98.62 168 GLU B C 1
ATOM 2708 O O . GLU B 1 168 ? -1.04 1.898 -14.422 1 98.62 168 GLU B O 1
ATOM 2713 N N . VAL B 1 169 ? -2.898 0.598 -14.406 1 98.88 169 VAL B N 1
ATOM 2714 C CA . VAL B 1 169 ? -2.803 0.298 -12.977 1 98.88 169 VAL B CA 1
ATOM 2715 C C . VAL B 1 169 ? -1.495 -0.435 -12.695 1 98.88 169 VAL B C 1
ATOM 2717 O O . VAL B 1 169 ? -0.75 -0.054 -11.789 1 98.88 169 VAL B O 1
ATOM 2720 N N . THR B 1 170 ? -1.229 -1.443 -13.484 1 98.81 170 THR B N 1
ATOM 2721 C CA . THR B 1 170 ? -0.024 -2.242 -13.289 1 98.81 170 THR B CA 1
ATOM 2722 C C . THR B 1 170 ? 1.226 -1.373 -13.414 1 98.81 170 THR B C 1
ATOM 2724 O O . THR B 1 170 ? 2.119 -1.438 -12.57 1 98.81 170 THR B O 1
ATOM 2727 N N . LYS B 1 171 ? 1.26 -0.537 -14.398 1 98.69 171 LYS B N 1
ATOM 2728 C CA . LYS B 1 171 ? 2.412 0.33 -14.625 1 98.69 171 LYS B CA 1
ATOM 2729 C C . LYS B 1 171 ? 2.596 1.309 -13.469 1 98.69 171 LYS B C 1
ATOM 2731 O O . LYS B 1 171 ? 3.715 1.517 -12.992 1 98.69 171 LYS B O 1
ATOM 2736 N N . ALA B 1 172 ? 1.531 1.932 -13.016 1 98.88 172 ALA B N 1
ATOM 2737 C CA . ALA B 1 172 ? 1.598 2.883 -11.906 1 98.88 172 ALA B CA 1
ATOM 2738 C C . ALA B 1 172 ? 2.115 2.213 -10.641 1 98.88 172 ALA B C 1
ATOM 2740 O O . ALA B 1 172 ? 2.996 2.75 -9.961 1 98.88 172 ALA B O 1
ATOM 2741 N N . VAL B 1 173 ? 1.598 1.022 -10.359 1 98.88 173 VAL B N 1
ATOM 2742 C CA . VAL B 1 173 ? 1.975 0.286 -9.156 1 98.88 173 VAL B CA 1
ATOM 2743 C C . VAL B 1 173 ? 3.457 -0.078 -9.219 1 98.88 173 VAL B C 1
ATOM 2745 O O . VAL B 1 173 ? 4.176 0.056 -8.227 1 98.88 173 VAL B O 1
ATOM 2748 N N . LEU B 1 174 ? 3.916 -0.495 -10.383 1 98.88 174 LEU B N 1
ATOM 2749 C CA . LEU B 1 174 ? 5.32 -0.859 -10.539 1 98.88 174 LEU B CA 1
ATOM 2750 C C . LEU B 1 174 ? 6.223 0.349 -10.312 1 98.88 174 LEU B C 1
ATOM 2752 O O . LEU B 1 174 ? 7.266 0.24 -9.672 1 98.88 174 LEU B O 1
ATOM 2756 N N . ASN B 1 175 ? 5.848 1.501 -10.844 1 98.75 175 ASN B N 1
ATOM 2757 C CA . ASN B 1 175 ? 6.613 2.723 -10.617 1 98.75 175 ASN B CA 1
ATOM 2758 C C . ASN B 1 175 ? 6.645 3.1 -9.141 1 98.75 175 ASN B C 1
ATOM 2760 O O . ASN B 1 175 ? 7.691 3.486 -8.617 1 98.75 175 ASN B O 1
ATOM 2764 N N . GLU B 1 176 ? 5.496 2.965 -8.469 1 98.88 176 GLU B N 1
ATOM 2765 C CA . GLU B 1 176 ? 5.398 3.285 -7.047 1 98.88 176 GLU B CA 1
ATOM 2766 C C . GLU B 1 176 ? 6.297 2.377 -6.215 1 98.88 176 GLU B C 1
ATOM 2768 O O . GLU B 1 176 ? 7.062 2.855 -5.375 1 98.88 176 GLU B O 1
ATOM 2773 N N . LEU B 1 177 ? 6.184 1.082 -6.461 1 98.81 177 LEU B N 1
ATOM 2774 C CA . LEU B 1 177 ? 6.945 0.11 -5.684 1 98.81 177 LEU B CA 1
ATOM 2775 C C . LEU B 1 177 ? 8.438 0.239 -5.957 1 98.81 177 LEU B C 1
ATOM 2777 O O . LEU B 1 177 ? 9.258 0.108 -5.043 1 98.81 177 LEU B O 1
ATOM 2781 N N . ALA B 1 178 ? 8.805 0.519 -7.211 1 98.62 178 ALA B N 1
ATOM 2782 C CA . ALA B 1 178 ? 10.211 0.71 -7.566 1 98.62 178 ALA B CA 1
ATOM 2783 C C . ALA B 1 178 ? 10.781 1.954 -6.895 1 98.62 178 ALA B C 1
ATOM 2785 O O . ALA B 1 178 ? 11.977 2.006 -6.582 1 98.62 178 ALA B O 1
ATOM 2786 N N . ASP B 1 179 ? 9.969 2.891 -6.699 1 98.56 179 ASP B N 1
ATOM 2787 C CA . ASP B 1 179 ? 10.43 4.129 -6.086 1 98.56 179 ASP B CA 1
ATOM 2788 C C . ASP B 1 179 ? 10.828 3.904 -4.629 1 98.56 179 ASP B C 1
ATOM 2790 O O . ASP B 1 179 ? 11.906 4.32 -4.207 1 98.56 179 ASP B O 1
ATOM 2794 N N . ALA B 1 180 ? 9.977 3.059 -3.896 1 98.12 180 ALA B N 1
ATOM 2795 C CA . ALA B 1 180 ? 10.188 3.186 -2.457 1 98.12 180 ALA B CA 1
ATOM 2796 C C . ALA B 1 180 ? 10.305 1.814 -1.797 1 98.12 180 ALA B C 1
ATOM 2798 O O . ALA B 1 180 ? 10.773 1.701 -0.664 1 98.12 180 ALA B O 1
ATOM 2799 N N . PHE B 1 181 ? 9.922 0.686 -2.48 1 98.56 181 PHE B N 1
ATOM 2800 C CA . PHE B 1 181 ? 9.664 -0.502 -1.673 1 98.56 181 PHE B CA 1
ATOM 2801 C C . PHE B 1 181 ? 10.492 -1.683 -2.174 1 98.56 181 PHE B C 1
ATOM 2803 O O . PHE B 1 181 ? 10.727 -2.643 -1.435 1 98.56 181 PHE B O 1
ATOM 2810 N N . GLY B 1 182 ? 10.859 -1.594 -3.463 1 98.5 182 GLY B N 1
ATOM 2811 C CA . GLY B 1 182 ? 11.57 -2.758 -3.965 1 98.5 182 GLY B CA 1
ATOM 2812 C C . GLY B 1 182 ? 12.133 -2.555 -5.359 1 98.5 182 GLY B C 1
ATOM 2813 O O . GLY B 1 182 ? 12.078 -1.45 -5.902 1 98.5 182 GLY B O 1
ATOM 2814 N N . THR B 1 183 ? 12.703 -3.662 -5.91 1 98.69 183 THR B N 1
ATOM 2815 C CA . THR B 1 183 ? 13.273 -3.678 -7.254 1 98.69 183 THR B CA 1
ATOM 2816 C C . THR B 1 183 ? 12.352 -4.402 -8.227 1 98.69 183 THR B C 1
ATOM 2818 O O . THR B 1 183 ? 11.805 -5.461 -7.91 1 98.69 183 THR B O 1
ATOM 2821 N N . VAL B 1 184 ? 12.102 -3.828 -9.359 1 98.62 184 VAL B N 1
ATOM 2822 C CA . VAL B 1 184 ? 11.281 -4.441 -10.398 1 98.62 184 VAL B CA 1
ATOM 2823 C C . VAL B 1 184 ? 12.188 -5.105 -11.438 1 98.62 184 VAL B C 1
ATOM 2825 O O . VAL B 1 184 ? 13.094 -4.473 -11.977 1 98.62 184 VAL B O 1
ATOM 2828 N N . LEU B 1 185 ? 11.922 -6.359 -11.656 1 98.5 185 LEU B N 1
ATOM 2829 C CA . LEU B 1 185 ? 12.688 -7.133 -12.633 1 98.5 185 LEU B CA 1
ATOM 2830 C C . LEU B 1 185 ? 11.75 -7.922 -13.547 1 98.5 185 LEU B C 1
ATOM 2832 O O . LEU B 1 185 ? 10.57 -8.109 -13.227 1 98.5 185 LEU B O 1
ATOM 2836 N N . GLN B 1 186 ? 12.32 -8.359 -14.648 1 98.19 186 GLN B N 1
ATOM 2837 C CA . GLN B 1 186 ? 11.656 -9.359 -15.484 1 98.19 186 GLN B CA 1
ATOM 2838 C C . GLN B 1 186 ? 11.938 -10.766 -14.977 1 98.19 186 GLN B C 1
ATOM 2840 O O . GLN B 1 186 ? 13 -11.031 -14.406 1 98.19 186 GLN B O 1
ATOM 2845 N N . SER B 1 187 ? 10.969 -11.656 -15.219 1 98.12 187 SER B N 1
ATOM 2846 C CA . SER B 1 187 ? 11.148 -13.039 -14.797 1 98.12 187 SER B CA 1
ATOM 2847 C C . SER B 1 187 ? 12.461 -13.617 -15.328 1 98.12 187 SER B C 1
ATOM 2849 O O . SER B 1 187 ? 13.141 -14.359 -14.625 1 98.12 187 SER B O 1
ATOM 2851 N N . LYS B 1 188 ? 12.852 -13.203 -16.531 1 96.81 188 LYS B N 1
ATOM 2852 C CA . LYS B 1 188 ? 14.047 -13.734 -17.188 1 96.81 188 LYS B CA 1
ATOM 2853 C C . LYS B 1 188 ? 15.312 -13.258 -16.469 1 96.81 188 LYS B C 1
ATOM 2855 O O . LYS B 1 188 ? 16.391 -13.828 -16.656 1 96.81 188 LYS B O 1
ATOM 2860 N N . ASP B 1 189 ? 15.188 -12.203 -15.68 1 97.06 189 ASP B N 1
ATOM 2861 C CA . ASP B 1 189 ? 16.344 -11.625 -15.008 1 97.06 189 ASP B CA 1
ATOM 2862 C C . ASP B 1 189 ? 16.562 -12.266 -13.641 1 97.06 189 ASP B C 1
ATOM 2864 O O . ASP B 1 189 ? 17.562 -11.977 -12.969 1 97.06 189 ASP B O 1
ATOM 2868 N N . ILE B 1 190 ? 15.68 -13.086 -13.203 1 97.06 190 ILE B N 1
ATOM 2869 C CA . ILE B 1 190 ? 15.898 -13.914 -12.016 1 97.06 190 ILE B CA 1
ATOM 2870 C C . ILE B 1 190 ? 16.75 -15.125 -12.375 1 97.06 190 ILE B C 1
ATOM 2872 O O . ILE B 1 190 ? 16.328 -15.992 -13.133 1 97.06 190 ILE B O 1
ATOM 2876 N N . LYS B 1 191 ? 18.125 -15.125 -11.938 1 89.5 191 LYS B N 1
ATOM 2877 C CA . LYS B 1 191 ? 19.078 -16.141 -12.398 1 89.5 191 LYS B CA 1
ATOM 2878 C C . LYS B 1 191 ? 19.812 -16.781 -11.219 1 89.5 191 LYS B C 1
ATOM 2880 O O . LYS B 1 191 ? 20.031 -16.141 -10.195 1 89.5 191 LYS B O 1
#

pLDDT: mean 97.27, std 2.97, range [76.25, 98.94]

Organism: Leptosphaeria maculans (strain JN3 / isolate v23.1.3 / race Av1-4-5-6-7-8) (NCBI:txid985895)

Nearest PDB structures (foldseek):
  8cib-assembly1_F  TM=9.669E-01  e=1.224E-20  Pseudomonas aeruginosa
  3oqp-assembly1_B  TM=9.373E-01  e=5.136E-17  Paraburkholderia xenovorans LB400
  2a67-assembly1_A  TM=9.270E-01  e=1.615E-14  Enterococcus faecalis V583
  3mcw-assembly1_B  TM=8.722E-01  e=2.277E-15  Chromobacterium violaceum ATCC 12472
  3hb7-assembly1_E  TM=8.427E-01  e=3.571E-13  Alkaliphilus metalliredigens QYMF

Solvent-accessible surface area (backbone atoms only — not comparable to full-atom values): 19491 Å² total; per-residue (Å²): 131,52,66,30,57,31,61,69,70,65,52,75,82,71,85,49,25,42,85,68,25,31,41,36,38,30,39,55,25,31,18,35,67,72,41,90,59,33,28,74,43,40,75,60,18,52,51,40,42,40,51,45,50,49,53,24,56,74,63,69,28,47,53,38,39,35,38,63,50,56,64,85,85,40,84,54,36,32,70,94,43,69,34,41,33,58,34,76,88,67,52,76,55,96,78,41,49,75,45,68,27,74,52,59,28,58,59,52,90,42,62,52,60,60,52,36,57,75,69,67,52,52,28,40,37,41,33,26,36,34,27,71,48,23,43,44,40,28,44,50,50,40,34,72,73,64,32,48,39,34,38,28,59,53,20,39,31,19,34,53,35,56,94,38,49,14,69,53,44,32,51,51,39,51,42,48,36,45,23,70,44,33,30,71,41,49,58,87,65,50,93,130,52,65,30,58,31,61,69,70,64,51,74,82,70,84,49,24,44,84,67,26,32,41,36,39,29,38,56,24,30,18,34,65,73,40,91,59,33,28,75,45,41,76,60,19,52,50,40,41,40,53,45,49,49,53,22,56,75,61,69,29,50,52,36,40,36,38,64,49,56,64,84,85,41,83,53,38,34,69,94,43,68,34,41,33,58,35,77,87,65,51,76,55,97,79,42,48,73,45,67,29,74,52,58,28,57,60,51,90,42,62,50,60,59,51,36,55,75,69,69,51,52,27,38,37,40,34,28,36,34,28,72,49,24,44,44,40,28,45,48,51,39,34,74,73,65,31,47,38,34,38,27,59,52,20,39,32,19,35,53,35,56,93,39,49,13,68,54,44,32,52,51,39,51,42,48,36,44,23,70,44,34,30,72,41,47,59,86,67,52,94

Secondary structure (DSSP, 8-state):
-PPPHHHHTTPPP----TTTSEEEEE--BTHHHHSTT--TTHHHHHHHHHHHHHHHHHTT-EEEEEEE---TT-SSS-TTSGGGSBPGGG---TT--EEEESSSSTTTTSSHHHHHHHHT--EEEEEEE-IIIIIHHHHHHHHHTT-EEEEEEEEEE---BTTB-HHHHHHHHHHHHHHHT-EEE-GGG--/-PPPHHHHTTPPP----TTT-EEEEE--BTHHHHSTT--TTHHHHHHHHHHHHHHHHHTT-EEEEEEE---TT-SSS-TTSGGGSBPGGG---TT--EEEESSSSTTTTSSHHHHHHHHT--EEEEEEE-IIIIIHHHHHHHHHTT-EEEEEEEEEE---BTTB-HHHHHHHHHHHHHHHT-EEE-GGG--

InterPro domains:
  IPR000868 Isochorismatase-like domain [PF00857] (21-188)
  IPR036380 Isochorismatase-like superfamily [G3DSA:3.40.50.850] (1-191)
  IPR036380 Isochorismatase-like superfamily [SSF52499] (10-190)
  IPR050272 Isochorismatase-like hydrolase [PTHR43540] (15-190)

Sequence (382 aa):
MALSFRQMTGAPNSTASPSDSALIIIDAQNEYASGHLAVTNAPESRKSIASLLEKYRAANGKIIHVLHRVPEGTPVFTPGTELAQEFKELTAKDGEPEIWKQHPGSFAGTNLQETLQKWGIKKVVLTGYMAHVCVSTTARQAAQEGYEVIIVEDGIGDRDIPGMTGAEVTKAVLNELADAFGTVLQSKDIKMALSFRQMTGAPNSTASPSDSALIIIDAQNEYASGHLAVTNAPESRKSIASLLEKYRAANGKIIHVLHRVPEGTPVFTPGTELAQEFKELTAKDGEPEIWKQHPGSFAGTNLQETLQKWGIKKVVLTGYMAHVCVSTTARQAAQEGYEVIIVEDGIGDRDIPGMTGAEVTKAVLNELADAFGTVLQSKDIK

Foldseek 3Di:
DDAFQCVVVVNDADAAALAQEEEEAAAQACCCCDNPFPWPQNVQLVVQLLVLLVRSVVVVGAYAYEFEDDDAPDRACHPPDRRRGHDPSNDDDDPRHYWYDHALARVPPICVVVVCVVVVHQEYEYAYDDLQTNRLNNLQVSQVVRHAYEYALRNHWGADDVPDHGVRSSVVSQVVCCRPRHHYDHSVRHD/DDAFQCVVVVNDADAAALAQEEEEAAAQACLCCDNPFPWPQNVQLVVQLLVLLVRSVVVVGAYAYEFEDDDAPDRACHPPDRRRGHDPSNDDDDPRHYWYDHALASVPPICVVVVCVVVVHQEYEYAYDDLQTNRLNNLQVSQVVRHAYEYALRNHWGADDVPDHGVRSSVVSQVVCCRPRHHYDHSVRHD